Protein AF-0000000084534999 (afdb_homodimer)

Sequence (516 aa):
MSQSVDRALTLLAALGDGPLSLEQAATRLGVHKSTALRLLRDLEEHGFARREPDLRYRLGGRVLSLAHRALEEIDVRQVAAPYLAALNARCGFTVQLAVLHDGEVLYVDEVAGQHAARPPRIGRRAPVTGTAVGRVLLAGLPEDGERVDGLPPELAAVRRRGWAAESAEHREPVTCVAAPVAGSGGRTVAACALSAPASQVPPAELARMVPELLCTAEAISLAYGGSPTPRWCENRCGARPAGRASRTSGRASAARRRMSQSVDRALTLLAALGDGPLSLEQAATRLGVHKSTALRLLRDLEEHGFARREPDLRYRLGGRVLSLAHRALEEIDVRQVAAPYLAALNARCGFTVQLAVLHDGEVLYVDEVAGQHAARPPRIGRRAPVTGTAVGRVLLAGLPEDGERVDGLPPELAAVRRRGWAAESAEHREPVTCVAAPVAGSGGRTVAACALSAPASQVPPAELARMVPELLCTAEAISLAYGGSPTPRWCENRCGARPAGRASRTSGRASAARRR

pLDDT: mean 83.07, std 20.02, range [25.06, 98.25]

Solvent-accessible surface area (backbone atoms only — not comparable to full-atom values): 27327 Å² total; per-residue (Å²): 123,61,65,62,36,50,49,44,53,50,49,55,55,50,27,38,78,38,72,34,40,60,66,55,47,8,61,74,68,71,51,54,56,68,57,37,48,49,46,50,48,50,35,31,76,71,29,49,23,38,77,43,95,87,60,29,30,31,61,19,67,45,39,26,37,37,27,29,40,52,54,72,67,38,62,67,52,50,63,30,27,52,55,44,52,52,51,23,71,73,70,40,39,23,24,38,33,28,31,83,49,95,83,23,29,32,29,72,40,58,43,72,19,77,79,38,81,51,52,67,62,48,25,39,70,44,62,28,71,87,33,15,50,21,43,33,51,58,39,35,48,75,80,55,82,74,58,74,73,64,74,55,67,71,33,47,50,27,52,72,72,50,40,30,68,25,77,45,90,52,98,75,30,38,19,32,39,15,19,46,20,32,40,79,84,65,39,50,63,28,25,36,30,41,38,42,48,39,91,78,40,53,60,70,65,59,54,70,42,46,67,60,48,48,44,48,22,48,39,36,18,32,36,65,54,71,49,70,51,86,63,48,50,44,67,71,67,65,52,69,68,85,64,76,76,73,75,71,72,73,73,72,76,71,73,71,80,118,124,61,63,62,37,52,50,44,53,50,48,55,57,50,27,38,80,38,71,36,40,61,66,54,46,8,60,75,69,71,50,52,56,68,57,36,48,50,44,50,49,50,35,31,75,71,30,50,24,38,77,42,94,86,60,29,31,30,60,17,67,46,39,27,37,37,26,30,40,51,54,71,68,38,61,65,53,51,63,31,26,52,55,45,53,52,50,23,72,72,70,39,38,24,26,38,33,30,30,81,49,95,82,22,28,32,27,70,39,57,42,72,20,78,78,39,81,52,54,67,61,48,25,40,71,44,62,28,72,87,33,14,49,20,42,33,49,58,36,36,49,76,80,53,82,74,60,74,72,64,74,55,68,70,32,46,49,28,52,71,72,50,42,30,67,23,78,43,89,51,99,76,31,38,21,31,39,14,19,46,20,32,41,80,84,66,40,50,63,29,24,37,31,42,38,42,49,40,91,80,39,53,59,69,65,58,56,69,43,45,67,61,48,48,44,47,21,49,39,36,18,32,36,64,53,72,50,70,52,87,60,47,51,47,67,72,66,65,54,68,71,83,62,77,73,70,74,70,69,71,72,71,75,73,73,70,80,116

Organism: Streptomyces rubellomurinus (strain ATCC 31215) (NCBI:txid359131)

InterPro domains:
  IPR005471 Transcription regulator IclR, N-terminal [PF09339] (4-53)
  IPR005471 Transcription regulator IclR, N-terminal [PS51077] (2-61)
  IPR005471 Transcription regulator IclR, N-terminal [SM00346] (2-89)
  IPR014757 Transcription regulator IclR, C-terminal [PF01614] (68-144)
  IPR014757 Transcription regulator IclR, C-terminal [PF01614] (150-221)
  IPR014757 Transcription regulator IclR, C-terminal [PS51078] (62-226)
  IPR029016 GAF-like domain superfamily [G3DSA:3.30.450.40] (74-147)
  IPR029016 GAF-like domain superfamily [G3DSA:3.30.450.40] (148-227)
  IPR036388 Winged helix-like DNA-binding domain superfamily [G3DSA:1.10.10.10] (2-73)
  IPR036390 Winged helix DNA-binding domain superfamily [SSF46785] (3-73)
  IPR050707 HTH-type Transcriptional Regulators in Metabolic Pathways [PTHR30136] (2-225)

Secondary structure (DSSP, 8-state):
--HHHHHHHHHHHHHTTS-B-HHHHHHHHTS-HHHHHHHHHHHHHTTSEEE-TTS-EEE-HHHHHHHHHHHHT-HHHHHHHHHHHHHHHHH-SEEEEEEEETTEEEEEEEE--TT--S---TT-EEESTTSHHHHHHHHTS---TT--S-S-HHHHHHHHHT-EEEE--SSS-EEEEEEEEE-TTS-EEEEEEEEEETTTS-HHHHHTTHHHHHHHHHHHHHHHTT---TTHHHHHS---------------------/--HHHHHHHHHHHHHTTS-B-HHHHHHHHTS-HHHHHHHHHHHHHTTSEEE-TTS-EEE-HHHHHHHHHHHHT-HHHHHHHHHHHHHHHHH-SEEEEEEEETTEEEEEEEE--TT--S---TT-EEESTTSHHHHHHHHTS---TT--S-S-HHHHHHHHHT-EEEE--SSS-EEEEEEEEE-TTS-EEEEEEEEEETTTS-HHHHHTTHHHHHHHHHHHHHHHTT---TTHHHHHS---------------------

Structure (mmCIF, N/CA/C/O backbone):
data_AF-0000000084534999-model_v1
#
loop_
_entity.id
_entity.type
_entity.pdbx_description
1 polymer 'IclR family transcriptional regulator'
#
loop_
_atom_site.group_PDB
_atom_site.id
_atom_site.type_symbol
_atom_site.label_atom_id
_atom_site.label_alt_id
_atom_site.label_comp_id
_atom_site.label_asym_id
_atom_site.label_entity_id
_atom_site.label_seq_id
_atom_site.pdbx_PDB_ins_code
_atom_site.Cartn_x
_atom_site.Cartn_y
_atom_site.Cartn_z
_atom_site.occupancy
_atom_site.B_iso_or_equiv
_atom_site.auth_seq_id
_atom_site.auth_comp_id
_atom_site.auth_asym_id
_atom_site.auth_atom_id
_atom_site.pdbx_PDB_model_num
ATOM 1 N N . MET A 1 1 ? -11.797 26.953 11.039 1 67.31 1 MET A N 1
ATOM 2 C CA . MET A 1 1 ? -10.711 26.109 10.578 1 67.31 1 MET A CA 1
ATOM 3 C C . MET A 1 1 ? -9.359 26.781 10.781 1 67.31 1 MET A C 1
ATOM 5 O O . MET A 1 1 ? -9.227 27.984 10.562 1 67.31 1 MET A O 1
ATOM 9 N N . SER A 1 2 ? -8.539 26.125 11.523 1 84.88 2 SER A N 1
ATOM 10 C CA . SER A 1 2 ? -7.223 26.734 11.75 1 84.88 2 SER A CA 1
ATOM 11 C C . SER A 1 2 ? -6.438 26.844 10.453 1 84.88 2 SER A C 1
ATOM 13 O O . SER A 1 2 ? -6.293 25.875 9.711 1 84.88 2 SER A O 1
ATOM 15 N N . GLN A 1 3 ? -6.164 28.062 10.055 1 90.88 3 GLN A N 1
ATOM 16 C CA . GLN A 1 3 ? -5.477 28.391 8.805 1 90.88 3 GLN A CA 1
ATOM 17 C C . GLN A 1 3 ? -4.164 27.625 8.68 1 90.88 3 GLN A C 1
ATOM 19 O O . GLN A 1 3 ? -3.803 27.156 7.598 1 90.88 3 GLN A O 1
ATOM 24 N N . SER A 1 4 ? -3.518 27.562 9.805 1 92.94 4 SER A N 1
ATOM 25 C CA . SER A 1 4 ? -2.234 26.859 9.766 1 92.94 4 SER A CA 1
ATOM 26 C C . SER A 1 4 ? -2.422 25.375 9.5 1 92.94 4 SER A C 1
ATOM 28 O O . SER A 1 4 ? -1.638 24.766 8.766 1 92.94 4 SER A O 1
ATOM 30 N N . VAL A 1 5 ? -3.447 24.797 10.078 1 95.44 5 VAL A N 1
ATOM 31 C CA . VAL A 1 5 ? -3.73 23.375 9.859 1 95.44 5 VAL A CA 1
ATOM 32 C C . VAL A 1 5 ? -4.117 23.141 8.398 1 95.44 5 VAL A C 1
ATOM 34 O O . VAL A 1 5 ? -3.615 22.219 7.758 1 95.44 5 VAL A O 1
ATOM 37 N N . ASP A 1 6 ? -4.941 24.016 7.922 1 95.38 6 ASP A N 1
ATOM 38 C CA . ASP A 1 6 ? -5.352 23.953 6.523 1 95.38 6 ASP A CA 1
ATOM 39 C C . ASP A 1 6 ? -4.141 23.984 5.594 1 95.38 6 ASP A C 1
ATOM 41 O O . ASP A 1 6 ? -4.031 23.156 4.68 1 95.38 6 ASP A O 1
ATOM 45 N N . ARG A 1 7 ? -3.318 24.875 5.84 1 95.81 7 ARG A N 1
ATOM 46 C CA . ARG A 1 7 ? -2.131 25.031 5.004 1 95.81 7 ARG A CA 1
ATOM 47 C C . ARG A 1 7 ? -1.228 23.812 5.102 1 95.81 7 ARG A C 1
ATOM 49 O O . ARG A 1 7 ? -0.685 23.344 4.098 1 95.81 7 ARG A O 1
ATOM 56 N N . ALA A 1 8 ? -1.032 23.328 6.324 1 97 8 ALA A N 1
ATOM 57 C CA . ALA A 1 8 ? -0.18 22.156 6.523 1 97 8 ALA A CA 1
ATOM 58 C C . ALA A 1 8 ? -0.728 20.953 5.777 1 97 8 ALA A C 1
ATOM 60 O O . ALA A 1 8 ? 0.024 20.234 5.121 1 97 8 ALA A O 1
ATOM 61 N N . LEU A 1 9 ? -2.016 20.75 5.883 1 96.44 9 LEU A N 1
ATOM 62 C CA . LEU A 1 9 ? -2.637 19.609 5.23 1 96.44 9 LEU A CA 1
ATOM 63 C C . LEU A 1 9 ? -2.629 19.766 3.715 1 96.44 9 LEU A C 1
ATOM 65 O O . LEU A 1 9 ? -2.482 18.781 2.98 1 96.44 9 LEU A O 1
ATOM 69 N N . THR A 1 10 ? -2.797 20.953 3.262 1 96.19 10 THR A N 1
ATOM 70 C CA . THR A 1 10 ? -2.686 21.25 1.837 1 96.19 10 THR A CA 1
ATOM 71 C C . THR A 1 10 ? -1.281 20.938 1.327 1 96.19 10 THR A C 1
ATOM 73 O O . THR A 1 10 ? -1.12 20.344 0.263 1 96.19 10 THR A O 1
ATOM 76 N N . LEU A 1 11 ? -0.364 21.359 2.072 1 96.56 11 LEU A N 1
ATOM 77 C CA . LEU A 1 11 ? 1.026 21.109 1.708 1 96.56 11 LEU A CA 1
ATOM 78 C C . LEU A 1 11 ? 1.321 19.609 1.703 1 96.56 11 LEU A C 1
ATOM 80 O O . LEU A 1 11 ? 2.004 19.109 0.806 1 96.56 11 LEU A O 1
ATOM 84 N N . LEU A 1 12 ? 0.846 18.922 2.703 1 96.31 12 LEU A N 1
ATOM 85 C CA . LEU A 1 12 ? 1.002 17.469 2.768 1 96.31 12 LEU A CA 1
ATOM 86 C C . LEU A 1 12 ? 0.423 16.812 1.524 1 96.31 12 LEU A C 1
ATOM 88 O O . LEU A 1 12 ? 1.066 15.953 0.917 1 96.31 12 LEU A O 1
ATOM 92 N N . ALA A 1 13 ? -0.697 17.219 1.132 1 94.81 13 ALA A N 1
ATOM 93 C CA . ALA A 1 13 ? -1.328 16.688 -0.074 1 94.81 13 ALA A CA 1
ATOM 94 C C . ALA A 1 13 ? -0.495 17 -1.312 1 94.81 13 ALA A C 1
ATOM 96 O O . ALA A 1 13 ? -0.331 16.156 -2.191 1 94.81 13 ALA A O 1
ATOM 97 N N . ALA A 1 14 ? 0.05 18.156 -1.364 1 95.5 14 ALA A N 1
ATOM 98 C CA . ALA A 1 14 ? 0.849 18.578 -2.508 1 95.5 14 ALA A CA 1
ATOM 99 C C . ALA A 1 14 ? 2.123 17.75 -2.635 1 95.5 14 ALA A C 1
ATOM 101 O O . ALA A 1 14 ? 2.584 17.484 -3.744 1 95.5 14 ALA A O 1
ATOM 102 N N . LEU A 1 15 ? 2.684 17.406 -1.524 1 95.06 15 LEU A N 1
ATOM 103 C CA . LEU A 1 15 ? 3.883 16.578 -1.537 1 95.06 15 LEU A CA 1
ATOM 104 C C . LEU A 1 15 ? 3.607 15.227 -2.205 1 95.06 15 LEU A C 1
ATOM 106 O O . LEU A 1 15 ? 4.535 14.562 -2.678 1 95.06 15 LEU A O 1
ATOM 110 N N . GLY A 1 16 ? 2.377 14.844 -2.197 1 92.19 16 GLY A N 1
ATOM 111 C CA . GLY A 1 16 ? 1.997 13.617 -2.877 1 92.19 16 GLY A CA 1
ATOM 112 C C . GLY A 1 16 ? 2.129 13.703 -4.387 1 92.19 16 GLY A C 1
ATOM 113 O O . GLY A 1 16 ? 2.273 12.688 -5.062 1 92.19 16 GLY A O 1
ATOM 114 N N . ASP A 1 17 ? 2.08 14.828 -4.883 1 91.06 17 ASP A N 1
ATOM 115 C CA . ASP A 1 17 ? 2.166 15.031 -6.328 1 91.06 17 ASP A CA 1
ATOM 116 C C . ASP A 1 17 ? 3.619 15.031 -6.797 1 91.06 17 ASP A C 1
ATOM 118 O O . ASP A 1 17 ? 3.889 14.938 -7.996 1 91.06 17 ASP A O 1
ATOM 122 N N . GLY A 1 18 ? 4.457 15.164 -5.895 1 91.44 18 GLY A N 1
ATOM 123 C CA . GLY A 1 18 ? 5.875 15.188 -6.211 1 91.44 18 GLY A CA 1
ATOM 124 C C . GLY A 1 18 ? 6.688 16.047 -5.266 1 91.44 18 GLY A C 1
ATOM 125 O O . GLY A 1 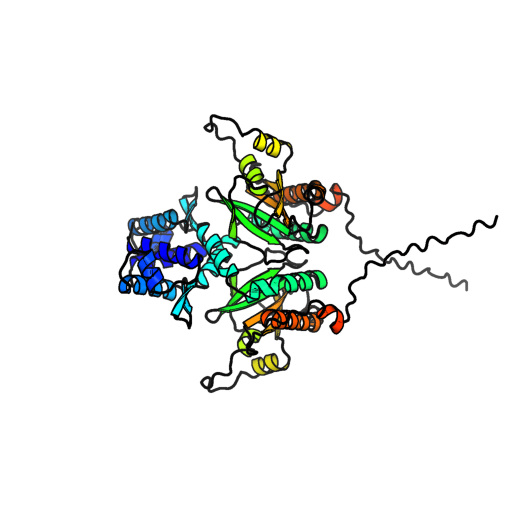18 ? 6.129 16.734 -4.406 1 91.44 18 GLY A O 1
ATOM 126 N N . PRO A 1 19 ? 7.992 15.992 -5.449 1 94.06 19 PRO A N 1
ATOM 127 C CA . PRO A 1 19 ? 8.875 16.797 -4.598 1 94.06 19 PRO A CA 1
ATOM 128 C C . PRO A 1 19 ? 8.656 18.297 -4.773 1 94.06 19 PRO A C 1
ATOM 130 O O . PRO A 1 19 ? 8.367 18.75 -5.883 1 94.06 19 PRO A O 1
ATOM 133 N N . LEU A 1 20 ? 8.797 19.031 -3.686 1 97.19 20 LEU A N 1
ATOM 134 C CA . LEU A 1 20 ? 8.617 20.469 -3.711 1 97.19 20 LEU A CA 1
ATOM 135 C C . LEU A 1 20 ? 9.852 21.188 -3.162 1 97.19 20 LEU A C 1
ATOM 137 O O . LEU A 1 20 ? 10.398 20.781 -2.135 1 97.19 20 LEU A O 1
ATOM 141 N N . SER A 1 21 ? 10.227 22.219 -3.844 1 97.75 21 SER A N 1
ATOM 142 C CA . SER A 1 21 ? 11.156 23.156 -3.234 1 97.75 21 SER A CA 1
ATOM 143 C C . SER A 1 21 ? 10.445 24.094 -2.264 1 97.75 21 SER A C 1
ATOM 145 O O . SER A 1 21 ? 9.219 24.156 -2.246 1 97.75 21 SER A O 1
ATOM 147 N N . LEU A 1 22 ? 11.273 24.75 -1.502 1 97.81 22 LEU A N 1
ATOM 148 C CA . LEU A 1 22 ? 10.711 25.734 -0.584 1 97.81 22 LEU A CA 1
ATOM 149 C C . LEU A 1 22 ? 9.93 26.812 -1.343 1 97.81 22 LEU A C 1
ATOM 151 O O . LEU A 1 22 ? 8.836 27.203 -0.919 1 97.81 22 LEU A O 1
ATOM 155 N N . GLU A 1 23 ? 10.438 27.203 -2.469 1 97.81 23 GLU A N 1
ATOM 156 C CA . GLU A 1 23 ? 9.781 28.219 -3.291 1 97.81 23 GLU A CA 1
ATOM 157 C C . GLU A 1 23 ? 8.445 27.703 -3.83 1 97.81 23 GLU A C 1
ATOM 159 O O . GLU A 1 23 ? 7.441 28.422 -3.797 1 97.81 23 GLU A O 1
ATOM 164 N N . GLN A 1 24 ? 8.43 26.547 -4.316 1 97.75 24 GLN A N 1
ATOM 165 C CA . GLN A 1 24 ? 7.215 25.938 -4.848 1 97.75 24 GLN A CA 1
ATOM 166 C C . GLN A 1 24 ? 6.164 25.781 -3.754 1 97.75 24 GLN A C 1
ATOM 168 O O . GLN A 1 24 ? 4.973 26 -3.994 1 97.75 24 GLN A O 1
ATOM 173 N N . ALA A 1 25 ? 6.582 25.391 -2.594 1 98 25 ALA A N 1
ATOM 174 C CA . ALA A 1 25 ? 5.672 25.266 -1.462 1 98 25 ALA A CA 1
ATOM 175 C C . ALA A 1 25 ? 5.043 26.609 -1.1 1 98 25 ALA A C 1
ATOM 177 O O . ALA A 1 25 ? 3.832 26.688 -0.882 1 98 25 ALA A O 1
ATOM 178 N N . ALA A 1 26 ? 5.867 27.625 -1.047 1 98.25 26 ALA A N 1
ATOM 179 C CA . ALA A 1 26 ? 5.383 28.953 -0.724 1 98.25 26 ALA A CA 1
ATOM 180 C C . ALA A 1 26 ? 4.371 29.438 -1.76 1 98.25 26 ALA A C 1
ATOM 182 O O . ALA A 1 26 ? 3.318 29.969 -1.406 1 98.25 26 ALA A O 1
ATOM 183 N N . THR A 1 27 ? 4.668 29.234 -3 1 97.69 27 THR A N 1
ATOM 184 C CA . THR A 1 27 ? 3.805 29.641 -4.102 1 97.69 27 THR A CA 1
ATOM 185 C C . THR A 1 27 ? 2.479 28.891 -4.062 1 97.69 27 THR A C 1
ATOM 187 O O . THR A 1 27 ? 1.413 29.5 -4.215 1 97.69 27 THR A O 1
ATOM 190 N N . ARG A 1 28 ? 2.539 27.625 -3.779 1 95.12 28 ARG A N 1
ATOM 191 C CA . ARG A 1 28 ? 1.341 26.797 -3.738 1 95.12 28 ARG A CA 1
ATOM 192 C C . ARG A 1 28 ? 0.393 27.25 -2.635 1 95.12 28 ARG A C 1
ATOM 194 O O . ARG A 1 28 ? -0.828 27.219 -2.805 1 95.12 28 ARG A O 1
ATOM 201 N N . LEU A 1 29 ? 0.938 27.688 -1.598 1 96.31 29 LEU A N 1
ATOM 202 C CA . LEU A 1 29 ? 0.129 28.062 -0.446 1 96.31 29 LEU A CA 1
ATOM 203 C C . LEU A 1 29 ? -0.217 29.547 -0.495 1 96.31 29 LEU A C 1
ATOM 205 O O . LEU A 1 29 ? -1.106 30.016 0.225 1 96.31 29 LEU A O 1
ATOM 209 N N . GLY A 1 30 ? 0.489 30.312 -1.331 1 96.94 30 GLY A N 1
ATOM 210 C CA . GLY A 1 30 ? 0.312 31.75 -1.345 1 96.94 30 GLY A CA 1
ATOM 211 C C . GLY A 1 30 ? 0.78 32.438 -0.067 1 96.94 30 GLY A C 1
ATOM 212 O O . GLY A 1 30 ? 0.09 33.281 0.474 1 96.94 30 GLY A O 1
ATOM 213 N N . VAL A 1 31 ? 1.921 32 0.453 1 97.19 31 VAL A N 1
ATOM 214 C CA . VAL A 1 31 ? 2.459 32.531 1.695 1 97.19 31 VAL A CA 1
ATOM 215 C C . VAL A 1 31 ? 3.934 32.906 1.51 1 97.19 31 VAL A C 1
ATOM 217 O O . VAL A 1 31 ? 4.535 32.562 0.487 1 97.19 31 VAL A O 1
ATOM 220 N N . HIS A 1 32 ? 4.465 33.531 2.471 1 96.94 32 HIS A N 1
ATOM 221 C CA . HIS A 1 32 ? 5.895 33.844 2.484 1 96.94 32 HIS A CA 1
ATOM 222 C C . HIS A 1 32 ? 6.711 32.562 2.707 1 96.94 32 HIS A C 1
ATOM 224 O O . HIS A 1 32 ? 6.246 31.625 3.369 1 96.94 32 HIS A O 1
ATOM 230 N N . LYS A 1 33 ? 7.961 32.562 2.258 1 96.94 33 LYS A N 1
ATOM 231 C CA . LYS A 1 33 ? 8.867 31.422 2.357 1 96.94 33 LYS A CA 1
ATOM 232 C C . LYS A 1 33 ? 9.078 31.016 3.812 1 96.94 33 LYS A C 1
ATOM 234 O O . LYS A 1 33 ? 9.219 29.844 4.117 1 96.94 33 LYS A O 1
ATOM 239 N N . SER A 1 34 ? 9.07 32 4.652 1 96.56 34 SER A N 1
ATOM 240 C CA . SER A 1 34 ? 9.297 31.719 6.062 1 96.56 34 SER A CA 1
ATOM 241 C C . SER A 1 34 ? 8.156 30.891 6.648 1 96.56 34 SER A C 1
ATOM 243 O O . SER A 1 34 ? 8.391 29.984 7.445 1 96.56 34 SER A O 1
ATOM 245 N N . THR A 1 35 ? 7 31.219 6.254 1 95.38 35 THR A N 1
ATOM 246 C CA . THR A 1 35 ? 5.836 30.453 6.703 1 95.38 35 THR A CA 1
ATOM 247 C C . THR A 1 35 ? 5.855 29.047 6.121 1 95.38 35 THR A C 1
ATOM 249 O O . THR A 1 35 ? 5.621 28.062 6.84 1 95.38 35 THR A O 1
ATOM 252 N N . ALA A 1 36 ? 6.109 28.938 4.859 1 97.44 36 ALA A N 1
ATOM 253 C CA . ALA A 1 36 ? 6.203 27.641 4.211 1 97.44 36 ALA A CA 1
ATOM 254 C C . ALA A 1 36 ? 7.27 26.766 4.879 1 97.44 36 ALA A C 1
ATOM 256 O O . ALA A 1 36 ? 7.059 25.578 5.098 1 97.44 36 ALA A O 1
ATOM 257 N N . LEU A 1 37 ? 8.32 27.406 5.199 1 97 37 LEU A N 1
ATOM 258 C CA . LEU A 1 37 ? 9.422 26.672 5.816 1 97 37 LEU A CA 1
ATOM 259 C C . LEU A 1 37 ? 9.023 26.141 7.184 1 97 37 LEU A C 1
ATOM 261 O O . LEU A 1 37 ? 9.352 25 7.527 1 97 37 LEU A O 1
ATOM 265 N N . ARG A 1 38 ? 8.367 26.922 7.914 1 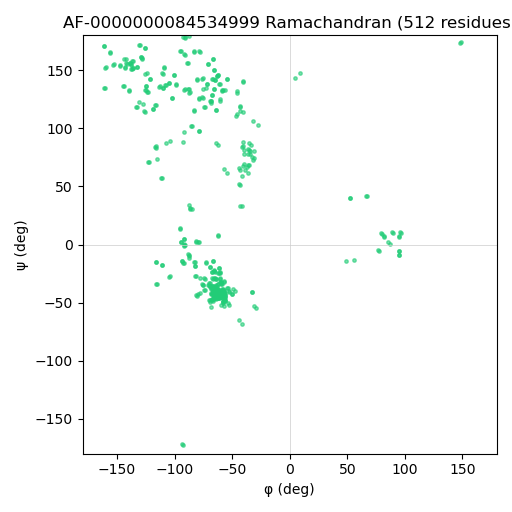96.56 38 ARG A N 1
ATOM 266 C CA . ARG A 1 38 ? 7.914 26.469 9.227 1 96.56 38 ARG A CA 1
ATOM 267 C C . ARG A 1 38 ? 6.977 25.281 9.109 1 96.56 38 ARG A C 1
ATOM 269 O O . ARG A 1 38 ? 7.078 24.328 9.883 1 96.56 38 ARG A O 1
ATOM 276 N N . LEU A 1 39 ? 6.109 25.359 8.164 1 97.06 39 LEU A N 1
ATOM 277 C CA . LEU A 1 39 ? 5.164 24.266 7.949 1 97.06 39 LEU A CA 1
ATOM 278 C C . LEU A 1 39 ? 5.891 23 7.5 1 97.06 39 LEU A C 1
ATOM 280 O O . LEU A 1 39 ? 5.59 21.906 7.98 1 97.06 39 LEU A O 1
ATOM 284 N N . LEU A 1 40 ? 6.812 23.156 6.613 1 97.25 40 LEU A N 1
ATOM 285 C CA . LEU A 1 40 ? 7.59 22.016 6.133 1 97.25 40 LEU A CA 1
ATOM 286 C C . LEU A 1 40 ? 8.383 21.391 7.27 1 97.25 40 LEU A C 1
ATOM 288 O O . LEU A 1 40 ? 8.484 20.172 7.355 1 97.25 40 LEU A O 1
ATOM 292 N N . ARG A 1 41 ? 8.906 22.203 8.102 1 96.06 41 ARG A N 1
ATOM 293 C CA . ARG A 1 41 ? 9.656 21.688 9.25 1 96.06 41 ARG A CA 1
ATOM 294 C C . ARG A 1 41 ? 8.742 20.938 10.203 1 96.06 41 ARG A C 1
ATOM 296 O O . ARG A 1 41 ? 9.133 19.906 10.758 1 96.06 41 ARG A O 1
ATOM 303 N N . ASP A 1 42 ? 7.543 21.469 10.406 1 96.25 42 ASP A N 1
ATOM 304 C CA . ASP A 1 42 ? 6.574 20.75 11.242 1 96.25 42 ASP A CA 1
ATOM 305 C C . ASP A 1 42 ? 6.246 19.391 10.656 1 96.25 42 ASP A C 1
ATOM 307 O O . ASP A 1 42 ? 6.23 18.391 11.383 1 96.25 42 ASP A O 1
ATOM 311 N N . LEU A 1 43 ? 6.008 19.344 9.375 1 96.88 43 LEU A N 1
ATOM 312 C CA . LEU A 1 43 ? 5.723 18.094 8.695 1 96.88 43 LEU A CA 1
ATOM 313 C C . LEU A 1 43 ? 6.906 17.125 8.812 1 96.88 43 LEU A C 1
ATOM 315 O O . LEU A 1 43 ? 6.719 15.93 9.016 1 96.88 43 LEU A O 1
ATOM 319 N N . GLU A 1 44 ? 8.086 17.672 8.656 1 95.06 44 GLU A N 1
ATOM 320 C CA . GLU A 1 44 ? 9.297 16.859 8.75 1 95.06 44 GLU A CA 1
ATOM 321 C C . GLU A 1 44 ? 9.484 16.297 10.148 1 95.06 44 GLU A C 1
ATOM 323 O O . GLU A 1 44 ? 9.797 15.109 10.312 1 95.06 44 GLU A O 1
ATOM 328 N N . GLU A 1 45 ? 9.297 17.094 11.125 1 94.31 45 GLU A N 1
ATOM 329 C CA . GLU A 1 45 ? 9.461 16.672 12.516 1 94.31 45 GLU A CA 1
ATOM 330 C C . GLU A 1 45 ? 8.508 15.539 12.867 1 94.31 45 GLU A C 1
ATOM 332 O O . GLU A 1 45 ? 8.844 14.672 13.68 1 94.31 45 GLU A O 1
ATOM 337 N N . HIS A 1 46 ? 7.359 15.555 12.258 1 94.44 46 HIS A N 1
ATOM 338 C CA . HIS A 1 46 ? 6.371 14.523 12.547 1 94.44 46 HIS A CA 1
ATOM 339 C C . HIS A 1 46 ? 6.508 13.344 11.594 1 94.44 46 HIS A C 1
ATOM 341 O O . HIS A 1 46 ? 5.707 12.406 11.641 1 94.44 46 HIS A O 1
ATOM 347 N N . GLY A 1 47 ? 7.457 13.43 10.656 1 93.06 47 GLY A N 1
ATOM 348 C CA . GLY A 1 47 ? 7.75 12.305 9.781 1 93.06 47 GLY A CA 1
ATOM 349 C C . GLY A 1 47 ? 6.914 12.305 8.516 1 93.06 47 GLY A C 1
ATOM 350 O O . GLY A 1 47 ? 6.934 11.336 7.754 1 93.06 47 GLY A O 1
ATOM 351 N N . PHE A 1 48 ? 6.156 13.367 8.172 1 95.19 48 PHE A N 1
ATOM 352 C CA . PHE A 1 48 ? 5.25 13.398 7.031 1 95.19 48 PHE A CA 1
ATOM 353 C C . PHE A 1 48 ? 5.949 13.984 5.809 1 95.19 48 PHE A C 1
ATOM 355 O O . PHE A 1 48 ? 5.449 13.859 4.688 1 95.19 48 PHE A O 1
ATOM 362 N N . ALA A 1 49 ? 7.102 14.609 6.074 1 95.12 49 ALA A N 1
ATOM 363 C CA . ALA A 1 49 ? 7.961 15.109 5.004 1 95.12 49 ALA A CA 1
ATOM 364 C C . ALA A 1 49 ? 9.422 14.797 5.281 1 95.12 49 ALA A C 1
ATOM 366 O O . ALA A 1 49 ? 9.797 14.508 6.422 1 95.12 49 ALA A O 1
ATOM 367 N N . ARG A 1 50 ? 10.125 14.797 4.277 1 93.12 50 ARG A N 1
ATOM 368 C CA . ARG A 1 50 ? 11.57 14.602 4.387 1 93.12 50 ARG A CA 1
ATOM 369 C C . ARG A 1 50 ? 12.32 15.523 3.426 1 93.12 50 ARG A C 1
ATOM 371 O O . ARG A 1 50 ? 11.984 15.602 2.242 1 93.12 50 ARG A O 1
ATOM 378 N N . ARG A 1 51 ? 13.273 16.125 3.953 1 93.88 51 ARG A N 1
ATOM 379 C CA . ARG A 1 51 ? 14.117 16.969 3.115 1 93.88 51 ARG A CA 1
ATOM 380 C C . ARG A 1 51 ? 15.242 16.172 2.475 1 93.88 51 ARG A C 1
ATOM 382 O O . ARG A 1 51 ? 15.945 15.414 3.158 1 93.88 51 ARG A O 1
ATOM 389 N N . GLU A 1 52 ? 15.414 16.297 1.227 1 90.88 52 GLU A N 1
ATOM 390 C CA . GLU A 1 52 ? 16.438 15.578 0.469 1 90.88 52 GLU A CA 1
ATOM 391 C C . GLU A 1 52 ? 17.703 16.406 0.323 1 90.88 52 GLU A C 1
ATOM 393 O O . GLU A 1 52 ? 17.703 17.609 0.573 1 90.88 52 GLU A O 1
ATOM 398 N N . PRO A 1 53 ? 18.766 15.703 -0.104 1 88.62 53 PRO A N 1
ATOM 399 C CA . PRO A 1 53 ? 20.016 16.422 -0.284 1 88.62 53 PRO A CA 1
ATOM 400 C C . PRO A 1 53 ? 19.906 17.547 -1.316 1 88.62 53 PRO A C 1
ATOM 402 O O . PRO A 1 53 ? 20.625 18.547 -1.224 1 88.62 53 PRO A O 1
ATOM 405 N N . ASP A 1 54 ? 19.078 17.422 -2.262 1 92.44 54 ASP A N 1
ATOM 406 C CA . ASP A 1 54 ? 18.891 18.453 -3.279 1 92.44 54 ASP A CA 1
ATOM 407 C C . ASP A 1 54 ? 18.016 19.594 -2.76 1 92.44 54 ASP A C 1
ATOM 409 O O . ASP A 1 54 ? 17.562 20.438 -3.533 1 92.44 54 ASP A O 1
ATOM 413 N N . LEU A 1 55 ? 17.594 19.516 -1.497 1 93.81 55 LEU A N 1
ATOM 414 C CA . LEU A 1 55 ? 16.906 20.547 -0.742 1 93.81 55 LEU A CA 1
ATOM 415 C C . LEU A 1 55 ? 15.406 20.562 -1.068 1 93.81 55 LEU A C 1
ATOM 417 O O . LEU A 1 55 ? 14.688 21.484 -0.697 1 93.81 55 LEU A O 1
ATOM 421 N N . ARG A 1 56 ? 15.078 19.609 -1.791 1 95.75 56 ARG A N 1
ATOM 422 C CA . ARG A 1 56 ? 13.641 19.453 -2.018 1 95.75 56 ARG A CA 1
ATOM 423 C C . ARG A 1 56 ? 13.008 18.562 -0.939 1 95.75 56 ARG A C 1
ATOM 425 O O . ARG A 1 56 ? 13.703 17.797 -0.277 1 95.75 56 ARG A O 1
ATOM 432 N N . TYR A 1 57 ? 11.695 18.797 -0.802 1 96.25 57 TYR A N 1
ATOM 433 C CA . TYR A 1 57 ? 10.945 18.016 0.178 1 96.25 57 TYR A CA 1
ATOM 434 C C . TYR A 1 57 ? 10.086 16.953 -0.505 1 96.25 57 TYR A C 1
ATOM 436 O O . TYR A 1 57 ? 9.492 17.219 -1.556 1 96.25 57 TYR A O 1
ATOM 444 N N . ARG A 1 58 ? 10.047 15.758 0.088 1 94.31 58 ARG A N 1
ATOM 445 C CA . ARG A 1 58 ? 9.211 14.648 -0.349 1 94.31 58 ARG A CA 1
ATOM 446 C C . ARG A 1 58 ? 8.352 14.125 0.795 1 94.31 58 ARG A C 1
ATOM 448 O O . ARG A 1 58 ? 8.539 14.516 1.949 1 94.31 58 ARG A O 1
ATOM 455 N N . LEU A 1 59 ? 7.445 13.297 0.39 1 93.81 59 LEU A N 1
ATOM 456 C CA . LEU A 1 59 ? 6.633 12.664 1.425 1 93.81 59 LEU A CA 1
ATOM 457 C C . LEU A 1 59 ? 7.5 11.852 2.377 1 93.81 59 LEU A C 1
ATOM 459 O O . LEU A 1 59 ? 8.422 11.148 1.941 1 93.81 59 LEU A O 1
ATOM 463 N N . GLY A 1 60 ? 7.172 11.969 3.662 1 91.31 60 GLY A N 1
ATOM 464 C CA . GLY A 1 60 ? 7.863 11.172 4.664 1 91.31 60 GLY A CA 1
ATOM 465 C C . GLY A 1 60 ? 7.305 9.773 4.805 1 91.31 60 GLY A C 1
ATOM 466 O O . GLY A 1 60 ? 6.203 9.492 4.332 1 91.31 60 GLY A O 1
ATOM 467 N N . GLY A 1 61 ? 8.023 8.883 5.477 1 91.12 61 GLY A N 1
ATOM 468 C CA . GLY A 1 61 ? 7.664 7.477 5.613 1 91.12 61 GLY A CA 1
ATOM 469 C C . GLY A 1 61 ? 6.441 7.254 6.484 1 91.12 61 GLY A C 1
ATOM 470 O O . GLY A 1 61 ? 5.793 6.211 6.398 1 91.12 61 GLY A O 1
ATOM 471 N N . ARG A 1 62 ? 6.125 8.211 7.262 1 92 62 ARG A N 1
ATOM 472 C CA . ARG A 1 62 ? 4.992 8.055 8.164 1 92 62 ARG A CA 1
ATOM 473 C C . ARG A 1 62 ? 3.695 7.855 7.391 1 92 62 ARG A C 1
ATOM 475 O O . ARG A 1 62 ? 2.803 7.133 7.84 1 92 62 ARG A O 1
ATOM 482 N N . VAL A 1 63 ? 3.605 8.492 6.238 1 94.06 63 VAL A N 1
ATOM 483 C CA . VAL A 1 63 ? 2.416 8.328 5.41 1 94.06 63 VAL A CA 1
ATOM 484 C C . VAL A 1 63 ? 2.256 6.859 5.02 1 94.06 63 VAL A C 1
ATOM 486 O O . VAL A 1 63 ? 1.148 6.316 5.055 1 94.06 63 VAL A O 1
ATOM 489 N N . LEU A 1 64 ? 3.334 6.215 4.691 1 93.31 64 LEU A N 1
ATOM 490 C CA . LEU A 1 64 ? 3.297 4.812 4.289 1 93.31 64 LEU A CA 1
ATOM 491 C C . LEU A 1 64 ? 2.916 3.92 5.465 1 93.31 64 LEU A C 1
ATOM 493 O O . LEU A 1 64 ? 2.109 3 5.312 1 93.31 64 LEU A O 1
ATOM 497 N N . SER A 1 65 ? 3.486 4.23 6.598 1 93.06 65 SER A N 1
ATOM 498 C CA . SER A 1 65 ? 3.158 3.451 7.785 1 93.06 65 SER A CA 1
ATOM 499 C C . SER A 1 65 ? 1.693 3.625 8.172 1 93.06 65 SER A C 1
ATOM 501 O O . SER A 1 65 ? 1.037 2.666 8.586 1 93.06 65 SER A O 1
ATOM 503 N N . LEU A 1 66 ? 1.161 4.824 8.086 1 93.56 66 LEU A N 1
ATOM 504 C CA . LEU A 1 66 ? -0.247 5.066 8.375 1 93.56 66 LEU A CA 1
ATOM 505 C C . LEU A 1 66 ? -1.142 4.332 7.387 1 93.56 66 LEU A C 1
ATOM 507 O O . LEU A 1 66 ? -2.166 3.762 7.773 1 93.56 66 LEU A O 1
ATOM 511 N N . ALA A 1 67 ? -0.755 4.422 6.164 1 93.5 67 ALA A N 1
ATOM 512 C CA . ALA A 1 67 ? -1.529 3.73 5.137 1 93.5 67 ALA A CA 1
ATOM 513 C C . ALA A 1 67 ? -1.58 2.23 5.406 1 93.5 67 ALA A C 1
ATOM 515 O O . ALA A 1 67 ? -2.629 1.6 5.25 1 93.5 67 ALA A O 1
ATOM 516 N N . HIS A 1 68 ? -0.471 1.654 5.789 1 92.31 68 HIS A N 1
ATOM 517 C CA . HIS A 1 68 ? -0.419 0.241 6.141 1 92.31 68 HIS A CA 1
ATOM 518 C C . HIS A 1 68 ? -1.416 -0.087 7.25 1 92.31 68 HIS A C 1
ATOM 520 O O . HIS A 1 68 ? -2.164 -1.062 7.148 1 92.31 68 HIS A O 1
ATOM 526 N N . ARG A 1 69 ? -1.417 0.669 8.227 1 90.81 69 ARG A N 1
ATOM 527 C CA . ARG A 1 69 ? -2.326 0.441 9.344 1 90.81 69 ARG A CA 1
ATOM 528 C C . ARG A 1 69 ? -3.779 0.591 8.914 1 90.81 69 ARG A C 1
ATOM 530 O O . ARG A 1 69 ? -4.645 -0.17 9.344 1 90.81 69 ARG A O 1
ATOM 537 N N . ALA A 1 70 ? -4.027 1.6 8.133 1 91.31 70 ALA A N 1
ATOM 538 C CA . ALA A 1 70 ? -5.375 1.791 7.602 1 91.31 70 ALA A CA 1
ATOM 539 C C . ALA A 1 70 ? -5.844 0.555 6.84 1 91.31 70 ALA A C 1
ATOM 541 O O . ALA A 1 70 ? -6.988 0.116 7 1 91.31 70 ALA A O 1
ATOM 542 N N . LEU A 1 71 ? -5.008 0.025 6.066 1 90.62 71 LEU A N 1
ATOM 543 C CA . LEU A 1 71 ? -5.34 -1.156 5.277 1 90.62 71 LEU A CA 1
ATOM 544 C C . LEU A 1 71 ? -5.629 -2.352 6.18 1 90.62 71 LEU A C 1
ATOM 546 O O . LEU A 1 71 ? -6.488 -3.178 5.863 1 90.62 71 LEU A O 1
ATOM 550 N N . GLU A 1 72 ? -4.879 -2.465 7.254 1 88.56 72 GLU A N 1
ATOM 551 C CA . GLU A 1 72 ? -5.078 -3.559 8.203 1 88.56 72 GLU A CA 1
ATOM 552 C C . GLU A 1 72 ? -6.473 -3.51 8.812 1 88.56 72 GLU A C 1
ATOM 554 O O . GLU A 1 72 ? -6.969 -4.52 9.32 1 88.56 72 GLU A O 1
ATOM 559 N N . GLU A 1 73 ? -7.09 -2.404 8.758 1 86.81 73 GLU A N 1
ATOM 560 C CA . GLU A 1 73 ? -8.406 -2.242 9.375 1 86.81 73 GLU A CA 1
ATOM 561 C C . GLU A 1 73 ? -9.516 -2.635 8.414 1 86.81 73 GLU A C 1
ATOM 563 O O . GLU A 1 73 ? -10.688 -2.703 8.797 1 86.81 73 GLU A O 1
ATOM 568 N N . ILE A 1 74 ? -9.211 -2.875 7.203 1 87.25 74 ILE A N 1
ATOM 569 C CA . ILE A 1 74 ? -10.219 -3.262 6.219 1 87.25 74 ILE A CA 1
ATOM 570 C C . ILE A 1 74 ? -10.453 -4.77 6.285 1 87.25 74 ILE A C 1
ATOM 572 O O . ILE A 1 74 ? -9.719 -5.547 5.676 1 87.25 74 ILE A O 1
ATOM 576 N N . ASP A 1 75 ? -11.508 -5.219 6.895 1 87.5 75 ASP A N 1
ATOM 577 C CA . ASP A 1 75 ? -11.773 -6.609 7.242 1 87.5 75 ASP A CA 1
ATOM 578 C C . ASP A 1 75 ? -11.867 -7.48 5.988 1 87.5 75 ASP A C 1
ATOM 580 O O . ASP A 1 75 ? -11.281 -8.562 5.934 1 87.5 75 ASP A O 1
ATOM 584 N N . VAL A 1 76 ? -12.547 -6.945 4.969 1 92.5 76 VAL A N 1
ATOM 585 C CA . VAL A 1 76 ? -12.758 -7.754 3.775 1 92.5 76 VAL A CA 1
ATOM 586 C C . VAL A 1 76 ? -11.422 -8.031 3.092 1 92.5 76 VAL A C 1
ATOM 588 O O . VAL A 1 76 ? -11.266 -9.055 2.422 1 92.5 76 VAL A O 1
ATOM 591 N N . ARG A 1 77 ? -10.484 -7.109 3.254 1 93.62 77 ARG A N 1
ATOM 592 C CA . ARG A 1 77 ? -9.148 -7.285 2.691 1 93.62 77 ARG A CA 1
ATOM 593 C C . ARG A 1 77 ? -8.453 -8.5 3.307 1 93.62 77 ARG A C 1
ATOM 595 O O . ARG A 1 77 ? -7.883 -9.32 2.59 1 93.62 77 ARG A O 1
ATOM 602 N N . GLN A 1 78 ? -8.539 -8.641 4.586 1 90.5 78 GLN A N 1
ATOM 603 C CA . GLN A 1 78 ? -7.902 -9.742 5.293 1 90.5 78 GLN A CA 1
ATOM 604 C C . GLN A 1 78 ? -8.539 -11.078 4.914 1 90.5 78 GLN A C 1
ATOM 606 O O . GLN A 1 78 ? -7.832 -12.062 4.668 1 90.5 78 GLN A O 1
ATOM 611 N N . VAL A 1 79 ? -9.781 -11.086 4.809 1 90.62 79 VAL A N 1
ATOM 612 C CA . VAL A 1 79 ? -10.531 -12.297 4.504 1 90.62 79 VAL A CA 1
ATOM 613 C C . VAL A 1 79 ? -10.273 -12.711 3.057 1 90.62 79 VAL A C 1
ATOM 615 O O . VAL A 1 79 ? -10.172 -13.906 2.756 1 90.62 79 VAL A O 1
ATOM 618 N N . ALA A 1 80 ? -10.117 -11.766 2.184 1 93.94 80 ALA A N 1
ATOM 619 C CA . ALA A 1 80 ? -10.062 -12.023 0.747 1 93.94 80 ALA A CA 1
ATOM 620 C C . ALA A 1 80 ? -8.672 -12.469 0.321 1 93.94 80 ALA A C 1
ATOM 622 O O . ALA A 1 80 ? -8.508 -13.102 -0.724 1 93.94 80 ALA A O 1
ATOM 623 N N . ALA A 1 81 ? -7.691 -12.242 1.066 1 91.81 81 ALA A N 1
ATOM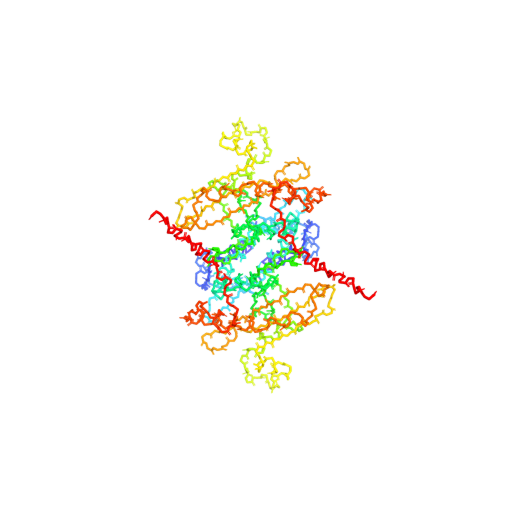 624 C CA . ALA A 1 81 ? -6.289 -12.328 0.664 1 91.81 81 ALA A CA 1
ATOM 625 C C . ALA A 1 81 ? -5.949 -13.719 0.139 1 91.81 81 ALA A C 1
ATOM 627 O O . ALA A 1 81 ? -5.438 -13.859 -0.976 1 91.81 81 ALA A O 1
ATOM 628 N N . PRO A 1 82 ? -6.277 -14.797 0.854 1 87.56 82 PRO A N 1
ATOM 629 C CA . PRO A 1 82 ? -5.91 -16.125 0.348 1 87.56 82 PRO A CA 1
ATOM 630 C C . PRO A 1 82 ? -6.66 -16.484 -0.928 1 87.56 82 PRO A C 1
ATOM 632 O O . PRO A 1 82 ? -6.129 -17.219 -1.771 1 87.56 82 PRO A O 1
ATOM 635 N N . TYR A 1 83 ? -7.824 -15.977 -1.082 1 90.88 83 TYR A N 1
ATOM 636 C CA . TYR A 1 83 ? -8.625 -16.266 -2.264 1 90.88 83 TYR A CA 1
ATOM 637 C C . TYR A 1 83 ? -8.086 -15.539 -3.486 1 90.88 83 TYR A C 1
ATOM 639 O O . TYR A 1 83 ? -8.094 -16.078 -4.594 1 90.88 83 TYR A O 1
ATOM 647 N N . LEU A 1 84 ? -7.656 -14.312 -3.25 1 92.56 84 LEU A N 1
ATOM 648 C CA . LEU A 1 84 ? -7.039 -13.57 -4.34 1 92.56 84 LEU A CA 1
ATOM 649 C C . LEU A 1 84 ? -5.766 -14.258 -4.824 1 92.56 84 LEU A C 1
ATOM 651 O O . LEU A 1 84 ? -5.547 -14.391 -6.031 1 92.56 84 LEU A O 1
ATOM 655 N N . ALA A 1 85 ? -4.98 -14.648 -3.875 1 87.5 85 ALA A N 1
ATOM 656 C CA . ALA A 1 85 ? -3.738 -15.344 -4.199 1 87.5 85 ALA A CA 1
ATOM 657 C C . ALA A 1 85 ? -4.016 -16.625 -4.977 1 87.5 85 ALA A C 1
ATOM 659 O O . ALA A 1 85 ? -3.332 -16.938 -5.957 1 87.5 85 ALA A O 1
ATOM 660 N N . ALA A 1 86 ? -4.984 -17.375 -4.539 1 87.06 86 ALA A N 1
ATOM 661 C CA . ALA A 1 86 ? -5.344 -18.641 -5.195 1 87.06 86 ALA A CA 1
ATOM 662 C C . ALA A 1 86 ? -5.84 -18.391 -6.617 1 87.06 86 ALA A C 1
ATOM 664 O O . ALA A 1 86 ? -5.484 -19.125 -7.543 1 87.06 86 ALA A O 1
ATOM 665 N N . LEU A 1 87 ? -6.676 -17.359 -6.773 1 90.81 87 LEU A N 1
ATOM 666 C CA . LEU A 1 87 ? -7.176 -17.016 -8.102 1 90.81 87 LEU A CA 1
ATOM 667 C C . LEU A 1 87 ? -6.031 -16.609 -9.023 1 90.81 87 LEU A C 1
ATOM 669 O O . LEU A 1 87 ? -5.992 -17.016 -10.188 1 90.81 87 LEU A O 1
ATOM 673 N N . ASN A 1 88 ? -5.133 -15.812 -8.523 1 90.88 88 ASN A N 1
ATOM 674 C CA . ASN A 1 88 ? -3.953 -15.398 -9.273 1 90.88 88 ASN A CA 1
ATOM 675 C C . ASN A 1 88 ? -3.131 -16.609 -9.719 1 90.88 88 ASN A C 1
ATOM 677 O O . ASN A 1 88 ? -2.732 -16.688 -10.883 1 90.88 88 ASN A O 1
ATOM 681 N N . ALA A 1 89 ? -2.869 -17.5 -8.805 1 84.62 89 ALA A N 1
ATOM 682 C CA . ALA A 1 89 ? -2.08 -18.688 -9.102 1 84.62 89 ALA A CA 1
ATOM 683 C C . ALA A 1 89 ? -2.74 -19.531 -10.195 1 84.62 89 ALA A C 1
ATOM 685 O O . ALA A 1 89 ? -2.055 -20.125 -11.023 1 84.62 89 ALA A O 1
ATOM 686 N N . ARG A 1 90 ? -4 -19.516 -10.234 1 86.31 90 ARG A N 1
ATOM 687 C CA . ARG A 1 90 ? -4.758 -20.344 -11.172 1 86.31 90 ARG A CA 1
ATOM 688 C C . ARG A 1 90 ? -4.797 -19.719 -12.555 1 86.31 90 ARG A C 1
ATOM 690 O O . ARG A 1 90 ? -4.664 -20.406 -13.562 1 86.31 90 ARG A O 1
ATOM 697 N N . CYS A 1 91 ? -5.035 -18.422 -12.594 1 89.69 91 CYS A N 1
ATOM 698 C CA . CYS A 1 91 ? -5.328 -17.844 -13.898 1 89.69 91 CYS A CA 1
ATOM 699 C C . CYS A 1 91 ? -4.133 -17.062 -14.422 1 89.69 91 CYS A C 1
ATOM 701 O O . CYS A 1 91 ? -4.035 -16.797 -15.625 1 89.69 91 CYS A O 1
ATOM 703 N N . GLY A 1 92 ? -3.301 -16.531 -13.539 1 87.44 92 GLY A N 1
ATOM 704 C CA . GLY A 1 92 ? -2.092 -15.836 -13.93 1 87.44 92 GLY A CA 1
ATOM 705 C C . GLY A 1 92 ? -2.328 -14.359 -14.219 1 87.44 92 GLY A C 1
ATOM 706 O O . GLY A 1 92 ? -1.409 -13.648 -14.633 1 87.44 92 GLY A O 1
ATOM 707 N N . PHE A 1 93 ? -3.525 -13.859 -14.086 1 91.88 93 PHE A N 1
ATOM 708 C CA . PHE A 1 93 ? -3.832 -12.445 -14.305 1 91.88 93 PHE A CA 1
ATOM 709 C C . PHE A 1 93 ? -3.699 -11.656 -13.008 1 91.88 93 PHE A C 1
ATOM 711 O O . PHE A 1 93 ? -3.613 -12.234 -11.93 1 91.88 93 PHE A O 1
ATOM 718 N N . THR A 1 94 ? -3.617 -10.367 -13.117 1 91.94 94 THR A N 1
ATOM 719 C CA . THR A 1 94 ? -3.635 -9.531 -11.922 1 91.94 94 THR A CA 1
ATOM 720 C C . THR A 1 94 ? -5 -9.594 -11.234 1 91.94 94 THR A C 1
ATOM 722 O O . THR A 1 94 ? -6.035 -9.508 -11.898 1 91.94 94 THR A O 1
ATOM 725 N N . VAL A 1 95 ? -4.977 -9.859 -10 1 94.38 95 VAL A N 1
ATOM 726 C CA . VAL A 1 95 ? -6.199 -9.906 -9.203 1 94.38 95 VAL A CA 1
ATOM 727 C C . VAL A 1 95 ? -6.23 -8.711 -8.242 1 94.38 95 VAL A C 1
ATOM 729 O O . VAL A 1 95 ? -5.227 -8.398 -7.598 1 94.38 95 VAL A O 1
ATOM 732 N N . GLN A 1 96 ? -7.395 -8.07 -8.188 1 96.06 96 GLN A N 1
ATOM 733 C CA . GLN A 1 96 ? -7.504 -6.859 -7.379 1 96.06 96 GLN A CA 1
ATOM 734 C C . GLN A 1 96 ? -8.75 -6.891 -6.5 1 96.06 96 GLN A C 1
ATOM 736 O O . GLN A 1 96 ? -9.727 -7.57 -6.828 1 96.06 96 GLN A O 1
ATOM 741 N N . LEU A 1 97 ? -8.688 -6.223 -5.438 1 97.38 97 LEU A N 1
ATOM 742 C CA . LEU A 1 97 ? -9.805 -5.945 -4.543 1 97.38 97 LEU A CA 1
ATOM 743 C C . LEU A 1 97 ? -9.977 -4.445 -4.336 1 97.38 97 LEU A C 1
ATOM 745 O O . LEU A 1 97 ? -9.008 -3.736 -4.074 1 97.38 97 LEU A O 1
ATOM 749 N N . ALA A 1 98 ? -11.195 -4 -4.484 1 97.44 98 ALA A N 1
ATOM 750 C CA . ALA A 1 98 ? -11.453 -2.57 -4.336 1 97.44 98 ALA A CA 1
ATOM 751 C C . ALA A 1 98 ? -12.75 -2.322 -3.566 1 97.44 98 ALA A C 1
ATOM 753 O O . ALA A 1 98 ? -13.617 -3.191 -3.512 1 97.44 98 ALA A O 1
ATOM 754 N N . VAL A 1 99 ? -12.828 -1.174 -2.971 1 95.62 99 VAL A N 1
ATOM 755 C CA . VAL A 1 99 ? -14.016 -0.76 -2.232 1 95.62 99 VAL A CA 1
ATOM 756 C C . VAL A 1 99 ? -14.453 0.625 -2.699 1 95.62 99 VAL A C 1
ATOM 758 O O . VAL A 1 99 ? -13.703 1.333 -3.367 1 95.62 99 VAL A O 1
ATOM 761 N N . LEU A 1 100 ? -15.727 0.923 -2.387 1 92.75 100 LEU A N 1
ATOM 762 C CA . LEU A 1 100 ? -16.219 2.281 -2.592 1 92.75 100 LEU A CA 1
ATOM 763 C C . LEU A 1 100 ? -15.859 3.176 -1.411 1 92.75 100 LEU A C 1
ATOM 765 O O . LEU A 1 100 ? -16.25 2.896 -0.274 1 92.75 100 LEU A O 1
ATOM 769 N N . HIS A 1 101 ? -15.055 4.113 -1.706 1 87.25 101 HIS A N 1
ATOM 770 C CA . HIS A 1 101 ? -14.609 5.027 -0.664 1 87.25 101 HIS A CA 1
ATOM 771 C C . HIS A 1 101 ? -14.711 6.48 -1.119 1 87.25 101 HIS A C 1
ATOM 773 O O . HIS A 1 101 ? -14.039 6.891 -2.064 1 87.25 101 HIS A O 1
ATOM 779 N N . ASP A 1 102 ? -15.547 7.254 -0.395 1 83 102 ASP A N 1
ATOM 780 C CA . ASP A 1 102 ? -15.766 8.672 -0.687 1 83 102 ASP A CA 1
ATOM 781 C C . ASP A 1 102 ? -16.141 8.875 -2.152 1 83 102 ASP A C 1
ATOM 783 O O . ASP A 1 102 ? -15.586 9.742 -2.826 1 83 102 ASP A O 1
ATOM 787 N N . GLY A 1 103 ? -16.922 8.023 -2.646 1 87.06 103 GLY A N 1
ATOM 788 C CA . GLY A 1 103 ? -17.469 8.172 -3.984 1 87.06 103 GLY A CA 1
ATOM 789 C C . GLY A 1 103 ? -16.5 7.754 -5.078 1 87.06 103 GLY A C 1
ATOM 790 O O . GLY A 1 103 ? -16.75 8.008 -6.258 1 87.06 103 GLY A O 1
ATOM 791 N N . GLU A 1 104 ? -15.391 7.141 -4.691 1 92.31 104 GLU A N 1
ATOM 792 C CA . GLU A 1 104 ? -14.398 6.668 -5.652 1 92.31 104 GLU A CA 1
ATOM 793 C C . GLU A 1 104 ? -14.047 5.199 -5.406 1 92.31 104 GLU A C 1
ATOM 795 O O . GLU A 1 104 ? -14.336 4.66 -4.336 1 92.31 104 GLU A O 1
ATOM 800 N N . VAL A 1 105 ? -13.5 4.633 -6.488 1 94.44 105 VAL A N 1
ATOM 801 C CA . VAL A 1 105 ? -12.922 3.301 -6.34 1 94.44 105 VAL A CA 1
ATOM 802 C C . VAL A 1 105 ? -11.578 3.396 -5.613 1 94.44 105 VAL A C 1
ATOM 804 O O . VAL A 1 105 ? -10.75 4.242 -5.945 1 94.44 105 VAL A O 1
ATOM 807 N N . LEU A 1 106 ? -11.422 2.67 -4.578 1 94.75 106 LEU A N 1
ATOM 808 C CA . LEU A 1 106 ? -10.156 2.559 -3.859 1 94.75 106 LEU A CA 1
ATOM 809 C C . LEU A 1 106 ? -9.648 1.121 -3.877 1 94.75 106 LEU A C 1
ATOM 811 O O . LEU A 1 106 ? -10.281 0.224 -3.32 1 94.75 106 LEU A O 1
ATOM 815 N N . TYR A 1 107 ? -8.492 0.955 -4.52 1 95.19 107 TYR A N 1
ATOM 816 C CA . TYR A 1 107 ? -7.895 -0.373 -4.562 1 95.19 107 TYR A CA 1
ATOM 817 C C . TYR A 1 107 ? -7.18 -0.692 -3.256 1 95.19 107 TYR A C 1
ATOM 819 O O . TYR A 1 107 ? -6.27 0.036 -2.844 1 95.19 107 TYR A O 1
ATOM 827 N N . VAL A 1 108 ? -7.562 -1.839 -2.656 1 95.38 108 VAL A N 1
ATOM 828 C CA . VAL A 1 108 ? -7.082 -2.072 -1.299 1 95.38 108 VAL A CA 1
ATOM 829 C C . VAL A 1 108 ? -6.184 -3.309 -1.273 1 95.38 108 VAL A C 1
ATOM 831 O O . VAL A 1 108 ? -5.473 -3.547 -0.296 1 95.38 108 VAL A O 1
ATOM 834 N N . ASP A 1 109 ? -6.207 -4.094 -2.256 1 94.38 109 ASP A N 1
ATOM 835 C CA . ASP A 1 109 ? -5.312 -5.238 -2.393 1 94.38 109 ASP A CA 1
ATOM 836 C C . ASP A 1 109 ? -5.09 -5.59 -3.861 1 94.38 109 ASP A C 1
ATOM 838 O O . ASP A 1 109 ? -5.926 -5.285 -4.711 1 94.38 109 ASP A O 1
ATOM 842 N N . GLU A 1 110 ? -3.969 -6.207 -4.094 1 93.19 110 GLU A N 1
ATOM 843 C CA . GLU A 1 110 ? -3.611 -6.574 -5.461 1 93.19 110 GLU A CA 1
ATOM 844 C C . GLU A 1 110 ? -2.547 -7.664 -5.477 1 93.19 110 GLU A C 1
ATOM 846 O O . GLU A 1 110 ? -1.594 -7.625 -4.695 1 93.19 110 GLU A O 1
ATOM 851 N N . VAL A 1 111 ? -2.754 -8.594 -6.262 1 89.06 111 VAL A N 1
ATOM 852 C CA . VAL A 1 111 ? -1.755 -9.609 -6.57 1 89.06 111 VAL A CA 1
ATOM 853 C C . VAL A 1 111 ? -1.377 -9.531 -8.047 1 89.06 111 VAL A C 1
ATOM 855 O O . VAL A 1 111 ? -2.219 -9.758 -8.922 1 89.06 111 VAL A O 1
ATOM 858 N N . ALA A 1 112 ? -0.135 -9.297 -8.258 1 87.25 112 ALA A N 1
ATOM 859 C CA . ALA A 1 112 ? 0.343 -9.062 -9.617 1 87.25 112 ALA A CA 1
ATOM 860 C C . ALA A 1 112 ? 0.343 -10.352 -10.43 1 87.25 112 ALA A C 1
ATOM 862 O O . ALA A 1 112 ? 0.711 -11.414 -9.922 1 87.25 112 ALA A O 1
ATOM 863 N N . GLY A 1 113 ? -0.101 -10.195 -11.695 1 86.56 113 GLY A N 1
ATOM 864 C CA . GLY A 1 113 ? -0.09 -11.305 -12.633 1 86.56 113 GLY A CA 1
ATOM 865 C C . GLY A 1 113 ? 1.185 -11.383 -13.445 1 86.56 113 GLY A C 1
ATOM 866 O O . GLY A 1 113 ? 2.09 -10.562 -13.281 1 86.56 113 GLY A O 1
ATOM 867 N N . GLN A 1 114 ? 1.277 -12.352 -14.258 1 78.5 114 GLN A N 1
ATOM 868 C CA . GLN A 1 114 ? 2.457 -12.641 -15.07 1 78.5 114 GLN A CA 1
ATOM 869 C C . GLN A 1 114 ? 2.73 -11.523 -16.062 1 78.5 114 GLN A C 1
ATOM 871 O O . GLN A 1 114 ? 3.875 -11.312 -16.469 1 78.5 114 GLN A O 1
ATOM 876 N N . HIS A 1 115 ? 1.698 -10.914 -16.438 1 75.12 115 HIS A N 1
ATOM 877 C CA . HIS A 1 115 ? 1.838 -9.875 -17.453 1 75.12 115 HIS A CA 1
ATOM 878 C C . HIS A 1 115 ? 2.051 -8.5 -16.812 1 75.12 115 HIS A C 1
ATOM 880 O O . HIS A 1 115 ? 2.08 -7.488 -17.5 1 75.12 115 HIS A O 1
ATOM 886 N N . ALA A 1 116 ? 2.172 -8.578 -15.469 1 75.62 116 ALA A N 1
ATOM 887 C CA . ALA A 1 116 ? 2.297 -7.293 -14.797 1 75.62 116 ALA A CA 1
ATOM 888 C C . ALA A 1 116 ? 3.688 -6.695 -15.008 1 75.62 116 ALA A C 1
ATOM 890 O O . ALA A 1 116 ? 4.695 -7.34 -14.711 1 75.62 116 ALA A O 1
ATOM 891 N N . ALA A 1 117 ? 3.701 -5.52 -15.648 1 73.88 117 ALA A N 1
ATOM 892 C CA . ALA A 1 117 ? 4.953 -4.809 -15.898 1 73.88 117 ALA A CA 1
ATOM 893 C C . ALA A 1 117 ? 5.27 -3.844 -14.758 1 73.88 117 ALA A C 1
ATOM 895 O O . ALA A 1 117 ? 6.301 -3.164 -14.781 1 73.88 117 ALA A O 1
ATOM 896 N N . ARG A 1 118 ? 4.32 -3.859 -13.789 1 79.56 118 ARG A N 1
ATOM 897 C CA . ARG A 1 118 ? 4.492 -2.879 -12.719 1 79.56 118 ARG A CA 1
ATOM 898 C C . ARG A 1 118 ? 4.09 -3.465 -11.367 1 79.56 118 ARG A C 1
ATOM 900 O O . ARG A 1 118 ? 3.359 -4.453 -11.312 1 79.56 118 ARG A O 1
ATOM 907 N N . PRO A 1 119 ? 4.586 -2.85 -10.273 1 84.56 119 PRO A N 1
ATOM 908 C CA . PRO A 1 119 ? 4.199 -3.303 -8.938 1 84.56 119 PRO A CA 1
ATOM 909 C C . PRO A 1 119 ? 2.721 -3.051 -8.633 1 84.56 119 PRO A C 1
ATOM 911 O O . PRO A 1 119 ? 2.08 -2.236 -9.305 1 84.56 119 PRO A O 1
ATOM 914 N N . PRO A 1 120 ? 2.248 -3.814 -7.645 1 83.62 120 PRO A N 1
ATOM 915 C CA . PRO A 1 120 ? 0.872 -3.574 -7.207 1 83.62 120 PRO A CA 1
ATOM 916 C C . PRO A 1 120 ? 0.625 -2.121 -6.809 1 83.62 120 PRO A C 1
ATOM 918 O O . PRO A 1 120 ? 1.498 -1.483 -6.215 1 83.62 120 PRO A O 1
ATOM 921 N N . ARG A 1 121 ? -0.534 -1.614 -7.121 1 86.25 121 ARG A N 1
ATOM 922 C CA . ARG A 1 121 ? -0.875 -0.215 -6.883 1 86.25 121 ARG A CA 1
ATOM 923 C C . ARG A 1 121 ? -1.938 -0.088 -5.793 1 86.25 121 ARG A C 1
ATOM 925 O O . ARG A 1 121 ? -2.982 0.531 -6.012 1 86.25 121 ARG A O 1
ATOM 932 N N . ILE A 1 122 ? -1.604 -0.624 -4.645 1 91.25 122 ILE A N 1
ATOM 933 C CA . ILE A 1 122 ? -2.492 -0.527 -3.492 1 91.25 122 ILE A CA 1
ATOM 934 C C . ILE A 1 122 ? -2.617 0.932 -3.059 1 91.25 122 ILE A C 1
ATOM 936 O O . ILE A 1 122 ? -1.623 1.661 -3.016 1 91.25 122 ILE A O 1
ATOM 940 N N . GLY A 1 123 ? -3.875 1.373 -2.807 1 92.44 123 GLY A N 1
ATOM 941 C CA . GLY A 1 123 ? -4.145 2.756 -2.447 1 92.44 123 GLY A CA 1
ATOM 942 C C . GLY A 1 123 ? -4.523 3.619 -3.637 1 92.44 123 GLY A C 1
ATOM 943 O O . GLY A 1 123 ? -4.918 4.773 -3.471 1 92.44 123 GLY A O 1
ATOM 944 N N . ARG A 1 124 ? -4.395 3.115 -4.809 1 92.5 124 ARG A N 1
ATOM 945 C CA . ARG A 1 124 ? -4.762 3.844 -6.02 1 92.5 124 ARG A CA 1
ATOM 946 C C . ARG A 1 124 ? -6.262 4.109 -6.066 1 92.5 124 ARG A C 1
ATOM 948 O O . ARG A 1 124 ? -7.062 3.242 -5.711 1 92.5 124 ARG A O 1
ATOM 955 N N . ARG A 1 125 ? -6.59 5.273 -6.551 1 92.12 125 ARG A N 1
ATOM 956 C CA . ARG A 1 125 ? -7.992 5.645 -6.719 1 92.12 125 ARG A CA 1
ATOM 957 C C . ARG A 1 125 ? -8.375 5.688 -8.195 1 92.12 125 ARG A C 1
ATOM 959 O O . ARG A 1 125 ? -7.508 5.84 -9.062 1 92.12 125 ARG A O 1
ATOM 966 N N . ALA A 1 126 ? -9.617 5.453 -8.445 1 91.69 126 ALA A N 1
ATOM 967 C CA . ALA A 1 126 ? -10.172 5.539 -9.797 1 91.69 126 ALA A CA 1
ATOM 968 C C . ALA A 1 126 ? -11.625 6.004 -9.766 1 91.69 126 ALA A C 1
ATOM 970 O O . ALA A 1 126 ? -12.297 5.879 -8.742 1 91.69 126 ALA A O 1
ATOM 971 N N . PRO A 1 127 ? -12.055 6.605 -10.828 1 91.44 127 PRO A N 1
ATOM 972 C CA . PRO A 1 127 ? -13.461 6.988 -10.883 1 91.44 127 PRO A CA 1
ATOM 973 C C . PRO A 1 127 ? -14.406 5.789 -10.812 1 91.44 127 PRO A C 1
ATOM 975 O O . PRO A 1 127 ? -14.086 4.719 -11.336 1 91.44 127 PRO A O 1
ATOM 978 N N . VAL A 1 128 ? -15.531 5.996 -10.195 1 91.62 128 VAL A N 1
ATOM 979 C CA . VAL A 1 128 ? -16.516 4.926 -10.086 1 91.62 128 VAL A CA 1
ATOM 980 C C . VAL A 1 128 ? -17.203 4.719 -11.43 1 91.62 128 VAL A C 1
ATOM 982 O O . VAL A 1 128 ? -17.609 3.602 -11.766 1 91.62 128 VAL A O 1
ATOM 985 N N . THR A 1 129 ? -17.266 5.789 -12.172 1 88.06 129 THR A N 1
ATOM 986 C CA . THR A 1 129 ? -17.891 5.703 -13.492 1 88.06 129 THR A CA 1
ATOM 987 C C . THR A 1 129 ? -16.859 5.305 -14.547 1 88.06 129 THR A C 1
ATOM 989 O O . THR A 1 129 ? -15.719 5.754 -14.508 1 88.06 129 THR A O 1
ATOM 992 N N . GLY A 1 130 ? -17.203 4.391 -15.375 1 87.62 130 GLY A N 1
ATOM 993 C CA . GLY A 1 130 ? -16.344 4.035 -16.5 1 87.62 130 GLY A CA 1
ATOM 994 C C . GLY A 1 130 ? -15.438 2.863 -16.203 1 87.62 130 GLY A C 1
ATOM 995 O O . GLY A 1 130 ? -14.664 2.436 -17.062 1 87.62 130 GLY A O 1
ATOM 996 N N . THR A 1 131 ? -15.414 2.363 -14.984 1 91.75 131 THR A N 1
ATOM 997 C CA . THR A 1 131 ? -14.602 1.2 -14.641 1 91.75 131 THR A CA 1
ATOM 998 C C . THR A 1 131 ? -15.484 -0.011 -14.352 1 91.75 131 THR A C 1
ATOM 1000 O O . THR A 1 131 ? -16.625 0.137 -13.914 1 91.75 131 THR A O 1
ATOM 1003 N N . ALA A 1 132 ? -14.953 -1.188 -14.703 1 94.62 132 ALA A N 1
ATOM 1004 C CA . ALA A 1 132 ? -15.688 -2.402 -14.359 1 94.62 132 ALA A CA 1
ATOM 1005 C C . ALA A 1 132 ? -15.922 -2.494 -12.852 1 94.62 132 ALA A C 1
ATOM 1007 O O . ALA A 1 132 ? -17.031 -2.795 -12.406 1 94.62 132 ALA A O 1
ATOM 1008 N N . VAL A 1 133 ? -14.969 -2.188 -12.109 1 96.06 133 VAL A N 1
ATOM 1009 C CA . VAL A 1 133 ? -15.023 -2.221 -10.648 1 96.06 133 VAL A CA 1
ATOM 1010 C C . VAL A 1 133 ? -16.047 -1.208 -10.148 1 96.06 133 VAL A C 1
ATOM 1012 O O . VAL A 1 133 ? -16.875 -1.524 -9.297 1 96.06 133 VAL A O 1
ATOM 1015 N N . GLY A 1 134 ? -15.977 -0.014 -10.695 1 95 134 GLY A N 1
ATOM 1016 C CA . GLY A 1 134 ? -16.938 1.017 -10.32 1 95 134 GLY A CA 1
ATOM 1017 C C . GLY A 1 134 ? -18.375 0.632 -10.617 1 95 134 GLY A C 1
ATOM 1018 O O . GLY A 1 134 ? -19.266 0.867 -9.797 1 95 134 GLY A O 1
ATOM 1019 N N . ARG A 1 135 ? -18.594 0.049 -11.75 1 94.25 135 ARG A N 1
ATOM 1020 C CA . ARG A 1 135 ? -19.922 -0.389 -12.125 1 94.25 135 ARG A CA 1
ATOM 1021 C C . ARG A 1 135 ? -20.469 -1.415 -11.133 1 94.25 135 ARG A C 1
ATOM 1023 O O . ARG A 1 135 ? -21.625 -1.34 -10.727 1 94.25 135 ARG A O 1
ATOM 1030 N N . VAL A 1 136 ? -19.656 -2.334 -10.742 1 96.19 136 VAL A N 1
ATOM 1031 C CA . VAL A 1 136 ? -20.047 -3.389 -9.812 1 96.19 136 VAL A CA 1
ATOM 1032 C C . VAL A 1 136 ? -20.375 -2.779 -8.453 1 96.19 136 VAL A C 1
ATOM 1034 O O . VAL A 1 136 ? -21.391 -3.125 -7.836 1 96.19 136 VAL A O 1
ATOM 1037 N N . LEU A 1 137 ? -19.609 -1.88 -8.008 1 95.88 137 LEU A N 1
ATOM 1038 C CA . LEU A 1 137 ? -19.797 -1.26 -6.699 1 95.88 137 LEU A CA 1
ATOM 1039 C C . LEU A 1 137 ? -21.062 -0.403 -6.688 1 95.88 137 LEU A C 1
ATOM 1041 O O . LEU A 1 137 ? -21.844 -0.447 -5.73 1 95.88 137 LEU A O 1
ATOM 1045 N N . LEU A 1 138 ? -21.25 0.316 -7.742 1 93.06 138 LEU A N 1
ATOM 1046 C CA . LEU A 1 138 ? -22.438 1.167 -7.844 1 93.06 138 LEU A CA 1
ATOM 1047 C C . LEU A 1 138 ? -23.703 0.325 -7.934 1 93.06 138 LEU A C 1
ATOM 1049 O O . LEU A 1 138 ? -24.734 0.673 -7.34 1 93.06 138 LEU A O 1
ATOM 1053 N N . ALA A 1 139 ? -23.609 -0.729 -8.711 1 92.88 139 ALA A N 1
ATOM 1054 C CA . ALA A 1 139 ? -24.766 -1.603 -8.891 1 92.88 139 ALA A CA 1
ATOM 1055 C C . ALA A 1 139 ? -25.188 -2.229 -7.566 1 92.88 139 ALA A C 1
ATOM 1057 O O . ALA A 1 139 ? -26.344 -2.623 -7.402 1 92.88 139 ALA A O 1
ATOM 1058 N N . GLY A 1 140 ? -24.297 -2.344 -6.633 1 89.81 140 GLY A N 1
ATOM 1059 C CA . GLY A 1 140 ? -24.547 -2.998 -5.363 1 89.81 140 GLY A CA 1
ATOM 1060 C C . GLY A 1 140 ? -25.125 -2.061 -4.316 1 89.81 140 GLY A C 1
ATOM 1061 O O . GLY A 1 140 ? -25.5 -2.494 -3.221 1 89.81 140 GLY A O 1
ATOM 1062 N N . LEU A 1 141 ? -25.141 -0.787 -4.527 1 85.06 141 LEU A N 1
ATOM 1063 C CA . LEU A 1 141 ? -25.688 0.175 -3.576 1 85.06 141 LEU A CA 1
ATOM 1064 C C . LEU A 1 141 ? -27.188 0.012 -3.443 1 85.06 141 LEU A C 1
ATOM 1066 O O . LEU A 1 141 ? -27.875 -0.361 -4.402 1 85.06 141 LEU A O 1
ATOM 1070 N N . PRO A 1 142 ? -27.578 0.224 -2.102 1 77.38 142 PRO A N 1
ATOM 1071 C CA . PRO A 1 142 ? -29.031 0.134 -1.929 1 77.38 142 PRO A CA 1
ATOM 1072 C C . PRO A 1 142 ? -29.797 1.148 -2.781 1 77.38 142 PRO A C 1
ATOM 1074 O O . PRO A 1 142 ? -29.266 2.227 -3.076 1 77.38 142 PRO A O 1
ATOM 1077 N N . GLU A 1 143 ? -30.766 0.711 -3.422 1 65.12 143 GLU A N 1
ATOM 1078 C CA . GLU A 1 143 ? -31.625 1.625 -4.16 1 65.12 143 GLU A CA 1
ATOM 1079 C C . GLU A 1 143 ? -32.219 2.695 -3.24 1 65.12 143 GLU A C 1
ATOM 1081 O O . GLU A 1 143 ? -32.875 2.377 -2.256 1 65.12 143 GLU A O 1
ATOM 1086 N N . ASP A 1 144 ? -31.359 3.504 -2.715 1 54.81 144 ASP A N 1
ATOM 1087 C CA . ASP A 1 144 ? -32.062 4.512 -1.911 1 54.81 144 ASP A CA 1
ATOM 1088 C C . ASP A 1 144 ? -33.25 5.086 -2.656 1 54.81 144 ASP A C 1
ATOM 1090 O O . ASP A 1 144 ? -33.25 5.148 -3.889 1 54.81 144 ASP A O 1
ATOM 1094 N N . GLY A 1 145 ? -34.406 5.125 -2 1 48.22 145 GLY A N 1
ATOM 1095 C CA . GLY A 1 145 ? -35.656 5.762 -2.41 1 48.22 145 GLY A CA 1
ATOM 1096 C C . GLY A 1 145 ? -35.438 7.016 -3.236 1 48.22 145 GLY A C 1
ATOM 1097 O O . GLY A 1 145 ? -36.344 7.5 -3.895 1 48.22 145 GLY A O 1
ATOM 1098 N N . GLU A 1 146 ? -34.406 7.82 -2.773 1 46.84 146 GLU A N 1
ATOM 1099 C CA . GLU A 1 146 ? -34.5 9.18 -3.293 1 46.84 146 GLU A CA 1
ATOM 1100 C C . GLU A 1 146 ? -34 9.25 -4.742 1 46.84 146 GLU A C 1
ATOM 1102 O O . GLU A 1 146 ? -34.062 10.312 -5.367 1 46.84 146 GLU A O 1
ATOM 1107 N N . ARG A 1 147 ? -33.094 8.383 -5.074 1 47.38 147 ARG A N 1
ATOM 1108 C CA . ARG A 1 147 ? -32.844 8.594 -6.5 1 47.38 147 ARG A CA 1
ATOM 1109 C C . ARG A 1 147 ? -34.062 8.297 -7.324 1 47.38 147 ARG A C 1
ATOM 1111 O O . ARG A 1 147 ? -34.531 7.145 -7.391 1 47.38 147 ARG A O 1
ATOM 1118 N N . VAL A 1 148 ? -34.75 9.25 -7.414 1 48.53 148 VAL A N 1
ATOM 1119 C CA . VAL A 1 148 ? -35.969 9.297 -8.219 1 48.53 148 VAL A CA 1
ATOM 1120 C C . VAL A 1 148 ? -35.844 8.375 -9.43 1 48.53 148 VAL A C 1
ATOM 1122 O O . VAL A 1 148 ? -36.812 7.719 -9.836 1 48.53 148 VAL A O 1
ATOM 1125 N N . ASP A 1 149 ? -34.688 8.641 -10.148 1 53.56 149 ASP A N 1
ATOM 1126 C CA . ASP A 1 149 ? -34.625 7.984 -11.445 1 53.56 149 ASP A CA 1
ATOM 1127 C C . ASP A 1 149 ? -33.906 6.645 -11.352 1 53.56 149 ASP A C 1
ATOM 1129 O O . ASP A 1 149 ? -32.812 6.562 -10.781 1 53.56 149 ASP A O 1
ATOM 1133 N N . GLY A 1 150 ? -34.406 5.531 -11.094 1 64.56 150 GLY A N 1
ATOM 1134 C CA . GLY A 1 150 ? -34.062 4.117 -11.156 1 64.56 150 GLY A CA 1
ATOM 1135 C C . GLY A 1 150 ? -32.594 3.861 -11.484 1 64.56 150 GLY A C 1
ATOM 1136 O O . GLY A 1 150 ? -31.875 4.781 -11.867 1 64.56 150 GLY A O 1
ATOM 1137 N N . LEU A 1 151 ? -32 2.785 -10.953 1 76.81 151 LEU A N 1
ATOM 1138 C CA . LEU A 1 151 ? -30.688 2.309 -11.352 1 76.81 151 LEU A CA 1
ATOM 1139 C C . LEU A 1 151 ? -30.531 2.352 -12.867 1 76.81 151 LEU A C 1
ATOM 1141 O O . LEU A 1 151 ? -31.375 1.819 -13.602 1 76.81 151 LEU A O 1
ATOM 1145 N N . PRO A 1 152 ? -29.625 3.195 -13.391 1 86.5 152 PRO A N 1
ATOM 1146 C CA . PRO A 1 152 ? -29.406 3.158 -14.844 1 86.5 152 PRO A CA 1
ATOM 1147 C C . PRO A 1 152 ? -29.391 1.736 -15.398 1 86.5 152 PRO A C 1
ATOM 1149 O O . PRO A 1 152 ? -28.938 0.809 -14.727 1 86.5 152 PRO A O 1
ATOM 1152 N N . PRO A 1 153 ? -30 1.576 -16.562 1 88.12 153 PRO A N 1
ATOM 1153 C CA . PRO A 1 153 ? -30.125 0.244 -17.156 1 88.12 153 PRO A CA 1
ATOM 1154 C C . PRO A 1 153 ? -28.812 -0.532 -17.156 1 88.12 153 PRO A C 1
ATOM 1156 O O . PRO A 1 153 ? -28.812 -1.747 -16.953 1 88.12 153 PRO A O 1
ATOM 1159 N N . GLU A 1 154 ? -27.766 0.14 -17.422 1 88.75 154 GLU A N 1
ATOM 1160 C CA . GLU A 1 154 ? -26.469 -0.528 -17.469 1 88.75 154 GLU A CA 1
ATOM 1161 C C . GLU A 1 154 ? -26.094 -1.134 -16.109 1 88.75 154 GLU A C 1
ATOM 1163 O O . GLU A 1 154 ? -25.562 -2.244 -16.047 1 88.75 154 GLU A O 1
ATOM 1168 N N . LEU A 1 155 ? -26.406 -0.465 -15.078 1 92.38 155 LEU A N 1
ATOM 1169 C CA . LEU A 1 155 ? -26.109 -0.953 -13.742 1 92.38 155 LEU A CA 1
ATOM 1170 C C . LEU A 1 155 ? -27.078 -2.059 -13.336 1 92.38 155 LEU A C 1
ATOM 1172 O O . LEU A 1 155 ? -26.688 -2.994 -12.625 1 92.38 155 LEU A O 1
ATOM 1176 N N . ALA A 1 156 ? -28.281 -1.887 -13.789 1 91.19 156 ALA A N 1
ATOM 1177 C CA . ALA A 1 156 ? -29.25 -2.949 -13.539 1 91.19 156 ALA A CA 1
ATOM 1178 C C . ALA A 1 156 ? -28.797 -4.258 -14.18 1 91.19 156 ALA A C 1
ATOM 1180 O O . ALA A 1 156 ? -28.969 -5.332 -13.602 1 91.19 156 ALA A O 1
ATOM 1181 N N . ALA A 1 157 ? -28.281 -4.164 -15.391 1 92.94 157 ALA A N 1
ATOM 1182 C CA . ALA A 1 157 ? -27.781 -5.348 -16.078 1 92.94 157 ALA A CA 1
ATOM 1183 C C . ALA A 1 157 ? -26.625 -5.977 -15.312 1 92.94 157 ALA A C 1
ATOM 1185 O O . ALA A 1 157 ? -26.531 -7.203 -15.195 1 92.94 157 ALA A O 1
ATOM 1186 N N . VAL A 1 158 ? -25.75 -5.164 -14.797 1 93.75 158 VAL A N 1
ATOM 1187 C CA . VAL A 1 158 ? -24.625 -5.633 -14.008 1 93.75 158 VAL A CA 1
ATOM 1188 C C . VAL A 1 158 ? -25.125 -6.355 -12.758 1 93.75 158 VAL A C 1
ATOM 1190 O O . VAL A 1 158 ? -24.609 -7.418 -12.398 1 93.75 158 VAL A O 1
ATOM 1193 N N . ARG A 1 159 ? -26.078 -5.793 -12.133 1 91.88 159 ARG A N 1
ATOM 1194 C CA . ARG A 1 159 ? -26.656 -6.398 -10.938 1 91.88 159 ARG A CA 1
ATOM 1195 C C . ARG A 1 159 ? -27.25 -7.766 -11.25 1 91.88 159 ARG A C 1
ATOM 1197 O O . ARG A 1 159 ? -27.078 -8.719 -10.484 1 91.88 159 ARG A O 1
ATOM 1204 N N . ARG A 1 160 ? -27.906 -7.902 -12.352 1 91.25 160 ARG A N 1
ATOM 1205 C CA . ARG A 1 160 ? -28.562 -9.141 -12.742 1 91.25 160 ARG A CA 1
ATOM 1206 C C . ARG A 1 160 ? -27.547 -10.227 -13.078 1 91.25 160 ARG A C 1
ATOM 1208 O O . ARG A 1 160 ? -27.672 -11.359 -12.617 1 91.25 160 ARG A O 1
ATOM 1215 N N . ARG A 1 161 ? -26.594 -9.883 -13.852 1 92.31 161 ARG A N 1
ATOM 1216 C CA . ARG A 1 161 ? -25.656 -10.891 -14.32 1 92.31 161 ARG A CA 1
ATOM 1217 C C . ARG A 1 161 ? -24.578 -11.164 -13.266 1 92.31 161 ARG A C 1
ATOM 1219 O O . ARG A 1 161 ? -23.891 -12.188 -13.328 1 92.31 161 ARG A O 1
ATOM 1226 N N . GLY A 1 162 ? -24.25 -10.18 -12.391 1 94.31 162 GLY A N 1
ATOM 1227 C CA . GLY A 1 162 ? -23.359 -10.375 -11.258 1 94.31 162 GLY A CA 1
ATOM 1228 C C . GLY A 1 162 ? -21.922 -9.992 -11.555 1 94.31 162 GLY A C 1
ATOM 1229 O O . GLY A 1 162 ? -21.016 -10.32 -10.797 1 94.31 162 GLY A O 1
ATOM 1230 N N . TRP A 1 163 ? -21.719 -9.414 -12.734 1 95.81 163 TRP A N 1
ATOM 1231 C CA . TRP A 1 163 ? -20.359 -9 -13.062 1 95.81 163 TRP A CA 1
ATOM 1232 C C . TRP A 1 163 ? -20.375 -7.879 -14.102 1 95.81 163 TRP A C 1
ATOM 1234 O O . TRP A 1 163 ? -21.422 -7.562 -14.672 1 95.81 163 TRP A O 1
ATOM 1244 N N . ALA A 1 164 ? -19.219 -7.207 -14.258 1 96 164 ALA A N 1
ATOM 1245 C CA . ALA A 1 164 ? -19.047 -6.141 -15.242 1 96 164 ALA A CA 1
ATOM 1246 C C . ALA A 1 164 ? -17.688 -6.262 -15.945 1 96 164 ALA A C 1
ATOM 1248 O O . ALA A 1 164 ? -16.75 -6.855 -15.406 1 96 164 ALA A O 1
ATOM 1249 N N . ALA A 1 165 ? -17.641 -5.73 -17.141 1 92.75 165 ALA A N 1
ATOM 1250 C CA . ALA A 1 165 ? -16.406 -5.664 -17.922 1 92.75 165 ALA A CA 1
ATOM 1251 C C . ALA A 1 165 ? -16.094 -4.227 -18.328 1 92.75 165 ALA A C 1
ATOM 1253 O O . ALA A 1 165 ? -16.984 -3.367 -18.328 1 92.75 165 ALA A O 1
ATOM 1254 N N . GLU A 1 166 ? -14.867 -4.004 -18.391 1 84 166 GLU A N 1
ATOM 1255 C CA . GLU A 1 166 ? -14.359 -2.73 -18.891 1 84 166 GLU A CA 1
ATOM 1256 C C . GLU A 1 166 ? -13.273 -2.941 -19.938 1 84 166 GLU A C 1
ATOM 1258 O O . GLU A 1 166 ? -12.438 -3.834 -19.812 1 84 166 GLU A O 1
ATOM 1263 N N . SER A 1 167 ? -13.508 -2.389 -21.094 1 67.06 167 SER A N 1
ATOM 1264 C CA . SER A 1 167 ? -12.414 -2.303 -22.047 1 67.06 167 SER A CA 1
ATOM 1265 C C . SER A 1 167 ? -12.047 -0.853 -22.344 1 67.06 167 SER A C 1
ATOM 1267 O O . SER A 1 167 ? -12.898 -0.058 -22.734 1 67.06 167 SER A O 1
ATOM 1269 N N . ALA A 1 168 ? -11.148 -0.321 -21.406 1 61.75 168 ALA A N 1
ATOM 1270 C CA . ALA A 1 168 ? -10.922 1.12 -21.484 1 61.75 168 ALA A CA 1
ATOM 1271 C C . ALA A 1 168 ? -10.031 1.47 -22.672 1 61.75 168 ALA A C 1
ATOM 1273 O O . ALA A 1 168 ? -9.148 0.693 -23.047 1 61.75 168 ALA A O 1
ATOM 1274 N N . GLU A 1 169 ? -10.5 2.459 -23.344 1 56.5 169 GLU A N 1
ATOM 1275 C CA . GLU A 1 169 ? -9.758 3.08 -24.438 1 56.5 169 GLU A CA 1
ATOM 1276 C C . GLU A 1 169 ? -8.812 4.164 -23.906 1 56.5 169 GLU A C 1
ATOM 1278 O O . GLU A 1 169 ? -8.859 5.305 -24.375 1 56.5 169 GLU A O 1
ATOM 1283 N N . HIS A 1 170 ? -8.328 3.969 -22.703 1 56.34 170 HIS A N 1
ATOM 1284 C CA . HIS A 1 170 ? -7.434 5.047 -22.281 1 56.34 170 HIS A CA 1
ATOM 1285 C C . HIS A 1 170 ? -5.988 4.742 -22.656 1 56.34 170 HIS A C 1
ATOM 1287 O O . HIS A 1 170 ? -5.707 3.723 -23.297 1 56.34 170 HIS A O 1
ATOM 1293 N N . ARG A 1 171 ? -5.055 5.672 -22.359 1 52.56 171 ARG A N 1
ATOM 1294 C CA . ARG A 1 171 ? -3.65 5.684 -22.75 1 52.56 171 ARG A CA 1
ATOM 1295 C C . ARG A 1 171 ? -2.98 4.352 -22.438 1 52.56 171 ARG A C 1
ATOM 1297 O O . ARG A 1 171 ? -2.123 3.889 -23.203 1 52.56 171 ARG A O 1
ATOM 1304 N N . GLU A 1 172 ? -3.248 3.816 -21.328 1 62.03 172 GLU A N 1
ATOM 1305 C CA . GLU A 1 172 ? -2.795 2.453 -21.062 1 62.03 172 GLU A CA 1
ATOM 1306 C C . GLU A 1 172 ? -3.977 1.508 -20.875 1 62.03 172 GLU A C 1
ATOM 1308 O O . GLU A 1 172 ? -4.355 1.202 -19.734 1 62.03 172 GLU A O 1
ATOM 1313 N N . PRO A 1 173 ? -4.406 1.13 -22.031 1 79.62 173 PRO A N 1
ATOM 1314 C CA . PRO A 1 173 ? -5.664 0.381 -21.984 1 79.62 173 PRO A CA 1
ATOM 1315 C C . PRO A 1 173 ? -5.555 -0.911 -21.172 1 79.62 173 PRO A C 1
ATOM 1317 O O . PRO A 1 173 ? -4.555 -1.621 -21.281 1 79.62 173 PRO A O 1
ATOM 1320 N N . VAL A 1 174 ? -6.383 -0.97 -20.297 1 84.38 174 VAL A N 1
ATOM 1321 C CA . VAL A 1 174 ? -6.473 -2.178 -19.469 1 84.38 174 VAL A CA 1
ATOM 1322 C C . VAL A 1 174 ? -7.797 -2.885 -19.734 1 84.38 174 VAL A C 1
ATOM 1324 O O . VAL A 1 174 ? -8.812 -2.234 -20 1 84.38 174 VAL A O 1
ATOM 1327 N N . THR A 1 175 ? -7.77 -4.18 -19.891 1 90.69 175 THR A N 1
ATOM 1328 C CA . THR A 1 175 ? -8.977 -4.992 -19.844 1 90.69 175 THR A CA 1
ATOM 1329 C C . THR A 1 175 ? -9.258 -5.492 -18.438 1 90.69 175 THR A C 1
ATOM 1331 O O . THR A 1 175 ? -8.336 -5.895 -17.719 1 90.69 175 THR A O 1
ATOM 1334 N N . CYS A 1 176 ? -10.539 -5.34 -18.047 1 94.31 176 CYS A N 1
ATOM 1335 C CA . CYS A 1 176 ? -10.867 -5.672 -16.672 1 94.31 176 CYS A CA 1
ATOM 1336 C C . CYS A 1 176 ? -12.258 -6.285 -16.578 1 94.31 176 CYS A C 1
ATOM 1338 O O . CYS A 1 176 ? -13.18 -5.852 -17.266 1 94.31 176 CYS A O 1
ATOM 1340 N N . VAL A 1 177 ? -12.391 -7.363 -15.773 1 96.5 177 VAL A N 1
ATOM 1341 C CA . VAL A 1 177 ? -13.688 -7.891 -15.352 1 96.5 177 VAL A CA 1
ATOM 1342 C C . VAL A 1 177 ? -13.781 -7.875 -13.828 1 96.5 177 VAL A C 1
ATOM 1344 O O . VAL A 1 177 ? -12.789 -8.125 -13.141 1 96.5 177 VAL A O 1
ATOM 1347 N N . ALA A 1 178 ? -14.977 -7.555 -13.328 1 97.75 178 ALA A N 1
ATOM 1348 C CA . ALA A 1 178 ? -15.148 -7.414 -11.883 1 97.75 178 ALA A CA 1
ATOM 1349 C C . ALA A 1 178 ? -16.438 -8.062 -11.414 1 97.75 178 ALA A C 1
ATOM 1351 O O . ALA A 1 178 ? -17.406 -8.148 -12.172 1 97.75 178 ALA A O 1
ATOM 1352 N N . ALA A 1 179 ? -16.453 -8.523 -10.188 1 97.94 179 ALA A N 1
ATOM 1353 C CA . ALA A 1 179 ? -17.609 -9.117 -9.531 1 97.94 179 ALA A CA 1
ATOM 1354 C C . ALA A 1 179 ? -17.766 -8.602 -8.102 1 97.94 179 ALA A C 1
ATOM 1356 O O . ALA A 1 179 ? -16.766 -8.273 -7.449 1 97.94 179 ALA A O 1
ATOM 1357 N N . PRO A 1 180 ? -18.969 -8.57 -7.605 1 97.12 180 PRO A N 1
ATOM 1358 C CA . PRO A 1 180 ? -19.203 -8.031 -6.262 1 97.12 180 PRO A CA 1
ATOM 1359 C C . PRO A 1 180 ? -18.875 -9.039 -5.164 1 97.12 180 PRO A C 1
ATOM 1361 O O . PRO A 1 180 ? -19.094 -10.242 -5.344 1 97.12 180 PRO A O 1
ATOM 1364 N N . VAL A 1 181 ? -18.344 -8.562 -4.125 1 96.81 181 VAL A N 1
ATOM 1365 C CA . VAL A 1 181 ? -18.234 -9.281 -2.859 1 96.81 181 VAL A CA 1
ATOM 1366 C C . VAL A 1 181 ? -19.312 -8.781 -1.891 1 96.81 181 VAL A C 1
ATOM 1368 O O . VAL A 1 181 ? -19.375 -7.586 -1.598 1 96.81 181 VAL A O 1
ATOM 1371 N N . ALA A 1 182 ? -20.078 -9.664 -1.373 1 93.19 182 ALA A N 1
ATOM 1372 C CA . ALA A 1 182 ? -21.203 -9.281 -0.526 1 93.19 182 ALA A CA 1
ATOM 1373 C C . ALA A 1 182 ? -20.859 -9.453 0.951 1 93.19 182 ALA A C 1
ATOM 1375 O O . ALA A 1 182 ? -20.125 -10.367 1.321 1 93.19 182 ALA A O 1
ATOM 1376 N N . GLY A 1 183 ? -21.438 -8.531 1.714 1 89.69 183 GLY A N 1
ATOM 1377 C CA . GLY A 1 183 ? -21.375 -8.672 3.16 1 89.69 183 GLY A CA 1
ATOM 1378 C C . GLY A 1 183 ? -22.578 -9.391 3.74 1 89.69 183 GLY A C 1
ATOM 1379 O O . GLY A 1 183 ? -23.328 -10.039 3.01 1 89.69 183 GLY A O 1
ATOM 1380 N N . SER A 1 184 ? -22.672 -9.398 5.117 1 79.88 184 SER A N 1
ATOM 1381 C CA . SER A 1 184 ? -23.719 -10.117 5.844 1 79.88 184 SER A CA 1
ATOM 1382 C C . SER A 1 184 ? -25.109 -9.672 5.406 1 79.88 184 SER A C 1
ATOM 1384 O O . SER A 1 184 ? -26.031 -10.484 5.332 1 79.88 184 SER A O 1
ATOM 1386 N N . GLY A 1 185 ? -25.406 -8.586 5.043 1 77.94 185 GLY A N 1
ATOM 1387 C CA . GLY A 1 185 ? -26.719 -8.109 4.641 1 77.94 185 GLY A CA 1
ATOM 1388 C C . GLY A 1 185 ? -26.938 -8.156 3.143 1 77.94 185 GLY A C 1
ATOM 1389 O O . GLY A 1 185 ? -27.953 -7.652 2.643 1 77.94 185 GLY A O 1
ATOM 1390 N N . GLY A 1 186 ? -26.047 -8.898 2.43 1 80.88 186 GLY A N 1
ATOM 1391 C CA . GLY A 1 186 ? -26.188 -9 0.986 1 80.88 186 GLY A CA 1
ATOM 1392 C C . GLY A 1 186 ? -25.719 -7.758 0.252 1 80.88 186 GLY A C 1
ATOM 1393 O O . GLY A 1 186 ? -25.719 -7.723 -0.98 1 80.88 186 GLY A O 1
ATOM 1394 N N . ARG A 1 187 ? -25.391 -6.84 0.955 1 87.69 187 ARG A N 1
ATOM 1395 C CA . ARG A 1 187 ? -24.906 -5.609 0.337 1 87.69 187 ARG A CA 1
ATOM 1396 C C . ARG A 1 187 ? -23.469 -5.773 -0.161 1 87.69 187 ARG A C 1
ATOM 1398 O O . ARG A 1 187 ? -22.656 -6.43 0.489 1 87.69 187 ARG A O 1
ATOM 1405 N N . THR A 1 188 ? -23.219 -5.141 -1.315 1 93.88 188 THR A N 1
ATOM 1406 C CA . THR A 1 188 ? -21.859 -5.18 -1.868 1 93.88 188 THR A CA 1
ATOM 1407 C C . THR A 1 188 ? -20.891 -4.383 -0.997 1 93.88 188 THR A C 1
ATOM 1409 O O . THR A 1 188 ? -21.109 -3.193 -0.754 1 93.88 188 THR A O 1
ATOM 1412 N N . VAL A 1 189 ? -19.844 -5.031 -0.536 1 94.5 189 VAL A N 1
ATOM 1413 C CA . VAL A 1 189 ? -18.891 -4.371 0.352 1 94.5 189 VAL A CA 1
ATOM 1414 C C . VAL A 1 189 ? -17.562 -4.168 -0.372 1 94.5 189 VAL A C 1
ATOM 1416 O O . VAL A 1 189 ? -16.719 -3.391 0.078 1 94.5 189 VAL A O 1
ATOM 1419 N N . ALA A 1 190 ? -17.359 -4.875 -1.439 1 97.62 190 ALA A N 1
ATOM 1420 C CA . ALA A 1 190 ? -16.141 -4.77 -2.248 1 97.62 190 ALA A CA 1
ATOM 1421 C C . ALA A 1 190 ? -16.359 -5.344 -3.645 1 97.62 190 ALA A C 1
ATOM 1423 O O . ALA A 1 190 ? -17.438 -5.883 -3.939 1 97.62 190 ALA A O 1
ATOM 1424 N N . ALA A 1 191 ? -15.422 -5.133 -4.492 1 98.12 191 ALA A N 1
ATOM 1425 C CA . ALA A 1 191 ? -15.367 -5.758 -5.812 1 98.12 191 ALA A CA 1
ATOM 1426 C C . ALA A 1 191 ? -14.047 -6.488 -6.023 1 98.12 191 ALA A C 1
ATOM 1428 O O . ALA A 1 191 ? -12.984 -5.984 -5.645 1 98.12 191 ALA A O 1
ATOM 1429 N N . CYS A 1 192 ? -14.133 -7.664 -6.492 1 97.88 192 CYS A N 1
ATOM 1430 C CA . CYS A 1 192 ? -12.984 -8.438 -6.949 1 97.88 192 CYS A CA 1
ATOM 1431 C C . CYS A 1 192 ? -12.844 -8.367 -8.461 1 97.88 192 CYS A C 1
ATOM 1433 O O . CYS A 1 192 ? -13.836 -8.5 -9.188 1 97.88 192 CYS A O 1
ATOM 1435 N N . ALA A 1 193 ? -11.602 -8.203 -8.938 1 97.5 193 ALA A N 1
ATOM 1436 C CA . ALA A 1 193 ? -11.461 -7.977 -10.375 1 97.5 193 ALA A CA 1
ATOM 1437 C C . ALA A 1 193 ? -10.219 -8.672 -10.922 1 97.5 193 ALA A C 1
ATOM 1439 O O . ALA A 1 193 ? -9.258 -8.914 -10.188 1 97.5 193 ALA A O 1
ATOM 1440 N N . LEU A 1 194 ? -10.242 -9.031 -12.133 1 96.06 194 LEU A N 1
ATOM 1441 C CA . LEU A 1 194 ? -9.117 -9.453 -12.953 1 96.06 194 LEU A CA 1
ATOM 1442 C C . LEU A 1 194 ? -8.758 -8.375 -13.977 1 96.06 194 LEU A C 1
ATOM 1444 O O . LEU A 1 194 ? -9.641 -7.758 -14.57 1 96.06 194 LEU A O 1
ATOM 1448 N N . SER A 1 195 ? -7.461 -8.188 -14.086 1 93.44 195 SER A N 1
ATOM 1449 C CA . SER A 1 195 ? -7.039 -7.18 -15.047 1 93.44 195 SER A CA 1
ATOM 1450 C C . SER A 1 195 ? -5.77 -7.609 -15.781 1 93.44 195 SER A C 1
ATOM 1452 O O . SER A 1 195 ? -5.02 -8.453 -15.289 1 93.44 195 SER A O 1
ATOM 1454 N N . ALA A 1 196 ? -5.559 -7.051 -16.969 1 91.12 196 ALA A N 1
ATOM 1455 C CA . ALA A 1 196 ? -4.379 -7.258 -17.812 1 91.12 196 ALA A CA 1
ATOM 1456 C C . ALA A 1 196 ? -4.23 -6.141 -18.844 1 91.12 196 ALA A C 1
ATOM 1458 O O . ALA A 1 196 ? -5.207 -5.465 -19.172 1 91.12 196 ALA A O 1
ATOM 1459 N N . PRO A 1 197 ? -2.994 -5.922 -19.203 1 88.44 197 PRO A N 1
ATOM 1460 C CA . PRO A 1 197 ? -2.846 -4.961 -20.297 1 88.44 197 PRO A CA 1
ATOM 1461 C C . PRO A 1 197 ? -3.629 -5.363 -21.547 1 88.44 197 PRO A C 1
ATOM 1463 O O . PRO A 1 197 ? -3.498 -6.496 -22.031 1 88.44 197 PRO A O 1
ATOM 1466 N N . ALA A 1 198 ? -4.328 -4.402 -22.078 1 88.12 198 ALA A N 1
ATOM 1467 C CA . ALA A 1 198 ? -5.168 -4.688 -23.234 1 88.12 198 ALA A CA 1
ATOM 1468 C C . ALA A 1 198 ? -4.32 -5.066 -24.453 1 88.12 198 ALA A C 1
ATOM 1470 O O . ALA A 1 198 ? -4.797 -5.75 -25.359 1 88.12 198 ALA A O 1
ATOM 1471 N N . SER A 1 199 ? -3.082 -4.648 -24.422 1 87.19 199 SER A N 1
ATOM 1472 C CA . SER A 1 199 ? -2.166 -4.957 -25.516 1 87.19 199 SER A CA 1
ATOM 1473 C C . SER A 1 199 ? -1.752 -6.426 -25.5 1 87.19 199 SER A C 1
ATOM 1475 O O . SER A 1 199 ? -1.314 -6.965 -26.516 1 87.19 199 SER A O 1
ATOM 1477 N N . GLN A 1 200 ? -1.978 -7.105 -24.438 1 88 200 GLN A N 1
ATOM 1478 C CA . GLN A 1 200 ? -1.479 -8.469 -24.297 1 88 200 GLN A CA 1
ATOM 1479 C C . GLN A 1 200 ? -2.627 -9.469 -24.188 1 88 200 GLN A C 1
ATOM 1481 O O . GLN A 1 200 ? -2.486 -10.625 -24.578 1 88 200 GLN A O 1
ATOM 1486 N N . VAL A 1 201 ? -3.682 -9.031 -23.578 1 89.62 201 VAL A N 1
ATOM 1487 C CA . VAL A 1 201 ? -4.809 -9.922 -23.344 1 89.62 201 VAL A CA 1
ATOM 1488 C C . VAL A 1 201 ? -6.09 -9.297 -23.891 1 89.62 201 VAL A C 1
ATOM 1490 O O . VAL A 1 201 ? -6.57 -8.289 -23.375 1 89.62 201 VAL A O 1
ATOM 1493 N N . PRO A 1 202 ? -6.68 -9.883 -24.875 1 89 202 PRO A N 1
ATOM 1494 C CA . PRO A 1 202 ? -7.957 -9.375 -25.375 1 89 202 PRO A CA 1
ATOM 1495 C C . PRO A 1 202 ? -9.086 -9.523 -24.344 1 89 202 PRO A C 1
ATOM 1497 O O . PRO A 1 202 ? -9.102 -10.484 -23.578 1 89 202 PRO A O 1
ATOM 1500 N N . PRO A 1 203 ? -10.016 -8.664 -24.391 1 89.19 203 PRO A N 1
ATOM 1501 C CA . PRO A 1 203 ? -11.125 -8.688 -23.438 1 89.19 203 PRO A CA 1
ATOM 1502 C C . PRO A 1 203 ? -11.852 -10.039 -23.406 1 89.19 203 PRO A C 1
ATOM 1504 O O . PRO A 1 203 ? -12.25 -10.508 -22.344 1 89.19 203 PRO A O 1
ATOM 1507 N N . ALA A 1 204 ? -11.992 -10.641 -24.516 1 90.81 204 ALA A N 1
ATOM 1508 C CA . ALA A 1 204 ? -12.703 -11.914 -24.594 1 90.81 204 ALA A CA 1
ATOM 1509 C C . ALA A 1 204 ? -11.969 -13 -23.812 1 90.81 204 ALA A C 1
ATOM 1511 O O . ALA A 1 204 ? -12.594 -13.875 -23.203 1 90.81 204 ALA A O 1
ATOM 1512 N N . GLU A 1 205 ? -10.688 -12.961 -23.844 1 91.19 205 GLU A N 1
ATOM 1513 C CA . GLU A 1 205 ? -9.883 -13.93 -23.125 1 91.19 205 GLU A CA 1
ATOM 1514 C C . GLU A 1 205 ? -10.039 -13.766 -21.609 1 91.19 205 GLU A C 1
ATOM 1516 O O . GLU A 1 205 ? -10.164 -14.758 -20.891 1 91.19 205 GLU A O 1
ATOM 1521 N N . LEU A 1 206 ? -10.078 -12.578 -21.188 1 92.56 206 LEU A N 1
ATOM 1522 C CA . LEU A 1 206 ? -10.258 -12.336 -19.766 1 92.56 206 LEU A CA 1
ATOM 1523 C C . LEU A 1 206 ? -11.664 -12.711 -19.312 1 92.56 206 LEU A C 1
ATOM 1525 O O . LEU A 1 206 ? -11.859 -13.234 -18.219 1 92.56 206 LEU A O 1
ATOM 1529 N N . ALA A 1 207 ? -12.609 -12.508 -20.219 1 92.25 207 ALA A N 1
ATOM 1530 C CA . ALA A 1 207 ? -14.008 -12.797 -19.922 1 92.25 207 ALA A CA 1
ATOM 1531 C C . ALA A 1 207 ? -14.227 -14.289 -19.688 1 92.25 207 ALA A C 1
ATOM 1533 O O . ALA A 1 207 ? -15.18 -14.68 -19.016 1 92.25 207 ALA A O 1
ATOM 1534 N N . ARG A 1 208 ? -13.375 -15.094 -20.203 1 94.38 208 ARG A N 1
ATOM 1535 C CA . ARG A 1 208 ? -13.469 -16.531 -20.016 1 94.38 208 ARG A CA 1
ATOM 1536 C C . ARG A 1 208 ? -13.234 -16.922 -18.562 1 94.38 208 ARG A C 1
ATOM 1538 O O . ARG A 1 208 ? -13.547 -18.031 -18.141 1 94.38 208 ARG A O 1
ATOM 1545 N N . MET A 1 209 ? -12.719 -15.984 -17.828 1 95.12 209 MET A N 1
ATOM 1546 C CA . MET A 1 209 ? -12.383 -16.266 -16.438 1 95.12 209 MET A CA 1
ATOM 1547 C C . MET A 1 209 ? -13.523 -15.852 -15.516 1 95.12 209 MET A C 1
ATOM 1549 O O . MET A 1 209 ? -13.43 -16.016 -14.297 1 95.12 209 MET A O 1
ATOM 1553 N N . VAL A 1 210 ? -14.602 -15.375 -16.047 1 95.69 210 VAL A N 1
ATOM 1554 C CA . VAL A 1 210 ? -15.711 -14.844 -15.258 1 95.69 210 VAL A CA 1
ATOM 1555 C C . VAL A 1 210 ? -16.234 -15.922 -14.312 1 95.69 210 VAL A C 1
ATOM 1557 O O . VAL A 1 210 ? -16.484 -15.656 -13.133 1 95.69 210 VAL A O 1
ATOM 1560 N N . PRO A 1 211 ? -16.375 -17.219 -14.781 1 94.94 211 PRO A N 1
ATOM 1561 C CA . PRO A 1 211 ? -16.844 -18.234 -13.836 1 94.94 211 PRO A CA 1
ATOM 1562 C C . PRO A 1 211 ? -15.938 -18.375 -12.617 1 94.94 211 PRO A C 1
ATOM 1564 O O . PRO A 1 211 ? -16.422 -18.453 -11.484 1 94.94 211 PRO A O 1
ATOM 1567 N N . GLU A 1 212 ? -14.633 -18.359 -12.859 1 94.69 212 GLU A N 1
ATOM 1568 C CA . GLU A 1 212 ? -13.68 -18.453 -11.758 1 94.69 212 GLU A CA 1
ATOM 1569 C C . GLU A 1 212 ? -13.75 -17.219 -10.867 1 94.69 212 GLU A C 1
ATOM 1571 O O . GLU A 1 212 ? -13.633 -17.312 -9.641 1 94.69 212 GLU A O 1
ATOM 1576 N N . LEU A 1 213 ? -13.938 -16.047 -11.461 1 96.62 213 LEU A N 1
ATOM 1577 C CA . LEU A 1 213 ? -14.047 -14.789 -10.727 1 96.62 213 LEU A CA 1
ATOM 1578 C C . LEU A 1 213 ? -15.273 -14.789 -9.828 1 96.62 213 LEU A C 1
ATOM 1580 O O . LEU A 1 213 ? -15.195 -14.422 -8.656 1 96.62 213 LEU A O 1
ATOM 1584 N N . LEU A 1 214 ? -16.375 -15.242 -10.375 1 95.62 214 LEU A N 1
ATOM 1585 C CA . LEU A 1 214 ? -17.625 -15.289 -9.625 1 95.62 214 LEU A CA 1
ATOM 1586 C C . LEU A 1 214 ? -17.516 -16.266 -8.453 1 95.62 214 LEU A C 1
ATOM 1588 O O . LEU A 1 214 ? -17.984 -15.961 -7.352 1 95.62 214 LEU A O 1
ATOM 1592 N N . CYS A 1 215 ? -16.922 -17.375 -8.789 1 93.88 215 CYS A N 1
ATOM 1593 C CA . CYS A 1 215 ? -16.734 -18.375 -7.738 1 93.88 215 CYS A CA 1
ATOM 1594 C C . CYS A 1 215 ? -15.875 -17.812 -6.605 1 93.88 215 CYS A C 1
ATOM 1596 O O . CYS A 1 215 ? -16.203 -17.984 -5.43 1 93.88 215 CYS A O 1
ATOM 1598 N N . THR A 1 216 ? -14.883 -17.125 -6.949 1 94.88 216 THR A N 1
ATOM 1599 C CA . THR A 1 216 ? -13.977 -16.547 -5.961 1 94.88 216 THR A CA 1
ATOM 1600 C C . THR A 1 216 ? -14.688 -15.453 -5.156 1 94.88 216 THR A C 1
ATOM 1602 O O . THR A 1 216 ? -14.594 -15.422 -3.926 1 94.88 216 THR A O 1
ATOM 1605 N N . ALA A 1 217 ? -15.398 -14.5 -5.793 1 96 217 ALA A N 1
ATOM 1606 C CA . ALA A 1 217 ? -16.125 -13.43 -5.117 1 96 217 ALA A CA 1
ATOM 1607 C C . ALA A 1 217 ? -17.156 -14 -4.137 1 96 217 ALA A C 1
ATOM 1609 O O . ALA A 1 217 ? -17.328 -13.477 -3.037 1 96 217 ALA A O 1
ATOM 1610 N N . GLU A 1 218 ? -17.766 -15.078 -4.555 1 93 218 GLU A N 1
ATOM 1611 C CA . GLU A 1 218 ? -18.734 -15.742 -3.68 1 93 218 GLU A CA 1
ATOM 1612 C C . GLU A 1 218 ? -18.047 -16.359 -2.467 1 93 218 GLU A C 1
ATOM 1614 O O . GLU A 1 218 ? -18.531 -16.25 -1.343 1 93 218 GLU A O 1
ATOM 1619 N N . ALA A 1 219 ? -16.969 -17.047 -2.734 1 92.69 219 ALA A N 1
ATOM 1620 C CA . ALA A 1 219 ? -16.203 -17.641 -1.639 1 92.69 219 ALA A CA 1
ATOM 1621 C C . ALA A 1 219 ? -15.773 -16.578 -0.628 1 92.69 219 ALA A C 1
ATOM 1623 O O . ALA A 1 219 ? -15.852 -16.797 0.583 1 92.69 219 ALA A O 1
ATOM 1624 N N . ILE A 1 220 ? -15.336 -15.422 -1.104 1 93.94 220 ILE A N 1
ATOM 1625 C CA . ILE A 1 220 ? -14.953 -14.328 -0.225 1 93.94 220 ILE A CA 1
ATOM 1626 C C . ILE A 1 220 ? -16.172 -13.844 0.562 1 93.94 220 ILE A C 1
ATOM 1628 O O . ILE A 1 220 ? -16.078 -13.602 1.768 1 93.94 220 ILE A O 1
ATOM 1632 N N . SER A 1 221 ? -17.25 -13.688 -0.101 1 93.31 221 SER A N 1
ATOM 1633 C CA . SER A 1 221 ? -18.484 -13.227 0.533 1 93.31 221 SER A CA 1
ATOM 1634 C C . SER A 1 221 ? -18.891 -14.156 1.676 1 93.31 221 SER A C 1
ATOM 1636 O O . SER A 1 221 ? -19.234 -13.688 2.766 1 93.31 221 SER A O 1
ATOM 1638 N N . LEU A 1 222 ? -18.828 -15.453 1.381 1 89.69 222 LEU A N 1
ATOM 1639 C CA . LEU A 1 222 ? -19.203 -16.453 2.385 1 89.69 222 LEU A CA 1
ATOM 1640 C C . LEU A 1 222 ? -18.25 -16.406 3.57 1 89.69 222 LEU A C 1
ATOM 1642 O O . LEU A 1 222 ? -18.672 -16.438 4.727 1 89.69 222 LEU A O 1
ATOM 1646 N N . ALA A 1 223 ? -17.016 -16.344 3.254 1 88.25 223 ALA A N 1
ATOM 1647 C CA . ALA A 1 223 ? -16.016 -16.266 4.312 1 88.25 223 ALA A CA 1
ATOM 1648 C C . ALA A 1 223 ? -16.203 -15 5.148 1 88.25 223 ALA A C 1
ATOM 1650 O O . ALA A 1 223 ? -16.078 -15.031 6.375 1 88.25 223 ALA A O 1
ATOM 1651 N N . TYR A 1 224 ? -16.5 -13.922 4.52 1 89.19 224 TYR A N 1
ATOM 1652 C CA . TYR A 1 224 ? -16.703 -12.641 5.188 1 89.19 224 TYR A CA 1
ATOM 1653 C C . TYR A 1 224 ? -17.938 -12.672 6.074 1 89.19 224 TYR A C 1
ATOM 1655 O O . TYR A 1 224 ? -17.984 -12.023 7.125 1 89.19 224 TYR A O 1
ATOM 1663 N N . GLY A 1 225 ? -18.891 -13.344 5.652 1 83.19 225 GLY A N 1
ATOM 1664 C CA . GLY A 1 225 ? -20.109 -13.5 6.445 1 83.19 225 GLY A CA 1
ATOM 1665 C C . GLY A 1 225 ? -19.984 -14.578 7.508 1 83.19 225 GLY A C 1
ATOM 1666 O O . GLY A 1 225 ? -20.938 -14.844 8.242 1 83.19 225 GLY A O 1
ATOM 1667 N N . GLY A 1 226 ? -18.812 -15.195 7.621 1 72.75 226 GLY A N 1
ATOM 1668 C CA . GLY A 1 226 ? -18.578 -16.156 8.688 1 72.75 226 GLY A CA 1
ATOM 1669 C C . GLY A 1 226 ? -18.797 -17.594 8.242 1 72.75 226 GLY A C 1
ATOM 1670 O O . GLY A 1 226 ? -18.922 -18.5 9.078 1 72.75 226 GLY A O 1
ATOM 1671 N N . SER A 1 227 ? -18.969 -17.875 6.934 1 69.5 227 SER A N 1
ATOM 1672 C CA . SER A 1 227 ? -19.141 -19.219 6.391 1 69.5 227 SER A CA 1
ATOM 1673 C C . SER A 1 227 ? -18.062 -19.547 5.348 1 69.5 227 SER A C 1
ATOM 1675 O O . SER A 1 227 ? -18.375 -19.656 4.16 1 69.5 227 SER A O 1
ATOM 1677 N N . PRO A 1 228 ? -16.781 -19.734 5.914 1 59.78 228 PRO A N 1
ATOM 1678 C CA . PRO A 1 228 ? -15.727 -19.969 4.938 1 59.78 228 PRO A CA 1
ATOM 1679 C C . PRO A 1 228 ? -15.867 -21.312 4.227 1 59.78 228 PRO A C 1
ATOM 1681 O O . PRO A 1 228 ? -16.312 -22.297 4.832 1 59.78 228 PRO A O 1
ATOM 1684 N N . THR A 1 229 ? -15.961 -21.516 2.871 1 52.59 229 THR A N 1
ATOM 1685 C CA . THR A 1 229 ? -15.938 -22.75 2.102 1 52.59 229 THR A CA 1
ATOM 1686 C C . THR A 1 229 ? -14.617 -22.891 1.343 1 52.59 229 THR A C 1
ATOM 1688 O O . THR A 1 229 ? -14.336 -22.109 0.436 1 52.59 229 THR A O 1
ATOM 1691 N N . PRO A 1 230 ? -13.578 -23.453 1.917 1 48.88 230 PRO A N 1
ATOM 1692 C CA . PRO A 1 230 ? -12.336 -23.609 1.153 1 48.88 230 PRO A CA 1
ATOM 1693 C C . PRO A 1 230 ? -12.578 -24.109 -0.269 1 48.88 230 PRO A C 1
ATOM 1695 O O . PRO A 1 230 ? -11.852 -23.734 -1.191 1 48.88 230 PRO A O 1
ATOM 1698 N N . ARG A 1 231 ? -13.133 -25.438 -0.353 1 44.22 231 ARG A N 1
ATOM 1699 C CA . ARG A 1 231 ? -13.227 -26.297 -1.531 1 44.22 231 ARG A CA 1
ATOM 1700 C C . ARG A 1 231 ? -14.102 -25.656 -2.604 1 44.22 231 ARG A C 1
ATOM 1702 O O . ARG A 1 231 ? -14.578 -26.344 -3.514 1 44.22 231 ARG A O 1
ATOM 1709 N N . TRP A 1 232 ? -14.422 -24.547 -2.334 1 44.56 232 TRP A N 1
ATOM 1710 C CA . TRP A 1 232 ? -15.57 -24.125 -3.133 1 44.56 232 TRP A CA 1
ATOM 1711 C C . TRP A 1 232 ? -15.242 -24.172 -4.621 1 44.56 232 TRP A C 1
ATOM 1713 O O . TRP A 1 232 ? -16.031 -24.656 -5.426 1 44.56 232 TRP A O 1
ATOM 1723 N N . CYS A 1 233 ? -14.109 -23.5 -4.953 1 49.28 233 CYS A N 1
ATOM 1724 C CA . CYS A 1 233 ? -13.93 -23.469 -6.398 1 49.28 233 CYS A CA 1
ATOM 1725 C C . CYS A 1 233 ? -13.633 -24.859 -6.938 1 49.28 233 CYS A C 1
ATOM 1727 O O . CYS A 1 233 ? -13.758 -25.109 -8.133 1 49.28 233 CYS A O 1
ATOM 1729 N N . GLU A 1 234 ? -12.898 -25.594 -6.152 1 44.28 234 GLU A N 1
ATOM 1730 C CA . GLU A 1 234 ? -12.516 -26.891 -6.684 1 44.28 234 GLU A CA 1
ATOM 1731 C C . GLU A 1 234 ? -13.734 -27.672 -7.176 1 44.28 234 GLU A C 1
ATOM 1733 O O . GLU A 1 234 ? -13.68 -28.344 -8.211 1 44.28 234 GLU A O 1
ATOM 1738 N N . ASN A 1 235 ? -14.68 -27.75 -6.258 1 41.75 235 ASN A N 1
ATOM 1739 C CA . ASN A 1 235 ? -15.797 -28.625 -6.617 1 41.75 235 ASN A CA 1
ATOM 1740 C C . ASN A 1 235 ? -16.625 -28.016 -7.754 1 41.75 235 ASN A C 1
ATOM 1742 O O . ASN A 1 235 ? -17.125 -28.75 -8.609 1 41.75 235 ASN A O 1
ATOM 1746 N N . ARG A 1 236 ? -16.953 -26.812 -7.566 1 42.66 236 ARG A N 1
ATOM 1747 C CA . ARG A 1 236 ? -17.953 -26.328 -8.516 1 42.66 236 ARG A CA 1
ATOM 1748 C C . ARG A 1 236 ? -17.312 -25.953 -9.844 1 42.66 236 ARG A C 1
ATOM 1750 O O . ARG A 1 236 ? -17.953 -26.062 -10.898 1 42.66 236 ARG A O 1
ATOM 1757 N N . CYS A 1 237 ? -16.156 -25.281 -9.727 1 47.19 237 CYS A N 1
ATOM 1758 C CA . CYS A 1 237 ? -15.688 -24.781 -11.016 1 47.19 237 CYS A CA 1
ATOM 1759 C C . CYS A 1 237 ? -14.852 -25.828 -11.734 1 47.19 237 CYS A C 1
ATOM 1761 O O . CYS A 1 237 ? -14.352 -25.594 -12.836 1 47.19 237 CYS A O 1
ATOM 1763 N N . GLY A 1 238 ? -15.062 -27.172 -11.57 1 42.12 238 GLY A N 1
ATOM 1764 C CA . GLY A 1 238 ? -14.508 -28.312 -12.266 1 42.12 238 GLY A CA 1
ATOM 1765 C C . GLY A 1 238 ? -12.992 -28.344 -12.258 1 42.12 238 GLY A C 1
ATOM 1766 O O . GLY A 1 238 ? -12.367 -29.125 -12.984 1 42.12 238 GLY A O 1
ATOM 1767 N N . ALA A 1 239 ? -12.227 -27.312 -11.906 1 40.81 239 ALA A N 1
ATOM 1768 C CA . ALA A 1 239 ? -10.789 -27.469 -12.102 1 40.81 239 ALA A CA 1
ATOM 1769 C C . ALA A 1 239 ? -10.172 -28.312 -10.992 1 40.81 239 ALA A C 1
ATOM 1771 O O . ALA A 1 239 ? -10.336 -28.016 -9.805 1 40.81 239 ALA A O 1
ATOM 1772 N N . ARG A 1 240 ? -9.945 -29.609 -11.164 1 35.91 240 ARG A N 1
ATOM 1773 C CA . ARG A 1 240 ? -9.273 -30.609 -10.328 1 35.91 240 ARG A CA 1
ATOM 1774 C C . ARG A 1 240 ? -7.945 -30.062 -9.805 1 35.91 240 ARG A C 1
ATOM 1776 O O . ARG A 1 240 ? -7.164 -29.484 -10.562 1 35.91 240 ARG A O 1
ATOM 1783 N N . PRO A 1 241 ? -7.812 -29.797 -8.531 1 36.25 241 PRO A N 1
ATOM 1784 C CA . PRO A 1 241 ? -6.434 -29.547 -8.109 1 36.25 241 PRO A CA 1
ATOM 1785 C C . PRO A 1 241 ? -5.441 -30.547 -8.719 1 36.25 241 PRO A C 1
ATOM 1787 O O . PRO A 1 241 ? -5.805 -31.688 -9.016 1 36.25 241 PRO A O 1
ATOM 1790 N N . ALA A 1 242 ? -4.465 -30.172 -9.5 1 33.38 242 ALA A N 1
ATOM 1791 C CA . ALA A 1 242 ? -3.48 -31.156 -9.914 1 33.38 242 ALA A CA 1
ATOM 1792 C C . ALA A 1 242 ? -3.135 -32.094 -8.758 1 33.38 242 ALA A C 1
ATOM 1794 O O . ALA A 1 242 ? -2.588 -31.672 -7.742 1 33.38 242 ALA A O 1
ATOM 1795 N N . GLY A 1 243 ? -4.047 -32.938 -8.344 1 30.72 243 GLY A N 1
ATOM 1796 C CA . GLY A 1 243 ? -3.816 -34 -7.406 1 30.72 243 GLY A CA 1
ATOM 1797 C C . GLY A 1 243 ? -2.412 -34.594 -7.484 1 30.72 243 GLY A C 1
ATOM 1798 O O . GLY A 1 243 ? -1.84 -34.688 -8.57 1 30.72 243 GLY A O 1
ATOM 1799 N N . ARG A 1 244 ? -1.559 -34.25 -6.461 1 30.83 244 ARG A N 1
ATOM 1800 C CA . ARG A 1 244 ? -0.339 -35.031 -6.344 1 30.83 244 ARG A CA 1
ATOM 1801 C C . ARG A 1 244 ? -0.596 -36.5 -6.711 1 30.83 244 ARG A C 1
ATOM 1803 O O . ARG A 1 244 ? -1.385 -37.156 -6.055 1 30.83 244 ARG A O 1
ATOM 1810 N N . ALA A 1 245 ? -0.495 -36.844 -7.996 1 29.81 245 ALA A N 1
ATOM 1811 C CA . ALA A 1 245 ? -0.431 -38.281 -8.352 1 29.81 245 ALA A CA 1
ATOM 1812 C C . ALA A 1 245 ? 0.278 -39.094 -7.266 1 29.81 245 ALA A C 1
ATOM 1814 O O . ALA A 1 245 ? 1.453 -38.844 -6.977 1 29.81 245 ALA A O 1
ATOM 1815 N N . SER A 1 246 ? -0.414 -39.281 -6.148 1 29.53 246 SER A N 1
ATOM 1816 C CA . SER A 1 246 ? 0.095 -40.312 -5.254 1 29.53 246 SER A CA 1
ATOM 1817 C C . SER A 1 246 ? 0.681 -41.5 -6.039 1 29.53 246 SER A C 1
ATOM 1819 O O . SER A 1 246 ? -0.026 -42.156 -6.809 1 29.53 246 SER A O 1
ATOM 1821 N N . ARG A 1 247 ? 1.98 -41.375 -6.512 1 29.84 247 ARG A N 1
ATOM 1822 C CA . ARG A 1 247 ? 2.717 -42.531 -7.035 1 29.84 247 ARG A CA 1
ATOM 1823 C C . ARG A 1 247 ? 2.535 -43.75 -6.141 1 29.84 247 ARG A C 1
ATOM 1825 O O . ARG A 1 247 ? 3.15 -43.844 -5.078 1 29.84 247 ARG A O 1
ATOM 1832 N N . THR A 1 248 ? 1.251 -44.094 -5.836 1 28.94 248 THR A N 1
ATOM 1833 C CA . THR A 1 248 ? 1.12 -45.438 -5.285 1 28.94 248 THR A CA 1
ATOM 1834 C C . THR A 1 248 ? 1.96 -46.406 -6.078 1 28.94 248 THR A C 1
ATOM 1836 O O . THR A 1 248 ? 1.662 -46.719 -7.238 1 28.94 248 THR A O 1
ATOM 1839 N N . SER A 1 249 ? 3.363 -46.219 -6.008 1 27.97 249 SER A N 1
ATOM 1840 C CA . SER A 1 249 ? 4.258 -47.281 -6.418 1 27.97 249 SER A CA 1
ATOM 1841 C C . SER A 1 249 ? 3.77 -48.625 -5.898 1 27.97 249 SER A C 1
ATOM 1843 O O . SER A 1 249 ? 3.676 -48.844 -4.688 1 27.97 249 SER A O 1
ATOM 1845 N N . GLY A 1 250 ? 2.57 -49.062 -6.387 1 27.58 250 GLY A N 1
ATOM 1846 C CA . GLY A 1 250 ? 2.195 -50.469 -6.211 1 27.58 250 GLY A CA 1
ATOM 1847 C C . GLY A 1 250 ? 3.369 -51.406 -6.336 1 27.58 250 GLY A C 1
ATOM 1848 O O . GLY A 1 250 ? 3.928 -51.562 -7.422 1 27.58 250 GLY A O 1
ATOM 1849 N N . ARG A 1 251 ? 4.348 -51.312 -5.336 1 29.64 251 ARG A N 1
ATOM 1850 C CA . ARG A 1 251 ? 5.316 -52.406 -5.199 1 29.64 251 ARG A CA 1
ATOM 1851 C C . ARG A 1 251 ? 4.648 -53.75 -5.355 1 29.64 251 ARG A C 1
ATOM 1853 O O . ARG A 1 251 ? 3.773 -54.125 -4.566 1 29.64 251 ARG A O 1
ATOM 1860 N N . ALA A 1 252 ? 4.469 -54.219 -6.641 1 30.05 252 ALA A N 1
ATOM 1861 C CA . ALA A 1 252 ? 4.191 -55.594 -7.02 1 30.05 252 ALA A CA 1
ATOM 1862 C C . ALA A 1 252 ? 4.938 -56.562 -6.117 1 30.05 252 ALA A C 1
ATOM 1864 O O . ALA A 1 252 ? 6.168 -56.531 -6.027 1 30.05 252 ALA A O 1
ATOM 1865 N N . SER A 1 253 ? 4.375 -56.75 -4.879 1 29.75 253 SER A N 1
ATOM 1866 C CA . SER A 1 253 ? 4.797 -57.938 -4.105 1 29.75 253 SER A CA 1
ATOM 1867 C C . SER A 1 253 ? 5.047 -59.125 -5.008 1 29.75 253 SER A C 1
ATOM 1869 O O . SER A 1 253 ? 4.117 -59.625 -5.645 1 29.75 253 SER A O 1
ATOM 1871 N N . ALA A 1 254 ? 6.09 -59.094 -5.84 1 29.16 254 ALA A N 1
ATOM 1872 C CA . ALA A 1 254 ? 6.551 -60.344 -6.477 1 29.16 254 ALA A CA 1
ATOM 1873 C C . ALA A 1 254 ? 6.508 -61.5 -5.504 1 29.16 254 ALA A C 1
ATOM 1875 O O . ALA A 1 254 ? 7.117 -61.469 -4.434 1 29.16 254 ALA A O 1
ATOM 1876 N N . ALA A 1 255 ? 5.371 -62.219 -5.391 1 29.69 255 ALA A N 1
ATOM 1877 C CA . ALA A 1 255 ? 5.191 -63.562 -4.895 1 29.69 255 ALA A CA 1
ATOM 1878 C C . ALA A 1 255 ? 6.402 -64.438 -5.219 1 29.69 255 ALA A C 1
ATOM 1880 O O . ALA A 1 255 ? 6.738 -64.625 -6.387 1 29.69 255 ALA A O 1
ATOM 1881 N N . ARG A 1 256 ? 7.531 -64.25 -4.465 1 25.88 256 ARG A N 1
ATOM 1882 C CA . ARG A 1 256 ? 8.547 -65.25 -4.438 1 25.88 256 ARG A CA 1
ATOM 1883 C C . ARG A 1 256 ? 7.902 -66.625 -4.406 1 25.88 256 ARG A C 1
ATOM 1885 O O . ARG A 1 256 ? 7.207 -67 -3.449 1 25.88 256 ARG A O 1
ATOM 1892 N N . ARG A 1 257 ? 7.418 -67.125 -5.523 1 25.38 257 ARG A N 1
ATOM 1893 C CA . ARG A 1 257 ? 7.219 -68.5 -5.809 1 25.38 257 ARG A CA 1
ATOM 1894 C C . ARG A 1 257 ? 8.398 -69.375 -5.312 1 25.38 257 ARG A C 1
ATOM 1896 O O . ARG A 1 257 ? 8.5 -70.562 -5.617 1 25.38 257 ARG A O 1
ATOM 1903 N N . ARG A 1 258 ? 9.141 -69.062 -4.137 1 25.06 258 ARG A N 1
ATOM 1904 C CA . ARG A 1 258 ? 9.508 -70.375 -3.629 1 25.06 258 ARG A CA 1
ATOM 1905 C C . ARG A 1 258 ? 8.32 -71.062 -2.961 1 25.06 258 ARG A C 1
ATOM 1907 O O . ARG A 1 258 ? 7.508 -70.438 -2.312 1 25.06 258 ARG A O 1
ATOM 1914 N N . MET B 1 1 ? 6.957 26.375 15.992 1 67.44 1 MET B N 1
ATOM 1915 C CA . MET B 1 1 ? 6.062 25.328 15.5 1 67.44 1 MET B CA 1
ATOM 1916 C C . MET B 1 1 ? 4.609 25.672 15.805 1 67.44 1 MET B C 1
ATOM 1918 O O . MET B 1 1 ? 4.305 26.188 16.891 1 67.44 1 MET B O 1
ATOM 1922 N N . SER B 1 2 ? 3.816 25.75 14.781 1 85.06 2 SER B N 1
ATOM 1923 C CA . SER B 1 2 ? 2.41 26.062 15.016 1 85.06 2 SER B CA 1
ATOM 1924 C C . SER B 1 2 ? 1.726 24.969 15.828 1 85.06 2 SER B C 1
ATOM 1926 O O . SER B 1 2 ? 1.804 23.797 15.484 1 85.06 2 SER B O 1
ATOM 1928 N N . GLN B 1 3 ? 1.29 25.312 17 1 90.94 3 GLN B N 1
ATOM 1929 C CA . GLN B 1 3 ? 0.665 24.406 17.953 1 90.94 3 GLN B CA 1
ATOM 1930 C C . GLN B 1 3 ? -0.495 23.656 17.312 1 90.94 3 GLN B C 1
ATOM 1932 O O . GLN B 1 3 ? -0.688 22.469 17.562 1 90.94 3 GLN B O 1
ATOM 1937 N N . SER B 1 4 ? -1.21 24.406 16.531 1 93 4 SER B N 1
ATOM 1938 C CA . SER B 1 4 ? -2.359 23.766 15.906 1 93 4 SER B CA 1
ATOM 1939 C C . SER B 1 4 ? -1.918 22.719 14.891 1 93 4 SER B C 1
ATOM 1941 O O . SER B 1 4 ? -2.533 21.656 14.781 1 93 4 SER B O 1
ATOM 1943 N N . VAL B 1 5 ? -0.864 23.016 14.156 1 95.5 5 VAL B N 1
ATOM 1944 C CA . VAL B 1 5 ? -0.342 22.062 13.18 1 95.5 5 VAL B CA 1
ATOM 1945 C C . VAL B 1 5 ? 0.192 20.828 13.898 1 95.5 5 VAL B C 1
ATOM 1947 O O . VAL B 1 5 ? -0.103 19.688 13.508 1 95.5 5 VAL B O 1
ATOM 1950 N N . ASP B 1 6 ? 0.9 21.078 14.953 1 95.38 6 ASP B N 1
ATOM 1951 C CA . ASP B 1 6 ? 1.428 19.984 15.758 1 95.38 6 ASP B CA 1
ATOM 1952 C C . ASP B 1 6 ? 0.306 19.062 16.25 1 95.38 6 ASP B C 1
ATOM 1954 O O . ASP B 1 6 ? 0.4 17.844 16.125 1 95.38 6 ASP B O 1
ATOM 1958 N N . ARG B 1 7 ? -0.661 19.656 16.75 1 95.81 7 ARG B N 1
ATOM 1959 C CA . ARG B 1 7 ? -1.786 18.891 17.281 1 95.81 7 ARG B CA 1
ATOM 1960 C C . ARG B 1 7 ? -2.488 18.125 16.172 1 95.81 7 ARG B C 1
ATOM 1962 O O . ARG B 1 7 ? -2.869 16.969 16.375 1 95.81 7 ARG B O 1
ATOM 1969 N N . ALA B 1 8 ? -2.707 18.781 15.055 1 97 8 ALA B N 1
ATOM 1970 C CA . ALA B 1 8 ? -3.375 18.125 13.93 1 97 8 ALA B CA 1
ATOM 1971 C C . ALA B 1 8 ? -2.582 16.906 13.453 1 97 8 ALA B C 1
ATOM 1973 O O . ALA B 1 8 ? -3.154 15.844 13.211 1 97 8 ALA B O 1
ATOM 1974 N N . LEU B 1 9 ? -1.297 17.078 13.328 1 96.44 9 LEU B N 1
ATOM 1975 C CA . LEU B 1 9 ? -0.448 15.992 12.859 1 96.44 9 LEU B CA 1
ATOM 1976 C C . LEU B 1 9 ? -0.362 14.875 13.891 1 96.44 9 LEU B C 1
ATOM 1978 O O . LEU B 1 9 ? -0.29 13.695 13.539 1 96.44 9 LEU B O 1
ATOM 1982 N N . THR B 1 10 ? -0.348 15.234 15.125 1 96.25 10 THR B N 1
ATOM 1983 C CA . THR B 1 10 ? -0.388 14.25 16.203 1 96.25 10 THR B CA 1
ATOM 1984 C C . THR B 1 10 ? -1.68 13.445 16.156 1 96.25 10 THR B C 1
ATOM 1986 O O . THR B 1 10 ? -1.657 12.219 16.297 1 96.25 10 THR B O 1
ATOM 1989 N N . LEU B 1 11 ? -2.713 14.125 15.969 1 96.56 11 LEU B N 1
ATOM 1990 C CA . LEU B 1 11 ? -4.012 13.469 15.875 1 96.56 11 LEU B CA 1
ATOM 1991 C C . LEU B 1 11 ? -4.062 12.547 14.656 1 96.56 11 LEU B C 1
ATOM 1993 O O . LEU B 1 11 ? -4.582 11.43 14.742 1 96.56 11 LEU B O 1
ATOM 1997 N N . LEU B 1 12 ? -3.564 13.016 13.547 1 96.31 12 LEU B N 1
ATOM 1998 C CA . LEU B 1 12 ? -3.494 12.203 12.344 1 96.31 12 LEU B CA 1
ATOM 1999 C C . LEU B 1 12 ? -2.717 10.914 12.602 1 96.31 12 LEU B C 1
ATOM 2001 O O . LEU B 1 12 ? -3.164 9.828 12.227 1 96.31 12 LEU B O 1
ATOM 2005 N N . ALA B 1 13 ? -1.643 11.023 13.242 1 94.94 13 ALA B N 1
ATOM 2006 C CA . ALA B 1 13 ? -0.841 9.852 13.594 1 94.94 13 ALA B CA 1
ATOM 2007 C C . ALA B 1 13 ? -1.611 8.914 14.523 1 94.94 13 ALA B C 1
ATOM 2009 O O . ALA B 1 13 ? -1.566 7.695 14.359 1 94.94 13 ALA B O 1
ATOM 2010 N N . ALA B 1 14 ? -2.328 9.453 15.43 1 95.5 14 ALA B N 1
ATOM 2011 C CA . ALA B 1 14 ? -3.09 8.672 16.391 1 95.5 14 ALA B CA 1
ATOM 2012 C C . ALA B 1 14 ? -4.203 7.883 15.711 1 95.5 14 ALA B C 1
ATOM 2014 O O . ALA B 1 14 ? -4.523 6.766 16.125 1 95.5 14 ALA B O 1
ATOM 2015 N N . LEU B 1 15 ? -4.789 8.469 14.719 1 95 15 LEU B N 1
ATOM 2016 C CA . LEU B 1 15 ? -5.836 7.781 13.969 1 95 15 LEU B CA 1
ATOM 2017 C C . LEU B 1 15 ? -5.297 6.512 13.328 1 95 15 LEU B C 1
ATOM 2019 O O . LEU B 1 15 ? -6.062 5.602 13 1 95 15 LEU B O 1
ATOM 2023 N N . GLY B 1 16 ? -4.027 6.5 13.109 1 92.19 16 GLY B N 1
ATOM 2024 C CA . GLY B 1 16 ? -3.4 5.301 12.562 1 92.19 16 GLY B CA 1
ATOM 2025 C C . GLY B 1 16 ? -3.42 4.129 13.523 1 92.19 16 GLY B C 1
ATOM 2026 O O . GLY B 1 16 ? -3.336 2.975 13.109 1 92.19 16 GLY B O 1
ATOM 2027 N N . ASP B 1 17 ? -3.516 4.395 14.734 1 91.12 17 ASP B N 1
ATOM 2028 C CA . ASP B 1 17 ? -3.516 3.348 15.75 1 91.12 17 ASP B CA 1
ATOM 2029 C C . ASP B 1 17 ? -4.906 2.742 15.914 1 91.12 17 ASP B C 1
ATOM 2031 O O . ASP B 1 17 ? -5.059 1.688 16.531 1 91.12 17 ASP B O 1
ATOM 2035 N N . GLY B 1 18 ? -5.832 3.4 15.406 1 91.44 18 GLY B N 1
ATOM 2036 C CA . GLY B 1 18 ? -7.207 2.934 15.5 1 91.44 18 GLY B CA 1
ATOM 2037 C C . GLY B 1 18 ? -8.219 4.062 15.562 1 91.44 18 GLY B C 1
ATOM 2038 O O . GLY B 1 18 ? -7.844 5.234 15.625 1 91.44 18 GLY B O 1
ATOM 2039 N N . PRO B 1 19 ? -9.477 3.678 15.516 1 94.06 19 PRO B N 1
ATOM 2040 C CA . PRO B 1 19 ? -10.539 4.684 15.578 1 94.06 19 PRO B CA 1
ATOM 2041 C C . PRO B 1 19 ? -10.547 5.453 16.891 1 94.06 19 PRO B C 1
ATOM 2043 O O . PRO B 1 19 ? -10.258 4.879 17.953 1 94.06 19 PRO B O 1
ATOM 2046 N N . LEU B 1 20 ? -10.883 6.723 16.828 1 97.19 20 LEU B N 1
ATOM 2047 C CA . LEU B 1 20 ? -10.93 7.574 18.016 1 97.19 20 LEU B CA 1
ATOM 2048 C C . LEU B 1 20 ? -12.305 8.227 18.156 1 97.19 20 LEU B C 1
ATOM 2050 O O . LEU B 1 20 ? -12.859 8.727 17.172 1 97.19 20 LEU B O 1
ATOM 2054 N N . SER B 1 21 ? -12.781 8.211 19.344 1 97.75 21 SER B N 1
ATOM 2055 C CA . SER B 1 21 ? -13.898 9.102 19.672 1 97.75 21 SER B CA 1
ATOM 2056 C C . SER B 1 21 ? -13.422 10.531 19.891 1 97.75 21 SER B C 1
ATOM 2058 O O . SER B 1 21 ? -12.227 10.781 20.031 1 97.75 21 SER B O 1
ATOM 2060 N N . LEU B 1 22 ? -14.414 11.383 19.891 1 97.75 22 LEU B N 1
ATOM 2061 C CA . LEU B 1 22 ? -14.086 12.781 20.172 1 97.75 22 LEU B CA 1
ATOM 2062 C C . LEU B 1 22 ? -13.422 12.914 21.547 1 97.75 22 LEU B C 1
ATOM 2064 O O . LEU B 1 22 ? -12.445 13.664 21.688 1 97.75 22 LEU B O 1
ATOM 2068 N N . GLU B 1 23 ? -13.898 12.172 22.5 1 97.81 23 GLU B N 1
ATOM 2069 C CA . GLU B 1 23 ? -13.344 12.203 23.844 1 97.81 23 GLU B CA 1
ATOM 2070 C C . GLU B 1 23 ? -11.906 11.695 23.859 1 97.81 23 GLU B C 1
ATOM 2072 O O . GLU B 1 23 ? -11.031 12.297 24.484 1 97.81 23 GLU B O 1
ATOM 2077 N N . GLN B 1 24 ? -11.664 10.641 23.234 1 97.81 24 GLN B N 1
ATOM 2078 C CA . GLN B 1 24 ? -10.328 10.062 23.156 1 97.81 24 GLN B CA 1
ATOM 2079 C C . GLN B 1 24 ? -9.359 11.008 22.469 1 97.81 24 GLN B C 1
ATOM 2081 O O . GLN B 1 24 ? -8.203 11.141 22.875 1 97.81 24 GLN B O 1
ATOM 2086 N N . ALA B 1 25 ? -9.812 11.633 21.422 1 98 25 ALA B N 1
ATOM 2087 C CA . ALA B 1 25 ? -8.984 12.609 20.703 1 98 25 ALA B CA 1
ATOM 2088 C C . ALA B 1 25 ? -8.609 13.773 21.609 1 98 25 ALA B C 1
ATOM 2090 O O . ALA B 1 25 ? -7.445 14.195 21.641 1 98 25 ALA B O 1
ATOM 2091 N N . ALA B 1 26 ? -9.586 14.281 22.328 1 98.25 26 ALA B N 1
ATOM 2092 C CA . ALA B 1 26 ? -9.344 15.391 23.234 1 98.25 26 ALA B CA 1
ATOM 2093 C C . ALA B 1 26 ? -8.344 15.008 24.328 1 98.25 26 ALA B C 1
ATOM 2095 O O . ALA B 1 26 ? -7.418 15.773 24.625 1 98.25 26 ALA B O 1
ATOM 2096 N N . THR B 1 27 ? -8.484 13.859 24.875 1 97.69 27 THR B N 1
ATOM 2097 C CA . THR B 1 27 ? -7.617 13.359 25.938 1 97.69 27 THR B CA 1
ATOM 2098 C C . THR B 1 27 ? -6.195 13.164 25.422 1 97.69 27 THR B C 1
ATOM 2100 O O . THR B 1 27 ? -5.23 13.57 26.078 1 97.69 27 THR B O 1
ATOM 2103 N N . ARG B 1 28 ? -6.074 12.633 24.234 1 95.12 28 ARG B N 1
ATOM 2104 C CA . ARG B 1 28 ? -4.766 12.375 23.641 1 95.12 28 ARG B CA 1
ATOM 2105 C C . ARG B 1 28 ? -3.998 13.672 23.422 1 95.12 28 ARG B C 1
ATOM 2107 O O . ARG B 1 28 ? -2.777 13.719 23.578 1 95.12 28 ARG B O 1
ATOM 2114 N N . LEU B 1 29 ? -4.691 14.664 23.094 1 96.38 29 LEU B N 1
ATOM 2115 C CA . LEU B 1 29 ? -4.055 15.938 22.766 1 96.38 29 LEU B CA 1
ATOM 2116 C C . LEU B 1 29 ? -3.945 16.812 24.016 1 96.38 29 LEU B C 1
ATOM 2118 O O . LEU B 1 29 ? -3.203 17.797 24.016 1 96.38 29 LEU B O 1
ATOM 2122 N N . GLY B 1 30 ? -4.691 16.469 25.078 1 96.88 30 GLY B N 1
ATOM 2123 C CA . GLY B 1 30 ? -4.746 17.328 26.25 1 96.88 30 GLY B CA 1
ATOM 2124 C C . GLY B 1 30 ? -5.414 18.656 25.984 1 96.88 30 GLY B C 1
ATOM 2125 O O . GLY B 1 30 ? -4.918 19.703 26.406 1 96.88 30 GLY B O 1
ATOM 2126 N N . VAL B 1 31 ? -6.508 18.656 25.234 1 97.19 31 VAL B N 1
ATOM 2127 C CA . VAL B 1 31 ? -7.227 19.875 24.891 1 97.19 31 VAL B CA 1
ATOM 2128 C C . VAL B 1 31 ? -8.719 19.703 25.172 1 97.19 31 VAL B C 1
ATOM 2130 O O . VAL B 1 31 ? -9.172 18.594 25.469 1 97.19 31 VAL B O 1
ATOM 2133 N N . HIS B 1 32 ? -9.43 20.766 25.062 1 96.94 32 HIS B N 1
ATOM 2134 C CA . HIS B 1 32 ? -10.883 20.703 25.172 1 96.94 32 HIS B CA 1
ATOM 2135 C C . HIS B 1 32 ? -11.5 20.016 23.953 1 96.94 32 HIS B C 1
ATOM 2137 O O . HIS B 1 32 ? -10.953 20.078 22.859 1 96.94 32 HIS B O 1
ATOM 2143 N N . LYS B 1 33 ? -12.688 19.453 24.141 1 97 33 LYS B N 1
ATOM 2144 C CA . LYS B 1 33 ? -13.398 18.734 23.094 1 97 33 LYS B CA 1
ATOM 2145 C C . LYS B 1 33 ? -13.672 19.625 21.891 1 97 33 LYS B C 1
ATOM 2147 O O . LYS B 1 33 ? -13.648 19.156 20.75 1 97 33 LYS B O 1
ATOM 2152 N N . SER B 1 34 ? -13.891 20.859 22.172 1 96.62 34 SER B N 1
ATOM 2153 C CA . SER B 1 34 ? -14.188 21.781 21.078 1 96.62 34 SER B CA 1
ATOM 2154 C C . SER B 1 34 ? -12.977 21.953 20.156 1 96.62 34 SER B C 1
ATOM 2156 O O . SER B 1 34 ? -13.125 22.016 18.938 1 96.62 34 SER B O 1
ATOM 2158 N N . THR B 1 35 ? -11.859 22.016 20.734 1 95.44 35 THR B N 1
ATOM 2159 C CA . THR B 1 35 ? -10.625 22.109 19.953 1 95.44 35 THR B CA 1
ATOM 2160 C C . THR B 1 35 ? -10.375 20.828 19.172 1 95.44 35 THR B C 1
ATOM 2162 O O . THR B 1 35 ? -10.047 20.875 17.984 1 95.44 35 THR B O 1
ATOM 2165 N N . ALA B 1 36 ? -10.508 19.719 19.828 1 97.5 36 ALA B N 1
ATOM 2166 C CA . ALA B 1 36 ? -10.344 18.422 19.172 1 97.5 36 ALA B CA 1
ATOM 2167 C C . ALA B 1 36 ? -11.305 18.281 18 1 97.5 36 ALA B C 1
ATOM 2169 O O . ALA B 1 36 ? -10.93 17.797 16.922 1 97.5 36 ALA B O 1
ATOM 2170 N N . LEU B 1 37 ? -12.477 18.75 18.234 1 97 37 LEU B N 1
ATOM 2171 C CA . LEU B 1 37 ? -13.492 18.641 17.188 1 97 37 LEU B CA 1
ATOM 2172 C C . LEU B 1 37 ? -13.117 19.484 15.977 1 97 37 LEU B C 1
ATOM 2174 O O . LEU B 1 37 ? -13.289 19.047 14.836 1 97 37 LEU B O 1
ATOM 2178 N N . ARG B 1 38 ? -12.656 20.625 16.219 1 96.62 38 ARG B N 1
ATOM 2179 C CA . ARG B 1 38 ? -12.242 21.5 15.117 1 96.62 38 ARG B CA 1
ATOM 2180 C C . ARG B 1 38 ? -11.117 20.859 14.305 1 96.62 38 ARG B C 1
ATOM 2182 O O . ARG B 1 38 ? -11.125 20.906 13.078 1 96.62 38 ARG B O 1
ATOM 2189 N N . LEU B 1 39 ? -10.203 20.281 15.016 1 97.06 39 LEU B N 1
ATOM 2190 C CA . LEU B 1 39 ? -9.086 19.641 14.344 1 97.06 39 LEU B CA 1
ATOM 2191 C C . LEU B 1 39 ? -9.562 18.422 13.547 1 97.06 39 LEU B C 1
ATOM 2193 O O . LEU B 1 39 ? -9.125 18.219 12.406 1 97.06 39 LEU B O 1
ATOM 2197 N N . LEU B 1 40 ? -10.422 17.656 14.117 1 97.31 40 LEU B N 1
ATOM 2198 C CA . LEU B 1 40 ? -10.961 16.484 13.438 1 97.31 40 LEU B CA 1
ATOM 2199 C C . LEU B 1 40 ? -11.742 16.906 12.188 1 97.31 40 LEU B C 1
ATOM 2201 O O . LEU B 1 40 ? -11.648 16.25 11.148 1 97.31 40 LEU B O 1
ATOM 2205 N N . ARG B 1 41 ? -12.453 17.953 12.289 1 96.06 41 ARG B N 1
ATOM 2206 C CA . ARG B 1 41 ? -13.203 18.453 11.141 1 96.06 41 ARG B CA 1
ATOM 2207 C C . ARG B 1 41 ? -12.258 18.922 10.031 1 96.06 41 ARG B C 1
ATOM 2209 O O . ARG B 1 41 ? -12.523 18.703 8.852 1 96.06 41 ARG B O 1
ATOM 2216 N N . ASP B 1 42 ? -11.188 19.578 10.438 1 96.25 42 ASP B N 1
ATOM 2217 C CA . ASP B 1 42 ? -10.188 19.984 9.453 1 96.25 42 ASP B CA 1
ATOM 2218 C C . ASP B 1 42 ? -9.594 18.781 8.734 1 96.25 42 ASP B C 1
ATOM 2220 O O . ASP B 1 42 ? -9.477 18.781 7.508 1 96.25 42 ASP B O 1
ATOM 2224 N N . LEU B 1 43 ? -9.25 17.766 9.484 1 96.88 43 LEU B N 1
ATOM 2225 C CA . LEU B 1 43 ? -8.711 16.547 8.914 1 96.88 43 LEU B CA 1
ATOM 2226 C C . LEU B 1 43 ? -9.734 15.883 7.988 1 96.88 43 LEU B C 1
ATOM 2228 O O . LEU B 1 43 ? -9.375 15.383 6.922 1 96.88 43 LEU B O 1
ATOM 2232 N N . GLU B 1 44 ? -10.969 15.891 8.398 1 95 44 GLU B N 1
ATOM 2233 C CA . GLU B 1 44 ? -12.039 15.297 7.609 1 95 44 GLU B CA 1
ATOM 2234 C C . GLU B 1 44 ? -12.242 16.062 6.301 1 95 44 GLU B C 1
ATOM 2236 O O . GLU B 1 44 ? -12.375 15.445 5.238 1 95 44 GLU B O 1
ATOM 2241 N N . GLU B 1 45 ? -12.266 17.328 6.383 1 94.31 45 GLU B N 1
ATOM 2242 C CA . GLU B 1 45 ? -12.469 18.172 5.211 1 94.31 45 GLU B CA 1
ATOM 2243 C C . GLU B 1 45 ? -11.383 17.938 4.168 1 94.31 45 GLU B C 1
ATOM 2245 O O . GLU B 1 45 ? -11.633 18.031 2.967 1 94.31 45 GLU B O 1
ATOM 2250 N N . HIS B 1 46 ? -10.203 17.641 4.637 1 94.44 46 HIS B N 1
ATOM 2251 C CA . HIS B 1 46 ? -9.094 17.438 3.723 1 94.44 46 HIS B CA 1
ATOM 2252 C C . HIS B 1 46 ? -8.961 15.961 3.34 1 94.44 46 HIS B C 1
ATOM 2254 O O . HIS B 1 46 ? -8.023 15.578 2.635 1 94.44 46 HIS B O 1
ATOM 2260 N N . GLY B 1 47 ? -9.836 15.125 3.893 1 93 47 GLY B N 1
ATOM 2261 C CA . GLY B 1 47 ? -9.883 13.727 3.498 1 93 47 GLY B CA 1
ATOM 2262 C C . GLY B 1 47 ? -8.953 12.844 4.316 1 93 47 GLY B C 1
ATOM 2263 O O . GLY B 1 47 ? -8.766 11.664 3.998 1 93 47 GLY B O 1
ATOM 2264 N N . PHE B 1 48 ? -8.344 13.305 5.422 1 95.19 48 PHE B N 1
ATOM 2265 C CA . PHE B 1 48 ? -7.371 12.555 6.203 1 95.19 48 PHE B CA 1
ATOM 2266 C C . PHE B 1 48 ? -8.047 11.805 7.344 1 95.19 48 PHE B C 1
ATOM 2268 O O . PHE B 1 48 ? -7.453 10.914 7.957 1 95.19 48 PHE B O 1
ATOM 2275 N N . ALA B 1 49 ? -9.305 12.203 7.594 1 95.06 49 ALA B N 1
ATOM 2276 C CA . ALA B 1 49 ? -10.141 11.508 8.57 1 95.06 49 ALA B CA 1
ATOM 2277 C C . ALA B 1 49 ? -11.555 11.305 8.031 1 95.06 49 ALA B C 1
ATOM 2279 O O . ALA B 1 49 ? -11.977 11.984 7.094 1 95.06 49 ALA B O 1
ATOM 2280 N N . ARG B 1 50 ? -12.164 10.398 8.578 1 93.06 50 ARG B N 1
ATOM 2281 C CA . ARG B 1 50 ? -13.562 10.133 8.242 1 93.06 50 ARG B CA 1
ATOM 2282 C C . ARG B 1 50 ? -14.367 9.789 9.492 1 93.06 50 ARG B C 1
ATOM 2284 O O . ARG B 1 50 ? -13.953 8.945 10.289 1 93.06 50 ARG B O 1
ATOM 2291 N N . ARG B 1 51 ? -15.445 10.406 9.586 1 93.81 51 ARG B N 1
ATOM 2292 C CA . ARG B 1 51 ? -16.344 10.102 10.695 1 93.81 51 ARG B CA 1
ATOM 2293 C C . ARG B 1 51 ? -17.266 8.938 10.344 1 93.81 51 ARG B C 1
ATOM 2295 O O . ARG B 1 51 ? -17.891 8.93 9.281 1 93.81 51 ARG B O 1
ATOM 2302 N N . GLU B 1 52 ? -17.359 7.996 11.195 1 90.81 52 GLU B N 1
ATOM 2303 C CA . GLU B 1 52 ? -18.188 6.809 10.992 1 90.81 52 GLU B CA 1
ATOM 2304 C C . GLU B 1 52 ? -19.547 6.973 11.641 1 90.81 52 GLU B C 1
ATOM 2306 O O . GLU B 1 52 ? -19.766 7.879 12.445 1 90.81 52 GLU B O 1
ATOM 2311 N N . PRO B 1 53 ? -20.453 6.051 11.25 1 88.81 53 PRO B N 1
ATOM 2312 C CA . PRO B 1 53 ? -21.781 6.133 11.836 1 88.81 53 PRO B CA 1
ATOM 2313 C C . PRO B 1 53 ? -21.781 5.984 13.359 1 88.81 53 PRO B C 1
ATOM 2315 O O . PRO B 1 53 ? -22.641 6.527 14.047 1 88.81 53 PRO B O 1
ATOM 2318 N N . ASP B 1 54 ? -20.859 5.285 13.891 1 92.44 54 ASP B N 1
ATOM 2319 C CA . ASP B 1 54 ? -20.766 5.109 15.336 1 92.44 54 ASP B CA 1
ATOM 2320 C C . ASP B 1 54 ? -20.125 6.324 15.992 1 92.44 54 ASP B C 1
ATOM 2322 O O . ASP B 1 54 ? -19.75 6.277 17.172 1 92.44 54 ASP B O 1
ATOM 2326 N N . LEU B 1 55 ? -19.797 7.355 15.227 1 93.75 55 LEU B N 1
ATOM 2327 C CA . LEU B 1 55 ? -19.344 8.672 15.648 1 93.75 55 LEU B CA 1
ATOM 2328 C C . LEU B 1 55 ? -17.844 8.648 15.961 1 93.75 55 LEU B C 1
ATOM 2330 O O . LEU B 1 55 ? -17.312 9.602 16.531 1 93.75 55 LEU B O 1
ATOM 2334 N N . ARG B 1 56 ? -17.312 7.566 15.672 1 95.75 56 ARG B N 1
ATOM 2335 C CA . ARG B 1 56 ? -15.859 7.52 15.797 1 95.75 56 ARG B CA 1
ATOM 2336 C C . ARG B 1 56 ? -15.188 7.973 14.5 1 95.75 56 ARG B C 1
ATOM 2338 O O . ARG B 1 56 ? -15.805 7.938 13.43 1 95.75 56 ARG B O 1
ATOM 2345 N N . TYR B 1 57 ? -13.93 8.43 14.695 1 96.25 57 TYR B N 1
ATOM 2346 C CA . TYR B 1 57 ? -13.148 8.883 13.555 1 96.25 57 TYR B CA 1
ATOM 2347 C C . TYR B 1 57 ? -12.086 7.855 13.18 1 96.25 57 TYR B C 1
ATOM 2349 O O . TYR B 1 57 ? -11.453 7.258 14.055 1 96.25 57 TYR B O 1
ATOM 2357 N N . ARG B 1 58 ? -11.906 7.633 11.875 1 94.25 58 ARG B N 1
ATOM 2358 C CA . ARG B 1 58 ? -10.875 6.766 11.312 1 94.25 58 ARG B CA 1
ATOM 2359 C C . ARG B 1 58 ? -10.039 7.512 10.273 1 94.25 58 ARG B C 1
ATOM 2361 O O . ARG B 1 58 ? -10.375 8.633 9.891 1 94.25 58 ARG B O 1
ATOM 2368 N N . LEU B 1 59 ? -8.984 6.844 9.922 1 93.75 59 LEU B N 1
ATOM 2369 C CA . LEU B 1 59 ? -8.164 7.43 8.867 1 93.75 59 LEU B CA 1
ATOM 2370 C C . LEU B 1 59 ? -8.969 7.57 7.574 1 93.75 59 LEU B C 1
ATOM 2372 O O . LEU B 1 59 ? -9.727 6.668 7.207 1 93.75 59 LEU B O 1
ATOM 2376 N N . GLY B 1 60 ? -8.766 8.719 6.93 1 91.19 60 GLY B N 1
ATOM 2377 C CA . GLY B 1 60 ? -9.398 8.945 5.645 1 91.19 60 GLY B CA 1
ATOM 2378 C C . GLY B 1 60 ? -8.633 8.336 4.484 1 91.19 60 GLY B C 1
ATOM 2379 O O . GLY B 1 60 ? -7.465 7.973 4.629 1 91.19 60 GLY B O 1
ATOM 2380 N N . GLY B 1 61 ? -9.25 8.234 3.309 1 91.06 61 GLY B N 1
ATOM 2381 C CA . GLY B 1 61 ? -8.688 7.582 2.135 1 91.06 61 GLY B CA 1
ATOM 2382 C C . GLY B 1 61 ? -7.52 8.344 1.535 1 91.06 61 GLY B C 1
ATOM 2383 O O . GLY B 1 61 ? -6.711 7.77 0.802 1 91.06 61 GLY B O 1
ATOM 2384 N N . ARG B 1 62 ? -7.422 9.57 1.858 1 92 62 ARG B N 1
ATOM 2385 C CA . ARG B 1 62 ? -6.355 10.383 1.283 1 92 62 ARG B CA 1
ATOM 2386 C C . ARG B 1 62 ? -4.984 9.852 1.688 1 92 62 ARG B C 1
ATOM 2388 O O . ARG B 1 62 ? -4.027 9.938 0.916 1 92 62 ARG B O 1
ATOM 2395 N N . VAL B 1 63 ? -4.902 9.32 2.889 1 94.06 63 VAL B N 1
ATOM 2396 C CA . VAL B 1 63 ? -3.641 8.75 3.352 1 94.06 63 VAL B CA 1
ATOM 2397 C C . VAL B 1 63 ? -3.217 7.613 2.426 1 94.06 63 VAL B C 1
ATOM 2399 O O . VAL B 1 63 ? -2.043 7.504 2.062 1 94.06 63 VAL B O 1
ATOM 2402 N N . LEU B 1 64 ? -4.148 6.801 2.018 1 93.25 64 LEU B N 1
ATOM 2403 C CA . LEU B 1 64 ? -3.857 5.672 1.143 1 93.25 64 LEU B CA 1
ATOM 2404 C C . LEU B 1 64 ? -3.434 6.152 -0.241 1 93.25 64 LEU B C 1
ATOM 2406 O O . LEU B 1 64 ? -2.479 5.629 -0.819 1 93.25 64 LEU B O 1
ATOM 2410 N N . SER B 1 65 ? -4.137 7.148 -0.722 1 93 65 SER B N 1
ATOM 2411 C CA . SER B 1 65 ? -3.789 7.699 -2.027 1 93 65 SER B CA 1
ATOM 2412 C C . SER B 1 65 ? -2.404 8.336 -2.006 1 93 65 SER B C 1
ATOM 2414 O O . SER B 1 65 ? -1.641 8.211 -2.963 1 93 65 SER B O 1
ATOM 2416 N N . LEU B 1 66 ? -2.059 9.055 -0.945 1 93.62 66 LEU B N 1
ATOM 2417 C CA . LEU B 1 66 ? -0.734 9.648 -0.813 1 93.62 66 LEU B CA 1
ATOM 2418 C C . LEU B 1 66 ? 0.343 8.57 -0.737 1 93.62 66 LEU B C 1
ATOM 2420 O O . LEU B 1 66 ? 1.41 8.711 -1.34 1 93.62 66 LEU B O 1
ATOM 2424 N N . ALA B 1 67 ? 0.041 7.59 0.035 1 93.62 67 ALA B N 1
ATOM 2425 C CA . ALA B 1 67 ? 0.995 6.492 0.161 1 93.62 67 ALA B CA 1
ATOM 2426 C C . ALA B 1 67 ? 1.261 5.84 -1.193 1 93.62 67 ALA B C 1
ATOM 2428 O O . ALA B 1 67 ? 2.404 5.516 -1.519 1 93.62 67 ALA B O 1
ATOM 2429 N N . HIS B 1 68 ? 0.232 5.633 -1.968 1 92.38 68 HIS B N 1
ATOM 2430 C CA . HIS B 1 68 ? 0.376 5.082 -3.311 1 92.38 68 HIS B CA 1
ATOM 2431 C C . HIS B 1 68 ? 1.318 5.934 -4.156 1 92.38 68 HIS B C 1
ATOM 2433 O O . HIS B 1 68 ? 2.217 5.406 -4.816 1 92.38 68 HIS B O 1
ATOM 2439 N N . ARG B 1 69 ? 1.121 7.156 -4.141 1 90.94 69 ARG B N 1
ATOM 2440 C CA . ARG B 1 69 ? 1.96 8.062 -4.922 1 90.94 69 ARG B CA 1
ATOM 2441 C C . ARG B 1 69 ? 3.402 8.031 -4.426 1 90.94 69 ARG B C 1
ATOM 2443 O O . ARG B 1 69 ? 4.34 8.078 -5.227 1 90.94 69 ARG B O 1
ATOM 2450 N N . ALA B 1 70 ? 3.553 8.039 -3.135 1 91.44 70 ALA B N 1
ATOM 2451 C CA . ALA B 1 70 ? 4.891 7.945 -2.557 1 91.44 70 ALA B CA 1
ATOM 2452 C C . ALA B 1 70 ? 5.613 6.695 -3.049 1 91.44 70 ALA B C 1
ATOM 2454 O O . ALA B 1 70 ? 6.793 6.75 -3.404 1 91.44 70 ALA B O 1
ATOM 2455 N N . LEU B 1 71 ? 4.938 5.637 -3.076 1 90.75 71 LEU B N 1
ATOM 2456 C CA . LEU B 1 71 ? 5.516 4.371 -3.516 1 90.75 71 LEU B CA 1
ATOM 2457 C C . LEU B 1 71 ? 5.918 4.441 -4.984 1 90.75 71 LEU B C 1
ATOM 2459 O O . LEU B 1 71 ? 6.922 3.848 -5.387 1 90.75 71 LEU B O 1
ATOM 2463 N N . GLU B 1 72 ? 5.113 5.113 -5.781 1 88.69 72 GLU B N 1
ATOM 2464 C CA . GLU B 1 72 ? 5.406 5.258 -7.203 1 88.69 72 GLU B CA 1
ATOM 2465 C C . GLU B 1 72 ? 6.723 6 -7.426 1 88.69 72 GLU B C 1
ATOM 2467 O O . GLU B 1 72 ? 7.328 5.895 -8.492 1 88.69 72 GLU B O 1
ATOM 2472 N N . GLU B 1 73 ? 7.156 6.699 -6.461 1 87 73 GLU B N 1
ATOM 2473 C CA . GLU B 1 73 ? 8.367 7.5 -6.598 1 87 73 GLU B CA 1
ATOM 2474 C C . GLU B 1 73 ? 9.609 6.684 -6.242 1 87 73 GLU B C 1
ATOM 2476 O O . GLU B 1 73 ? 10.734 7.145 -6.434 1 87 73 GLU B O 1
ATOM 2481 N N . ILE B 1 74 ? 9.438 5.523 -5.738 1 87.44 74 ILE B N 1
ATOM 2482 C CA . ILE B 1 74 ? 10.57 4.68 -5.375 1 87.44 74 ILE B CA 1
ATOM 2483 C C . ILE B 1 74 ? 11.039 3.893 -6.598 1 87.44 74 ILE B C 1
ATOM 2485 O O . ILE B 1 74 ? 10.492 2.834 -6.91 1 87.44 74 ILE B O 1
ATOM 2489 N N . ASP B 1 75 ? 12.102 4.293 -7.227 1 87.62 75 ASP B N 1
ATOM 2490 C CA . ASP B 1 75 ? 12.555 3.797 -8.523 1 87.62 75 ASP B CA 1
ATOM 2491 C C . ASP B 1 75 ? 12.891 2.309 -8.453 1 87.62 75 ASP B C 1
ATOM 2493 O O . ASP B 1 75 ? 12.5 1.536 -9.328 1 87.62 75 ASP B O 1
ATOM 2497 N N . VAL B 1 76 ? 13.57 1.912 -7.367 1 92.69 76 VAL B N 1
ATOM 2498 C CA . VAL B 1 76 ? 14.008 0.523 -7.277 1 92.69 76 VAL B CA 1
ATOM 2499 C C . VAL B 1 76 ? 12.797 -0.399 -7.195 1 92.69 76 VAL B C 1
ATOM 2501 O O . VAL B 1 76 ? 12.859 -1.556 -7.617 1 92.69 76 VAL B O 1
ATOM 2504 N N . ARG B 1 77 ? 11.711 0.115 -6.633 1 93.69 77 ARG B N 1
ATOM 2505 C CA . ARG B 1 77 ? 10.469 -0.654 -6.543 1 93.69 77 ARG B CA 1
ATOM 2506 C C . ARG B 1 77 ? 9.93 -0.977 -7.93 1 93.69 77 ARG B C 1
ATOM 2508 O O . ARG B 1 77 ? 9.555 -2.119 -8.203 1 93.69 77 ARG B O 1
ATOM 2515 N N . GLN B 1 78 ? 9.93 -0.021 -8.805 1 90.44 78 GLN B N 1
ATOM 2516 C CA . GLN B 1 78 ? 9.422 -0.198 -10.164 1 90.44 78 GLN B CA 1
ATOM 2517 C C . GLN B 1 78 ? 10.289 -1.174 -10.953 1 90.44 78 GLN B C 1
ATOM 2519 O O . GLN B 1 78 ? 9.773 -2.053 -11.641 1 90.44 78 GLN B O 1
ATOM 2524 N N . VAL B 1 79 ? 11.531 -1.063 -10.789 1 90.75 79 VAL B N 1
ATOM 2525 C CA . VAL B 1 79 ? 12.484 -1.895 -11.516 1 90.75 79 VAL B CA 1
ATOM 2526 C C . VAL B 1 79 ? 12.414 -3.33 -11 1 90.75 79 VAL B C 1
ATOM 2528 O O . VAL B 1 79 ? 12.523 -4.281 -11.773 1 90.75 79 VAL B O 1
ATOM 2531 N N . ALA B 1 80 ? 12.18 -3.508 -9.727 1 93.88 80 ALA B N 1
ATOM 2532 C CA . ALA B 1 80 ? 12.289 -4.812 -9.078 1 93.88 80 ALA B CA 1
ATOM 2533 C C . ALA B 1 80 ? 11.023 -5.637 -9.297 1 93.88 80 ALA B C 1
ATOM 2535 O O . ALA B 1 80 ? 11.047 -6.867 -9.195 1 93.88 80 ALA B O 1
ATOM 2536 N N . ALA B 1 81 ? 9.961 -5.066 -9.648 1 91.69 81 ALA B N 1
ATOM 2537 C CA . ALA B 1 81 ? 8.633 -5.66 -9.586 1 91.69 81 ALA B CA 1
ATOM 2538 C C . ALA B 1 81 ? 8.562 -6.945 -10.406 1 91.69 81 ALA B C 1
ATOM 2540 O O . ALA B 1 81 ? 8.172 -7.996 -9.891 1 91.69 81 ALA B O 1
ATOM 2541 N N . PRO B 1 82 ? 9.008 -6.945 -11.664 1 87.56 82 PRO B N 1
ATOM 2542 C CA . PRO B 1 82 ? 8.898 -8.18 -12.453 1 87.56 82 PRO B CA 1
ATOM 2543 C C . PRO B 1 82 ? 9.805 -9.289 -11.922 1 87.56 82 PRO B C 1
ATOM 2545 O O . PRO B 1 82 ? 9.461 -10.477 -12.031 1 87.56 82 PRO B O 1
ATOM 2548 N N . TYR B 1 83 ? 10.875 -8.93 -11.32 1 90.88 83 TYR B N 1
ATOM 2549 C CA . TYR B 1 83 ? 11.812 -9.906 -10.781 1 90.88 83 TYR B CA 1
ATOM 2550 C C . TYR B 1 83 ? 11.258 -10.547 -9.508 1 90.88 83 TYR B C 1
ATOM 2552 O O . TYR B 1 83 ? 11.438 -11.742 -9.273 1 90.88 83 TYR B O 1
ATOM 2560 N N . LEU B 1 84 ? 10.617 -9.719 -8.719 1 92.56 84 LEU B N 1
ATOM 2561 C CA . LEU B 1 84 ? 9.977 -10.25 -7.516 1 92.56 84 LEU B CA 1
ATOM 2562 C C . LEU B 1 84 ? 8.875 -11.242 -7.879 1 92.56 84 LEU B C 1
ATOM 2564 O O . LEU B 1 84 ? 8.781 -12.312 -7.277 1 92.56 84 LEU B O 1
ATOM 2568 N N . ALA B 1 85 ? 8.086 -10.844 -8.82 1 87.44 85 ALA B N 1
ATOM 2569 C CA . ALA B 1 85 ? 7.004 -11.711 -9.281 1 87.44 85 ALA B CA 1
ATOM 2570 C C . ALA B 1 85 ? 7.547 -13.031 -9.812 1 87.44 85 ALA B C 1
ATOM 2572 O O . ALA B 1 85 ? 7 -14.102 -9.516 1 87.44 85 ALA B O 1
ATOM 2573 N N . ALA B 1 86 ? 8.586 -12.961 -10.602 1 87.06 86 ALA B N 1
ATOM 2574 C CA . ALA B 1 86 ? 9.195 -14.156 -11.18 1 87.06 86 ALA B CA 1
ATOM 2575 C C . ALA B 1 86 ? 9.758 -15.062 -10.086 1 87.06 86 ALA B C 1
ATOM 2577 O O . ALA B 1 86 ? 9.602 -16.281 -10.141 1 87.06 86 ALA B O 1
ATOM 2578 N N . LEU B 1 87 ? 10.43 -14.453 -9.094 1 90.69 87 LEU B N 1
ATOM 2579 C CA . LEU B 1 87 ? 10.977 -15.234 -7.988 1 90.69 87 LEU B CA 1
ATOM 2580 C C . LEU B 1 87 ? 9.859 -15.914 -7.203 1 90.69 87 LEU B C 1
ATOM 2582 O O . LEU B 1 87 ? 9.984 -17.078 -6.836 1 90.69 87 LEU B O 1
ATOM 2586 N N . ASN B 1 88 ? 8.805 -15.188 -6.945 1 90.81 88 ASN B N 1
ATOM 2587 C CA . ASN B 1 88 ? 7.637 -15.742 -6.262 1 90.81 88 ASN B CA 1
ATOM 2588 C C . ASN B 1 88 ? 7.055 -16.938 -7.016 1 90.81 88 ASN B C 1
ATOM 2590 O O . ASN B 1 88 ? 6.777 -17.969 -6.418 1 90.81 88 ASN B O 1
ATOM 2594 N N . ALA B 1 89 ? 6.871 -16.766 -8.289 1 84.56 89 ALA B N 1
ATOM 2595 C CA . ALA B 1 89 ? 6.309 -17.828 -9.125 1 84.56 89 ALA B CA 1
ATOM 2596 C C . ALA B 1 89 ? 7.18 -19.078 -9.078 1 84.56 89 ALA B C 1
ATOM 2598 O O . ALA B 1 89 ? 6.668 -20.203 -9.117 1 84.56 89 ALA B O 1
ATOM 2599 N N . ARG B 1 90 ? 8.422 -18.906 -8.938 1 86.19 90 ARG B N 1
ATOM 2600 C CA . ARG B 1 90 ? 9.375 -20.016 -8.984 1 86.19 90 ARG B CA 1
ATOM 2601 C C . ARG B 1 90 ? 9.43 -20.734 -7.645 1 86.19 90 ARG B C 1
ATOM 2603 O O . ARG B 1 90 ? 9.492 -21.969 -7.605 1 86.19 90 ARG B O 1
ATOM 2610 N N . CYS B 1 91 ? 9.461 -19.984 -6.586 1 89.62 91 CYS B N 1
ATOM 2611 C CA . CYS B 1 91 ? 9.758 -20.625 -5.309 1 89.62 91 CYS B CA 1
ATOM 2612 C C . CYS B 1 91 ? 8.5 -20.781 -4.469 1 89.62 91 CYS B C 1
ATOM 2614 O O . CYS B 1 91 ? 8.461 -21.609 -3.549 1 89.62 91 CYS B O 1
ATOM 2616 N N . GLY B 1 92 ? 7.527 -19.922 -4.66 1 87.38 92 GLY B N 1
ATOM 2617 C CA . GLY B 1 92 ? 6.258 -20.016 -3.959 1 87.38 92 GLY B CA 1
ATOM 2618 C C . GLY B 1 92 ? 6.277 -19.359 -2.596 1 87.38 92 GLY B C 1
ATOM 2619 O O . GLY B 1 92 ? 5.293 -19.422 -1.854 1 87.38 92 GLY B O 1
ATOM 2620 N N . PHE B 1 93 ? 7.363 -18.75 -2.174 1 91.81 93 PHE B N 1
ATOM 2621 C CA . PHE B 1 93 ? 7.453 -18.062 -0.896 1 91.81 93 PHE B CA 1
ATOM 2622 C C . PHE B 1 93 ? 7.09 -16.594 -1.053 1 91.81 93 PHE B C 1
ATOM 2624 O O . PHE B 1 93 ? 7.012 -16.078 -2.172 1 91.81 93 PHE B O 1
ATOM 2631 N N . THR B 1 94 ? 6.812 -15.93 0.027 1 91.88 94 THR B N 1
ATOM 2632 C CA . THR B 1 94 ? 6.598 -14.484 -0.019 1 91.88 94 THR B CA 1
ATOM 2633 C C . THR B 1 94 ? 7.895 -13.758 -0.37 1 91.88 94 THR B C 1
ATOM 2635 O O . THR B 1 94 ? 8.953 -14.062 0.18 1 91.88 94 THR B O 1
ATOM 2638 N N . VAL B 1 95 ? 7.812 -12.93 -1.329 1 94.31 95 VAL B N 1
ATOM 2639 C CA . VAL B 1 95 ? 8.953 -12.125 -1.745 1 94.31 95 VAL B CA 1
ATOM 2640 C C . VAL B 1 95 ? 8.719 -10.664 -1.368 1 94.31 95 VAL B C 1
ATOM 2642 O O . VAL B 1 95 ? 7.629 -10.133 -1.582 1 94.31 95 VAL B O 1
ATOM 2645 N N . GLN B 1 96 ? 9.75 -10.047 -0.798 1 96.06 96 GLN B N 1
ATOM 2646 C CA . GLN B 1 96 ? 9.602 -8.68 -0.306 1 96.06 96 GLN B CA 1
ATOM 2647 C C . GLN B 1 96 ? 10.766 -7.805 -0.758 1 96.06 96 GLN B C 1
ATOM 2649 O O . GLN B 1 96 ? 11.859 -8.305 -1.021 1 96.06 96 GLN B O 1
ATOM 2654 N N . LEU B 1 97 ? 10.508 -6.578 -0.875 1 97.38 97 LEU B N 1
ATOM 2655 C CA . LEU B 1 97 ? 11.492 -5.523 -1.094 1 97.38 97 LEU B CA 1
ATOM 2656 C C . LEU B 1 97 ? 11.398 -4.457 -0.007 1 97.38 97 LEU B C 1
ATOM 2658 O O . LEU B 1 97 ? 10.305 -3.992 0.32 1 97.38 97 LEU B O 1
ATOM 2662 N N . ALA B 1 98 ? 12.531 -4.121 0.544 1 97.44 98 ALA B N 1
ATOM 2663 C CA . ALA B 1 98 ? 12.539 -3.131 1.617 1 97.44 98 ALA B CA 1
ATOM 2664 C C . ALA B 1 98 ? 13.711 -2.166 1.461 1 97.44 98 ALA B C 1
ATOM 2666 O O . ALA B 1 98 ? 14.703 -2.488 0.807 1 97.44 98 ALA B O 1
ATOM 2667 N N . VAL B 1 99 ? 13.562 -1.014 2.023 1 95.62 99 VAL B N 1
ATOM 2668 C CA . VAL B 1 99 ? 14.602 0.009 2.006 1 95.62 99 VAL B CA 1
ATOM 2669 C C . VAL B 1 99 ? 14.852 0.517 3.424 1 95.62 99 VAL B C 1
ATOM 2671 O O . VAL B 1 99 ? 14.047 0.278 4.328 1 95.62 99 VAL B O 1
ATOM 2674 N N . LEU B 1 100 ? 16.031 1.144 3.58 1 92.75 100 LEU B N 1
ATOM 2675 C CA . LEU B 1 100 ? 16.312 1.852 4.824 1 92.75 100 LEU B CA 1
ATOM 2676 C C . LEU B 1 100 ? 15.711 3.256 4.797 1 92.75 100 LEU B C 1
ATOM 2678 O O . LEU B 1 100 ? 16.047 4.059 3.924 1 92.75 100 LEU B O 1
ATOM 2682 N N . HIS B 1 101 ? 14.805 3.443 5.652 1 87.38 101 HIS B N 1
ATOM 2683 C CA . HIS B 1 101 ? 14.125 4.73 5.719 1 87.38 101 HIS B CA 1
ATOM 2684 C C . HIS B 1 101 ? 14.031 5.23 7.156 1 87.38 101 HIS B C 1
ATOM 2686 O O . HIS B 1 101 ? 13.375 4.605 7.992 1 87.38 101 HIS B O 1
ATOM 2692 N N . ASP B 1 102 ? 14.664 6.395 7.414 1 83.12 102 ASP B N 1
ATOM 2693 C CA . ASP B 1 102 ? 14.672 7.016 8.734 1 83.12 102 ASP B CA 1
ATOM 2694 C C . ASP B 1 102 ? 15.133 6.027 9.805 1 83.12 102 ASP B C 1
ATOM 2696 O O . ASP B 1 102 ? 14.492 5.898 10.852 1 83.12 102 ASP B O 1
ATOM 2700 N N . GLY B 1 103 ? 16.078 5.273 9.484 1 87.19 103 GLY B N 1
ATOM 2701 C CA . GLY B 1 103 ? 16.703 4.383 10.438 1 87.19 103 GLY B CA 1
ATOM 2702 C C . GLY B 1 103 ? 15.914 3.111 10.688 1 87.19 103 GLY B C 1
ATOM 2703 O O . GLY B 1 103 ? 16.203 2.359 11.617 1 87.19 103 GLY B O 1
ATOM 2704 N N . GLU B 1 104 ? 14.891 2.873 9.875 1 92.38 104 GLU B N 1
ATOM 2705 C CA . GLU B 1 104 ? 14.07 1.671 9.992 1 92.38 104 GLU B CA 1
ATOM 2706 C C . GLU B 1 104 ? 13.945 0.958 8.656 1 92.38 104 GLU B C 1
ATOM 2708 O O . GLU B 1 104 ? 14.219 1.543 7.605 1 92.38 104 GLU B O 1
ATOM 2713 N N . VAL B 1 105 ? 13.57 -0.329 8.812 1 94.44 105 VAL B N 1
ATOM 2714 C CA . VAL B 1 105 ? 13.211 -1.078 7.613 1 94.44 105 VAL B CA 1
ATOM 2715 C C . VAL B 1 105 ? 11.812 -0.662 7.145 1 94.44 105 VAL B C 1
ATOM 2717 O O . VAL B 1 105 ? 10.883 -0.57 7.949 1 94.44 105 VAL B O 1
ATOM 2720 N N . LEU B 1 106 ? 11.688 -0.286 5.934 1 94.81 106 LEU B N 1
ATOM 2721 C CA . LEU B 1 106 ? 10.406 0.021 5.312 1 94.81 106 LEU B CA 1
ATOM 2722 C C . LEU B 1 106 ? 10.133 -0.912 4.137 1 94.81 106 LEU B C 1
ATOM 2724 O O . LEU B 1 106 ? 10.859 -0.89 3.141 1 94.81 106 LEU B O 1
ATOM 2728 N N . TYR B 1 107 ? 9.078 -1.702 4.289 1 95.25 107 TYR B N 1
ATOM 2729 C CA . TYR B 1 107 ? 8.703 -2.607 3.211 1 95.25 107 TYR B CA 1
ATOM 2730 C C . TYR B 1 107 ? 7.949 -1.868 2.115 1 95.25 107 TYR B C 1
ATOM 2732 O O . TYR B 1 107 ? 6.906 -1.261 2.375 1 95.25 107 TYR B O 1
ATOM 2740 N N . VAL B 1 108 ? 8.461 -1.994 0.868 1 95.38 108 VAL B N 1
ATOM 2741 C CA . VAL B 1 108 ? 7.914 -1.126 -0.169 1 95.38 108 VAL B CA 1
ATOM 2742 C C . VAL B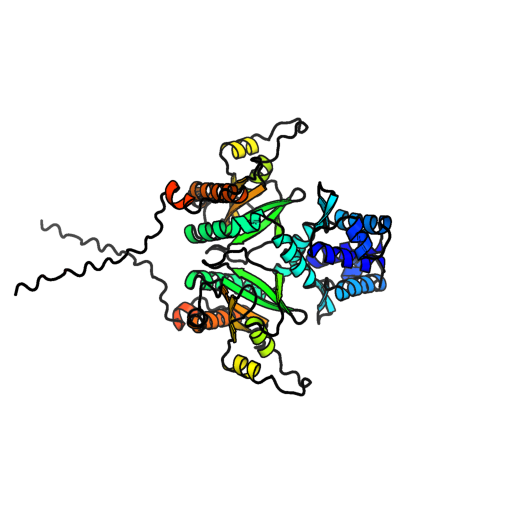 1 108 ? 7.23 -1.971 -1.243 1 95.38 108 VAL B C 1
ATOM 2744 O O . VAL B 1 108 ? 6.484 -1.446 -2.072 1 95.38 108 VAL B O 1
ATOM 2747 N N . ASP B 1 109 ? 7.465 -3.209 -1.282 1 94.38 109 ASP B N 1
ATOM 2748 C CA . ASP B 1 109 ? 6.781 -4.129 -2.184 1 94.38 109 ASP B CA 1
ATOM 2749 C C . ASP B 1 109 ? 6.734 -5.539 -1.597 1 94.38 109 ASP B C 1
ATOM 2751 O O . ASP B 1 109 ? 7.574 -5.902 -0.771 1 94.38 109 ASP B O 1
ATOM 2755 N N . GLU B 1 110 ? 5.742 -6.266 -2.051 1 93.12 110 GLU B N 1
ATOM 2756 C CA . GLU B 1 110 ? 5.562 -7.625 -1.551 1 93.12 110 GLU B CA 1
ATOM 2757 C C . GLU B 1 110 ? 4.691 -8.445 -2.494 1 93.12 110 GLU B C 1
ATOM 2759 O O . GLU B 1 110 ? 3.686 -7.953 -3.008 1 93.12 110 GLU B O 1
ATOM 2764 N N . VAL B 1 111 ? 5.117 -9.578 -2.742 1 89 111 VAL B N 1
ATOM 2765 C CA . VAL B 1 111 ? 4.324 -10.578 -3.449 1 89 111 VAL B CA 1
ATOM 2766 C C . VAL B 1 111 ? 4.062 -11.773 -2.535 1 89 111 VAL B C 1
ATOM 2768 O O . VAL B 1 111 ? 5 -12.461 -2.123 1 89 111 VAL B O 1
ATOM 2771 N N . ALA B 1 112 ? 2.818 -12 -2.316 1 87.19 112 ALA B N 1
ATOM 2772 C CA . ALA B 1 112 ? 2.422 -13.023 -1.351 1 87.19 112 ALA B CA 1
ATOM 2773 C C . ALA B 1 112 ? 2.695 -14.422 -1.892 1 87.19 112 ALA B C 1
ATOM 2775 O O . ALA B 1 112 ? 2.461 -14.695 -3.07 1 87.19 112 ALA B O 1
ATOM 2776 N N . GLY B 1 113 ? 3.211 -15.266 -0.973 1 86.44 113 GLY B N 1
ATOM 2777 C CA . GLY B 1 113 ? 3.455 -16.656 -1.302 1 86.44 113 GLY B CA 1
ATOM 2778 C C . GLY B 1 113 ? 2.287 -17.578 -0.963 1 86.44 113 GLY B C 1
ATOM 2779 O O . GLY B 1 113 ? 1.254 -17.109 -0.479 1 86.44 113 GLY B O 1
ATOM 2780 N N . GLN B 1 114 ? 2.426 -18.797 -1.252 1 78.44 114 GLN B N 1
ATOM 2781 C CA . GLN B 1 114 ? 1.381 -19.812 -1.086 1 78.44 114 GLN B CA 1
ATOM 2782 C C . GLN B 1 114 ? 1.019 -19.984 0.385 1 78.44 114 GLN B C 1
ATOM 2784 O O . GLN B 1 114 ? -0.105 -20.375 0.71 1 78.44 114 GLN B O 1
ATOM 2789 N N . HIS B 1 115 ? 1.965 -19.75 1.181 1 75.12 115 HIS B N 1
ATOM 2790 C CA . HIS B 1 115 ? 1.746 -19.969 2.605 1 75.12 115 HIS B CA 1
ATOM 2791 C C . HIS B 1 115 ? 1.265 -18.703 3.293 1 75.12 115 HIS B C 1
ATOM 2793 O O . HIS B 1 115 ? 1.133 -18.656 4.52 1 75.12 115 HIS B O 1
ATOM 2799 N N . ALA B 1 116 ? 1.051 -17.703 2.41 1 75.56 116 ALA B N 1
ATOM 2800 C CA . ALA B 1 116 ? 0.662 -16.422 3.016 1 75.56 116 ALA B CA 1
ATOM 2801 C C . ALA B 1 116 ? -0.78 -16.469 3.514 1 75.56 116 ALA B C 1
ATOM 2803 O O . ALA B 1 116 ? -1.694 -16.812 2.754 1 75.56 116 ALA B O 1
ATOM 2804 N N . ALA B 1 117 ? -0.921 -16.281 4.832 1 73.5 117 ALA B N 1
ATOM 2805 C CA . ALA B 1 117 ? -2.242 -16.281 5.453 1 73.5 117 ALA B CA 1
ATOM 2806 C C . ALA B 1 117 ? -2.812 -14.867 5.516 1 73.5 117 ALA B C 1
ATOM 2808 O O . ALA B 1 117 ? -3.92 -14.656 6.016 1 73.5 117 ALA B O 1
ATOM 2809 N N . ARG B 1 118 ? -1.974 -13.945 4.977 1 79.38 118 ARG B N 1
ATOM 2810 C CA . ARG B 1 118 ? -2.396 -12.555 5.105 1 79.38 118 ARG B CA 1
ATOM 2811 C C . ARG B 1 118 ? -2.018 -11.75 3.867 1 79.38 118 ARG B C 1
ATOM 2813 O O . ARG B 1 118 ? -1.136 -12.148 3.105 1 79.38 118 ARG B O 1
ATOM 2820 N N . PRO B 1 119 ? -2.703 -10.602 3.66 1 84.38 119 PRO B N 1
ATOM 2821 C CA . PRO B 1 119 ? -2.355 -9.734 2.533 1 84.38 119 PRO B CA 1
ATOM 2822 C C . PRO B 1 119 ? -0.968 -9.109 2.674 1 84.38 119 PRO B C 1
ATOM 2824 O O . PRO B 1 119 ? -0.414 -9.07 3.775 1 84.38 119 PRO B O 1
ATOM 2827 N N . PRO B 1 120 ? -0.458 -8.688 1.514 1 83.31 120 PRO B N 1
ATOM 2828 C CA . PRO B 1 120 ? 0.823 -7.977 1.556 1 83.31 120 PRO B CA 1
ATOM 2829 C C . PRO B 1 120 ? 0.8 -6.773 2.494 1 83.31 120 PRO B C 1
ATOM 2831 O O . PRO B 1 120 ? -0.209 -6.07 2.576 1 83.31 120 PRO B O 1
ATOM 2834 N N . ARG B 1 121 ? 1.883 -6.547 3.176 1 86.25 121 ARG B N 1
ATOM 2835 C CA . ARG B 1 121 ? 1.973 -5.484 4.172 1 86.25 121 ARG B CA 1
ATOM 2836 C C . ARG B 1 121 ? 2.914 -4.375 3.709 1 86.25 121 ARG B C 1
ATOM 2838 O O . ARG B 1 121 ? 3.861 -4.023 4.414 1 86.25 121 ARG B O 1
ATOM 2845 N N . ILE B 1 122 ? 2.582 -3.828 2.562 1 91.44 122 ILE B N 1
ATOM 2846 C CA . ILE B 1 122 ? 3.348 -2.711 2.021 1 91.44 122 ILE B CA 1
ATOM 2847 C C . ILE B 1 122 ? 3.197 -1.493 2.932 1 91.44 122 ILE B C 1
ATOM 2849 O O . ILE B 1 122 ? 2.1 -1.196 3.404 1 91.44 122 ILE B O 1
ATOM 2853 N N . GLY B 1 123 ? 4.332 -0.833 3.234 1 92.5 123 GLY B N 1
ATOM 2854 C CA . GLY B 1 123 ? 4.344 0.302 4.145 1 92.5 123 GLY B CA 1
ATOM 2855 C C . GLY B 1 123 ? 4.672 -0.082 5.574 1 92.5 123 GLY B C 1
ATOM 2856 O O . GLY B 1 123 ? 4.871 0.786 6.426 1 92.5 123 GLY B O 1
ATOM 2857 N N . ARG B 1 124 ? 4.727 -1.331 5.867 1 92.56 124 ARG B N 1
ATOM 2858 C CA . ARG B 1 124 ? 5.07 -1.814 7.199 1 92.56 124 ARG B CA 1
ATOM 2859 C C . ARG B 1 124 ? 6.508 -1.454 7.559 1 92.56 124 ARG B C 1
ATOM 2861 O O . ARG B 1 124 ? 7.406 -1.546 6.719 1 92.56 124 ARG B O 1
ATOM 2868 N N . ARG B 1 125 ? 6.688 -1.108 8.805 1 92.12 125 ARG B N 1
ATOM 2869 C CA . ARG B 1 125 ? 8.016 -0.803 9.312 1 92.12 125 ARG B CA 1
ATOM 2870 C C . ARG B 1 125 ? 8.5 -1.891 10.266 1 92.12 125 ARG B C 1
ATOM 2872 O O . ARG B 1 125 ? 7.699 -2.629 10.836 1 92.12 125 ARG B O 1
ATOM 2879 N N . ALA B 1 126 ? 9.781 -2.033 10.32 1 91.62 126 ALA B N 1
ATOM 2880 C CA . ALA B 1 126 ? 10.422 -2.971 11.242 1 91.62 126 ALA B CA 1
ATOM 2881 C C . ALA B 1 126 ? 11.773 -2.441 11.711 1 91.62 126 ALA B C 1
ATOM 2883 O O . ALA B 1 126 ? 12.383 -1.592 11.047 1 91.62 126 ALA B O 1
ATOM 2884 N N . PRO B 1 127 ? 12.188 -2.867 12.852 1 91.38 127 PRO B N 1
ATOM 2885 C CA . PRO B 1 127 ? 13.516 -2.463 13.305 1 91.38 127 PRO B CA 1
ATOM 2886 C C . PRO B 1 127 ? 14.633 -2.953 12.383 1 91.38 127 PRO B C 1
ATOM 2888 O O . PRO B 1 127 ? 14.531 -4.047 11.82 1 91.38 127 PRO B O 1
ATOM 2891 N N . VAL B 1 128 ? 15.641 -2.158 12.266 1 91.62 128 VAL B N 1
ATOM 2892 C CA . VAL B 1 128 ? 16.781 -2.535 11.43 1 91.62 128 VAL B CA 1
ATOM 2893 C C . VAL B 1 128 ? 17.594 -3.617 12.133 1 91.62 128 VAL B C 1
ATOM 2895 O O . VAL B 1 128 ? 18.188 -4.477 11.477 1 91.62 128 VAL B O 1
ATOM 2898 N N . THR B 1 129 ? 17.562 -3.568 13.438 1 88 129 THR B N 1
ATOM 2899 C CA . THR B 1 129 ? 18.297 -4.562 14.211 1 88 129 THR B CA 1
ATOM 2900 C C . THR B 1 129 ? 17.438 -5.805 14.445 1 88 129 THR B C 1
ATOM 2902 O O . THR B 1 129 ? 16.234 -5.699 14.695 1 88 129 THR B O 1
ATOM 2905 N N . GLY B 1 130 ? 17.984 -6.949 14.234 1 87.38 130 GLY B N 1
ATOM 2906 C CA . GLY B 1 130 ? 17.297 -8.188 14.555 1 87.38 130 GLY B CA 1
ATOM 2907 C C . GLY B 1 130 ? 16.562 -8.781 13.367 1 87.38 130 GLY B C 1
ATOM 2908 O O . GLY B 1 130 ? 15.953 -9.852 13.477 1 87.38 130 GLY B O 1
ATOM 2909 N N . THR B 1 131 ? 16.516 -8.109 12.242 1 91.62 131 THR B N 1
ATOM 2910 C CA . THR B 1 131 ? 15.867 -8.648 11.047 1 91.62 131 THR B CA 1
ATOM 2911 C C . THR B 1 131 ? 16.906 -8.977 9.977 1 91.62 131 THR B C 1
ATOM 2913 O O . THR B 1 131 ? 17.969 -8.352 9.922 1 91.62 131 THR B O 1
ATOM 2916 N N . ALA B 1 132 ? 16.609 -10.023 9.203 1 94.56 132 ALA B N 1
ATOM 2917 C CA . ALA B 1 132 ? 17.5 -10.336 8.086 1 94.56 132 ALA B CA 1
ATOM 2918 C C . ALA B 1 132 ? 17.609 -9.156 7.129 1 94.56 132 ALA B C 1
ATOM 2920 O O . ALA B 1 132 ? 18.719 -8.797 6.711 1 94.56 132 ALA B O 1
ATOM 2921 N N . VAL B 1 133 ? 16.562 -8.531 6.859 1 96 133 VAL B N 1
ATOM 2922 C CA . VAL B 1 133 ? 16.516 -7.383 5.961 1 96 133 VAL B CA 1
ATOM 2923 C C . VAL B 1 133 ? 17.312 -6.23 6.551 1 96 133 VAL B C 1
ATOM 2925 O O . VAL B 1 133 ? 18.109 -5.598 5.852 1 96 133 VAL B O 1
ATOM 2928 N N . GLY B 1 134 ? 17.094 -5.984 7.824 1 94.94 134 GLY B N 1
ATOM 2929 C CA . GLY B 1 134 ? 17.844 -4.93 8.492 1 94.94 134 GLY B CA 1
ATOM 2930 C C . GLY B 1 134 ? 19.344 -5.156 8.484 1 94.94 134 GLY B C 1
ATOM 2931 O O . GLY B 1 134 ? 20.109 -4.223 8.25 1 94.94 134 GLY B O 1
ATOM 2932 N N . ARG B 1 135 ? 19.75 -6.363 8.703 1 94.19 135 ARG B N 1
ATOM 2933 C CA . ARG B 1 135 ? 21.172 -6.703 8.688 1 94.19 135 ARG B CA 1
ATOM 2934 C C . ARG B 1 135 ? 21.781 -6.422 7.32 1 94.19 135 ARG B C 1
ATOM 2936 O O . ARG B 1 135 ? 22.875 -5.867 7.23 1 94.19 135 ARG B O 1
ATOM 2943 N N . VAL B 1 136 ? 21.094 -6.777 6.285 1 96.19 136 VAL B N 1
ATOM 2944 C CA . VAL B 1 136 ? 21.562 -6.582 4.918 1 96.19 136 VAL B CA 1
ATOM 2945 C C . VAL B 1 136 ? 21.688 -5.09 4.617 1 96.19 136 VAL B C 1
ATOM 2947 O O . VAL B 1 136 ? 22.688 -4.641 4.055 1 96.19 136 VAL B O 1
ATOM 2950 N N . LEU B 1 137 ? 20.75 -4.332 5.008 1 95.88 137 LEU B N 1
ATOM 2951 C CA . LEU B 1 137 ? 20.734 -2.898 4.738 1 95.88 137 LEU B CA 1
ATOM 2952 C C . LEU B 1 137 ? 21.828 -2.188 5.516 1 95.88 137 LEU B C 1
ATOM 2954 O O . LEU B 1 137 ? 22.516 -1.326 4.973 1 95.88 137 LEU B O 1
ATOM 2958 N N . LEU B 1 138 ? 21.984 -2.58 6.738 1 93 138 LEU B N 1
ATOM 2959 C CA . LEU B 1 138 ? 23.016 -1.977 7.57 1 93 138 LEU B CA 1
ATOM 2960 C C . LEU B 1 138 ? 24.406 -2.332 7.055 1 93 138 LEU B C 1
ATOM 2962 O O . LEU B 1 138 ? 25.312 -1.49 7.059 1 93 138 LEU B O 1
ATOM 2966 N N . ALA B 1 139 ? 24.547 -3.584 6.668 1 92.81 139 ALA B N 1
ATOM 2967 C CA . ALA B 1 139 ? 25.844 -4.051 6.172 1 92.81 139 ALA B CA 1
ATOM 2968 C C . ALA B 1 139 ? 26.25 -3.293 4.914 1 92.81 139 ALA B C 1
ATOM 2970 O O . ALA B 1 139 ? 27.438 -3.213 4.59 1 92.81 139 ALA B O 1
ATOM 2971 N N . GLY B 1 140 ? 25.312 -2.764 4.188 1 89.75 140 GLY B N 1
ATOM 2972 C CA . GLY B 1 140 ? 25.578 -2.088 2.926 1 89.75 140 GLY B CA 1
ATOM 2973 C C . GLY B 1 140 ? 25.891 -0.615 3.092 1 89.75 140 GLY B C 1
ATOM 2974 O O . GLY B 1 140 ? 26.234 0.065 2.121 1 89.75 140 GLY B O 1
ATOM 2975 N N . LEU B 1 141 ? 25.719 -0.037 4.242 1 84.94 141 LEU B N 1
ATOM 2976 C CA . LEU B 1 141 ? 26.016 1.37 4.48 1 84.94 141 LEU B CA 1
ATOM 2977 C C . LEU B 1 141 ? 27.516 1.628 4.395 1 84.94 141 LEU B C 1
ATOM 2979 O O . LEU B 1 141 ? 28.328 0.755 4.727 1 84.94 141 LEU B O 1
ATOM 2983 N N . PRO B 1 142 ? 27.766 2.875 3.781 1 77.25 142 PRO B N 1
ATOM 2984 C CA . PRO B 1 142 ? 29.188 3.195 3.725 1 77.25 142 PRO B CA 1
ATOM 2985 C C . PRO B 1 142 ? 29.844 3.236 5.105 1 77.25 142 PRO B C 1
ATOM 2987 O O . PRO B 1 142 ? 29.172 3.539 6.098 1 77.25 142 PRO B O 1
ATOM 2990 N N . GLU B 1 143 ? 30.922 2.617 5.234 1 64.62 143 GLU B N 1
ATOM 2991 C CA . GLU B 1 143 ? 31.688 2.711 6.477 1 64.62 143 GLU B CA 1
ATOM 2992 C C . GLU B 1 143 ? 31.984 4.164 6.832 1 64.62 143 GLU B C 1
ATOM 2994 O O . GLU B 1 143 ? 32.625 4.883 6.051 1 64.62 143 GLU B O 1
ATOM 2999 N N . ASP B 1 144 ? 30.969 4.914 7.039 1 54.66 144 ASP B N 1
ATOM 3000 C CA . ASP B 1 144 ? 31.391 6.262 7.414 1 54.66 144 ASP B CA 1
ATOM 3001 C C . ASP B 1 144 ? 32.5 6.211 8.461 1 54.66 144 ASP B C 1
ATOM 3003 O O . ASP B 1 144 ? 32.594 5.258 9.234 1 54.66 144 ASP B O 1
ATOM 3007 N N . GLY B 1 145 ? 33.594 6.996 8.242 1 47.75 145 GLY B N 1
ATOM 3008 C CA . GLY B 1 145 ? 34.688 7.266 9.141 1 47.75 145 GLY B CA 1
ATOM 3009 C C . GLY B 1 145 ? 34.281 7.297 10.602 1 47.75 145 GLY B C 1
ATOM 3010 O O . GLY B 1 145 ? 35.125 7.227 11.492 1 47.75 145 GLY B O 1
ATOM 3011 N N . GLU B 1 146 ? 33.062 7.938 10.82 1 46.69 146 GLU B N 1
ATOM 3012 C CA . GLU B 1 146 ? 32.906 8.32 12.227 1 46.69 146 GLU B CA 1
ATOM 3013 C C . GLU B 1 146 ? 32.562 7.109 13.086 1 46.69 146 GLU B C 1
ATOM 3015 O O . GLU B 1 146 ? 32.469 7.223 14.312 1 46.69 146 GLU B O 1
ATOM 3020 N N . ARG B 1 147 ? 31.828 6.195 12.523 1 47.16 147 ARG B N 1
ATOM 3021 C CA . ARG B 1 147 ? 31.703 5.129 13.508 1 47.16 147 ARG B CA 1
ATOM 3022 C C . ARG B 1 147 ? 33.062 4.527 13.844 1 47.16 147 ARG B C 1
ATOM 3024 O O . ARG B 1 147 ? 33.688 3.877 12.992 1 47.16 147 ARG B O 1
ATOM 3031 N N . VAL B 1 148 ? 33.594 5.145 14.68 1 47.69 148 VAL B N 1
ATOM 3032 C CA . VAL B 1 148 ? 34.875 4.758 15.281 1 47.69 148 VAL B CA 1
ATOM 3033 C C . VAL B 1 148 ? 35.031 3.24 15.242 1 47.69 148 VAL B C 1
ATOM 3035 O O . VAL B 1 148 ? 36.094 2.725 15 1 47.69 148 VAL B O 1
ATOM 3038 N N . ASP B 1 149 ? 33.938 2.609 15.852 1 53.12 149 ASP B N 1
ATOM 3039 C CA . ASP B 1 149 ? 34.156 1.188 16.094 1 53.12 149 ASP B CA 1
ATOM 3040 C C . ASP B 1 149 ? 33.656 0.343 14.922 1 53.12 149 ASP B C 1
ATOM 3042 O O . ASP B 1 149 ? 32.562 0.579 14.391 1 53.12 149 ASP B O 1
ATOM 3046 N N . GLY B 1 150 ? 34.344 -0.096 13.977 1 64.62 150 GLY B N 1
ATOM 3047 C CA . GLY B 1 150 ? 34.281 -1.053 12.883 1 64.62 150 GLY B CA 1
ATOM 3048 C C . GLY B 1 150 ? 32.906 -1.708 12.758 1 64.62 150 GLY B C 1
ATOM 3049 O O . GLY B 1 150 ? 32.062 -1.614 13.664 1 64.62 150 GLY B O 1
ATOM 3050 N N . LEU B 1 151 ? 32.438 -1.963 11.523 1 76.81 151 LEU B N 1
ATOM 3051 C CA . LEU B 1 151 ? 31.266 -2.777 11.273 1 76.81 151 LEU B CA 1
ATOM 3052 C C . LEU B 1 151 ? 31.219 -3.99 12.195 1 76.81 151 LEU B C 1
ATOM 3054 O O . LEU B 1 151 ? 32.188 -4.742 12.281 1 76.81 151 LEU B O 1
ATOM 3058 N N . PRO B 1 152 ? 30.234 -4.066 13.102 1 86.5 152 PRO B N 1
ATOM 3059 C CA . PRO B 1 152 ? 30.141 -5.277 13.914 1 86.5 152 PRO B CA 1
ATOM 3060 C C . PRO B 1 152 ? 30.406 -6.551 13.109 1 86.5 152 PRO B C 1
ATOM 3062 O O . PRO B 1 152 ? 30.047 -6.625 11.93 1 86.5 152 PRO B O 1
ATOM 3065 N N . PRO B 1 153 ? 31.109 -7.469 13.719 1 88 153 PRO B N 1
ATOM 3066 C CA . PRO B 1 153 ? 31.5 -8.695 13.016 1 88 153 PRO B CA 1
ATOM 3067 C C . PRO B 1 153 ? 30.328 -9.367 12.297 1 88 153 PRO B C 1
ATOM 3069 O O . PRO B 1 153 ? 30.5 -9.906 11.203 1 88 153 PRO B O 1
ATOM 3072 N N . GLU B 1 154 ? 29.203 -9.344 12.906 1 88.69 154 GLU B N 1
ATOM 3073 C CA . GLU B 1 154 ? 28.047 -9.977 12.297 1 88.69 154 GLU B CA 1
ATOM 3074 C C . GLU B 1 154 ? 27.672 -9.312 10.977 1 88.69 154 GLU B C 1
ATOM 3076 O O . GLU B 1 154 ? 27.328 -9.992 10.008 1 88.69 154 GLU B O 1
ATOM 3081 N N . LEU B 1 155 ? 27.781 -8.047 10.922 1 92.25 155 LEU B N 1
ATOM 3082 C CA . LEU B 1 155 ? 27.453 -7.316 9.703 1 92.25 155 LEU B CA 1
ATOM 3083 C C . LEU B 1 155 ? 28.547 -7.477 8.664 1 92.25 155 LEU B C 1
ATOM 3085 O O . LEU B 1 155 ? 28.266 -7.52 7.461 1 92.25 155 LEU B O 1
ATOM 3089 N N . ALA B 1 156 ? 29.75 -7.547 9.164 1 91.19 156 ALA B N 1
ATOM 3090 C CA . ALA B 1 156 ? 30.859 -7.809 8.25 1 91.19 156 ALA B CA 1
ATOM 3091 C C . ALA B 1 156 ? 30.672 -9.156 7.555 1 91.19 156 ALA B C 1
ATOM 3093 O O . ALA B 1 156 ? 30.969 -9.289 6.363 1 91.19 156 ALA B O 1
ATOM 3094 N N . ALA B 1 157 ? 30.25 -10.156 8.312 1 93 157 ALA B N 1
ATOM 3095 C CA . ALA B 1 157 ? 30 -11.477 7.742 1 93 157 ALA B CA 1
ATOM 3096 C C . ALA B 1 157 ? 28.891 -11.414 6.688 1 93 157 ALA B C 1
ATOM 3098 O O . ALA B 1 157 ? 29 -12.047 5.637 1 93 157 ALA B O 1
ATOM 3099 N N . VAL B 1 158 ? 27.859 -10.672 6.949 1 93.81 158 VAL B N 1
ATOM 3100 C CA . VAL B 1 158 ? 26.766 -10.5 6.008 1 93.81 158 VAL B CA 1
ATOM 3101 C C . VAL B 1 158 ? 27.266 -9.844 4.727 1 93.81 158 VAL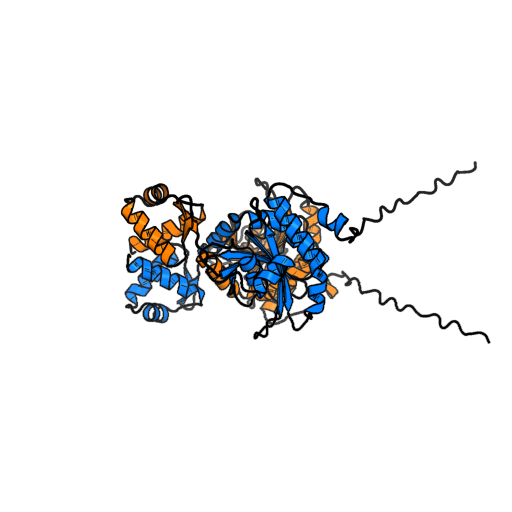 B C 1
ATOM 3103 O O . VAL B 1 158 ? 26.906 -10.258 3.623 1 93.81 158 VAL B O 1
ATOM 3106 N N . ARG B 1 159 ? 28.062 -8.859 4.879 1 91.88 159 ARG B N 1
ATOM 3107 C CA . ARG B 1 159 ? 28.641 -8.164 3.727 1 91.88 159 ARG B CA 1
ATOM 3108 C C . ARG B 1 159 ? 29.469 -9.117 2.873 1 91.88 159 ARG B C 1
ATOM 3110 O O . ARG B 1 159 ? 29.391 -9.086 1.644 1 91.88 159 ARG B O 1
ATOM 3117 N N . ARG B 1 160 ? 30.219 -9.969 3.482 1 91.38 160 ARG B N 1
ATOM 3118 C CA . ARG B 1 160 ? 31.094 -10.891 2.777 1 91.38 160 ARG B CA 1
ATOM 3119 C C . ARG B 1 160 ? 30.297 -11.961 2.037 1 91.38 160 ARG B C 1
ATOM 3121 O O . ARG B 1 160 ? 30.562 -12.234 0.864 1 91.38 160 ARG B O 1
ATOM 3128 N N . ARG B 1 161 ? 29.375 -12.531 2.703 1 92.31 161 ARG B N 1
ATOM 3129 C CA . ARG B 1 161 ? 28.656 -13.641 2.098 1 92.31 161 ARG B CA 1
ATOM 3130 C C . ARG B 1 161 ? 27.562 -13.141 1.162 1 92.31 161 ARG B C 1
ATOM 3132 O O . ARG B 1 161 ? 27.047 -13.891 0.326 1 92.31 161 ARG B O 1
ATOM 3139 N N . GLY B 1 162 ? 27 -11.922 1.391 1 94.31 162 GLY B N 1
ATOM 3140 C CA . GLY B 1 162 ? 26.047 -11.273 0.488 1 94.31 162 GLY B CA 1
ATOM 3141 C C . GLY B 1 162 ? 24.609 -11.523 0.857 1 94.31 162 GLY B C 1
ATOM 3142 O O . GLY B 1 162 ? 23.703 -11.258 0.061 1 94.31 162 GLY B O 1
ATOM 3143 N N . TRP B 1 163 ? 24.422 -12.148 2.012 1 95.81 163 TRP B N 1
ATOM 3144 C CA . TRP B 1 163 ? 23.047 -12.391 2.432 1 95.81 163 TRP B CA 1
ATOM 3145 C C . TRP B 1 163 ? 22.953 -12.562 3.943 1 95.81 163 TRP B C 1
ATOM 3147 O O . TRP B 1 163 ? 23.984 -12.672 4.621 1 95.81 163 TRP B O 1
ATOM 3157 N N . ALA B 1 164 ? 21.734 -12.484 4.484 1 95.94 164 ALA B N 1
ATOM 3158 C CA . ALA B 1 164 ? 21.453 -12.68 5.906 1 95.94 164 ALA B CA 1
ATOM 3159 C C . ALA B 1 164 ? 20.203 -13.516 6.121 1 95.94 164 ALA B C 1
ATOM 3161 O O . ALA B 1 164 ? 19.344 -13.586 5.246 1 95.94 164 ALA B O 1
ATOM 3162 N N . ALA B 1 165 ? 20.156 -14.148 7.266 1 92.5 165 ALA B N 1
ATOM 3163 C CA . ALA B 1 165 ? 19 -14.93 7.684 1 92.5 165 ALA B CA 1
ATOM 3164 C C . ALA B 1 165 ? 18.5 -14.469 9.047 1 92.5 165 ALA B C 1
ATOM 3166 O O . ALA B 1 165 ? 19.219 -13.828 9.805 1 92.5 165 ALA B O 1
ATOM 3167 N N . GLU B 1 166 ? 17.266 -14.57 9.164 1 83.88 166 GLU B N 1
ATOM 3168 C CA . GLU B 1 166 ? 16.594 -14.312 10.43 1 83.88 166 GLU B CA 1
ATOM 3169 C C . GLU B 1 166 ? 15.688 -15.477 10.82 1 83.88 166 GLU B C 1
ATOM 3171 O O . GLU B 1 166 ? 15 -16.047 9.969 1 83.88 166 GLU B O 1
ATOM 3176 N N . SER B 1 167 ? 15.953 -16.031 11.953 1 66.88 167 SER B N 1
ATOM 3177 C CA . SER B 1 167 ? 14.984 -16.984 12.492 1 66.88 167 SER B CA 1
ATOM 3178 C C . SER B 1 167 ? 14.367 -16.469 13.789 1 66.88 167 SER B C 1
ATOM 3180 O O . SER B 1 167 ? 15.086 -16.156 14.742 1 66.88 167 SER B O 1
ATOM 3182 N N . ALA B 1 168 ? 13.445 -15.43 13.602 1 60.94 168 ALA B N 1
ATOM 3183 C CA . ALA B 1 168 ? 13.031 -14.711 14.797 1 60.94 168 ALA B CA 1
ATOM 3184 C C . ALA B 1 168 ? 12.109 -15.562 15.664 1 60.94 168 ALA B C 1
ATOM 3186 O O . ALA B 1 168 ? 11.344 -16.375 15.141 1 60.94 168 ALA B O 1
ATOM 3187 N N . GLU B 1 169 ? 12.391 -15.531 16.906 1 55.25 169 GLU B N 1
ATOM 3188 C CA . GLU B 1 169 ? 11.602 -16.125 17.969 1 55.25 169 GLU B CA 1
ATOM 3189 C C . GLU B 1 169 ? 10.484 -15.18 18.422 1 55.25 169 GLU B C 1
ATOM 3191 O O . GLU B 1 169 ? 10.422 -14.781 19.578 1 55.25 169 GLU B O 1
ATOM 3196 N N . HIS B 1 170 ? 10 -14.375 17.484 1 55.12 170 HIS B N 1
ATOM 3197 C CA . HIS B 1 170 ? 8.938 -13.531 18.031 1 55.12 170 HIS B CA 1
ATOM 3198 C C . HIS B 1 170 ? 7.578 -14.219 17.938 1 55.12 170 HIS B C 1
ATOM 3200 O O . HIS B 1 170 ? 7.488 -15.359 17.469 1 55.12 170 HIS B O 1
ATOM 3206 N N . ARG B 1 171 ? 6.5 -13.57 18.406 1 52.22 171 ARG B N 1
ATOM 3207 C CA . ARG B 1 171 ? 5.141 -14.07 18.562 1 52.22 171 ARG B CA 1
ATOM 3208 C C . ARG B 1 171 ? 4.652 -14.734 17.281 1 52.22 171 ARG B C 1
ATOM 3210 O O . ARG B 1 171 ? 3.93 -15.734 17.328 1 52.22 171 ARG B O 1
ATOM 3217 N N . GLU B 1 172 ? 4.914 -14.156 16.188 1 61.66 172 GLU B N 1
ATOM 3218 C CA . GLU B 1 172 ? 4.656 -14.852 14.922 1 61.66 172 GLU B CA 1
ATOM 3219 C C . GLU B 1 172 ? 5.949 -15.086 14.148 1 61.66 172 GLU B C 1
ATOM 3221 O O . GLU B 1 172 ? 6.285 -14.32 13.25 1 61.66 172 GLU B O 1
ATOM 3226 N N . PRO B 1 173 ? 6.508 -16.156 14.586 1 79.69 173 PRO B N 1
ATOM 3227 C CA . PRO B 1 173 ? 7.855 -16.375 14.062 1 79.69 173 PRO B CA 1
ATOM 3228 C C . PRO B 1 173 ? 7.883 -16.516 12.547 1 79.69 173 PRO B C 1
ATOM 3230 O O . PRO B 1 173 ? 7.016 -17.172 11.961 1 79.69 173 PRO B O 1
ATOM 3233 N N . VAL B 1 174 ? 8.617 -15.711 12.016 1 83.94 174 VAL B N 1
ATOM 3234 C CA . VAL B 1 174 ? 8.828 -15.766 10.578 1 83.94 174 VAL B CA 1
ATOM 3235 C C . VAL B 1 174 ? 10.266 -16.172 10.273 1 83.94 174 VAL B C 1
ATOM 3237 O O . VAL B 1 174 ? 11.188 -15.836 11.023 1 83.94 174 VAL B O 1
ATOM 3240 N N . THR B 1 175 ? 10.453 -17.047 9.336 1 90.38 175 THR B N 1
ATOM 3241 C CA . THR B 1 175 ? 11.773 -17.297 8.766 1 90.38 175 THR B CA 1
ATOM 3242 C C . THR B 1 175 ? 12.008 -16.422 7.539 1 90.38 175 THR B C 1
ATOM 3244 O O . THR B 1 175 ? 11.109 -16.234 6.719 1 90.38 175 THR B O 1
ATOM 3247 N N . CYS B 1 176 ? 13.203 -15.812 7.535 1 94.19 176 CYS B N 1
ATOM 3248 C CA . CYS B 1 176 ? 13.461 -14.852 6.469 1 94.19 176 CYS B CA 1
ATOM 3249 C C . CYS B 1 176 ? 14.922 -14.906 6.035 1 94.19 176 CYS B C 1
ATOM 3251 O O . CYS B 1 176 ? 15.82 -15.055 6.863 1 94.19 176 CYS B O 1
ATOM 3253 N N . VAL B 1 177 ? 15.172 -14.875 4.719 1 96.38 177 VAL B N 1
ATOM 3254 C CA . VAL B 1 177 ? 16.5 -14.633 4.152 1 96.38 177 VAL B CA 1
ATOM 3255 C C . VAL B 1 177 ? 16.453 -13.398 3.256 1 96.38 177 VAL B C 1
ATOM 3257 O O . VAL B 1 177 ? 15.469 -13.156 2.559 1 96.38 177 VAL B O 1
ATOM 3260 N N . ALA B 1 178 ? 17.547 -12.617 3.303 1 97.69 178 ALA B N 1
ATOM 3261 C CA . ALA B 1 178 ? 17.562 -11.359 2.564 1 97.69 178 ALA B CA 1
ATOM 3262 C C . ALA B 1 178 ? 18.906 -11.148 1.872 1 97.69 178 ALA B C 1
ATOM 3264 O O . ALA B 1 178 ? 19.938 -11.648 2.336 1 97.69 178 ALA B O 1
ATOM 3265 N N . ALA B 1 179 ? 18.891 -10.445 0.771 1 97.94 179 ALA B N 1
ATOM 3266 C CA . ALA B 1 179 ? 20.078 -10.086 -0.004 1 97.94 179 ALA B CA 1
ATOM 3267 C C . ALA B 1 179 ? 20.031 -8.617 -0.44 1 97.94 179 ALA B C 1
ATOM 3269 O O . ALA B 1 179 ? 18.938 -8.07 -0.65 1 97.94 179 ALA B O 1
ATOM 3270 N N . PRO B 1 180 ? 21.156 -8.016 -0.619 1 97.19 180 PRO B N 1
ATOM 3271 C CA . PRO B 1 180 ? 21.203 -6.598 -0.977 1 97.19 180 PRO B CA 1
ATOM 3272 C C . PRO B 1 180 ? 20.953 -6.359 -2.465 1 97.19 180 PRO B C 1
ATOM 3274 O O . PRO B 1 180 ? 21.375 -7.168 -3.301 1 97.19 180 PRO B O 1
ATOM 3277 N N . VAL B 1 181 ? 20.266 -5.34 -2.74 1 96.81 181 VAL B N 1
ATOM 3278 C CA . VAL B 1 181 ? 20.172 -4.766 -4.078 1 96.81 181 VAL B CA 1
ATOM 3279 C C . VAL B 1 181 ? 21.062 -3.529 -4.176 1 96.81 181 VAL B C 1
ATOM 3281 O O . VAL B 1 181 ? 20.922 -2.588 -3.391 1 96.81 181 VAL B O 1
ATOM 3284 N N . ALA B 1 182 ? 21.922 -3.506 -5.137 1 93.31 182 ALA B N 1
ATOM 3285 C CA . ALA B 1 182 ? 22.891 -2.432 -5.246 1 93.31 182 ALA B CA 1
ATOM 3286 C C . ALA B 1 182 ? 22.469 -1.405 -6.293 1 93.31 182 ALA B C 1
ATOM 3288 O O . ALA B 1 182 ? 21.859 -1.757 -7.305 1 93.31 182 ALA B O 1
ATOM 3289 N N . GLY B 1 183 ? 22.828 -0.159 -5.957 1 89.75 183 GLY B N 1
ATOM 3290 C CA . GLY B 1 183 ? 22.688 0.905 -6.938 1 89.75 183 GLY B CA 1
ATOM 3291 C C . GLY B 1 183 ? 23.938 1.136 -7.762 1 89.75 183 GLY B C 1
ATOM 3292 O O . GLY B 1 183 ? 24.844 0.294 -7.777 1 89.75 183 GLY B O 1
ATOM 3293 N N . SER B 1 184 ? 23.922 2.236 -8.594 1 79.94 184 SER B N 1
ATOM 3294 C CA . SER B 1 184 ? 25 2.555 -9.516 1 79.94 184 SER B CA 1
ATOM 3295 C C . SER B 1 184 ? 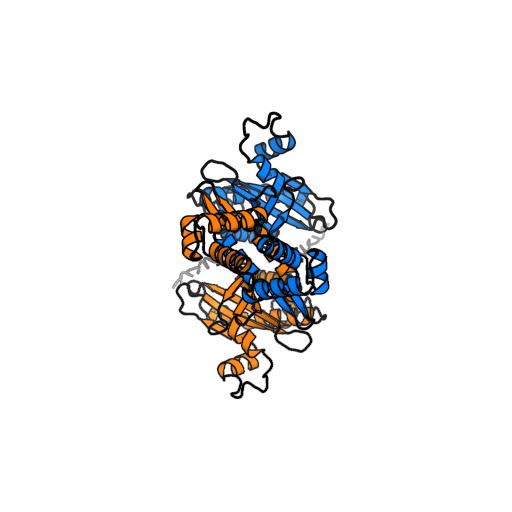26.328 2.695 -8.789 1 79.94 184 SER B C 1
ATOM 3297 O O . SER B 1 184 ? 27.375 2.314 -9.32 1 79.94 184 SER B O 1
ATOM 3299 N N . GLY B 1 185 ? 26.484 3.09 -7.668 1 78.19 185 GLY B N 1
ATOM 3300 C CA . GLY B 1 185 ? 27.719 3.262 -6.941 1 78.19 185 GLY B CA 1
ATOM 3301 C C . GLY B 1 185 ? 28.078 2.078 -6.062 1 78.19 185 GLY B C 1
ATOM 3302 O O . GLY B 1 185 ? 29.031 2.133 -5.281 1 78.19 185 GLY B O 1
ATOM 3303 N N . GLY B 1 186 ? 27.359 0.938 -6.293 1 80.88 186 GLY B N 1
ATOM 3304 C CA . GLY B 1 186 ? 27.641 -0.246 -5.496 1 80.88 186 GLY B CA 1
ATOM 3305 C C . GLY B 1 186 ? 27.047 -0.186 -4.105 1 80.88 186 GLY B C 1
ATOM 3306 O O . GLY B 1 186 ? 27.141 -1.148 -3.342 1 80.88 186 GLY B O 1
ATOM 3307 N N . ARG B 1 187 ? 26.516 0.856 -3.816 1 87.75 187 ARG B N 1
ATOM 3308 C CA . ARG B 1 187 ? 25.875 0.999 -2.506 1 87.75 187 ARG B CA 1
ATOM 3309 C C . ARG B 1 187 ? 24.547 0.272 -2.459 1 87.75 187 ARG B C 1
ATOM 3311 O O . ARG B 1 187 ? 23.797 0.274 -3.438 1 87.75 187 ARG B O 1
ATOM 3318 N N . THR B 1 188 ? 24.266 -0.32 -1.283 1 93.94 188 THR B N 1
ATOM 3319 C CA . THR B 1 188 ? 23 -1.004 -1.1 1 93.94 188 THR B CA 1
ATOM 3320 C C . THR B 1 188 ? 21.844 -0.002 -1.064 1 93.94 188 THR B C 1
ATOM 3322 O O . THR B 1 188 ? 21.844 0.919 -0.246 1 93.94 188 THR B O 1
ATOM 3325 N N . VAL B 1 189 ? 20.859 -0.181 -1.95 1 94.56 189 VAL B N 1
ATOM 3326 C CA . VAL B 1 189 ? 19.75 0.759 -2.031 1 94.56 189 VAL B CA 1
ATOM 3327 C C . VAL B 1 189 ? 18.469 0.086 -1.542 1 94.56 189 VAL B C 1
ATOM 3329 O O . VAL B 1 189 ? 17.484 0.76 -1.261 1 94.56 189 VAL B O 1
ATOM 3332 N N . ALA B 1 190 ? 18.469 -1.213 -1.479 1 97.62 190 ALA B N 1
ATOM 3333 C CA . ALA B 1 190 ? 17.328 -1.992 -1.008 1 97.62 190 ALA B CA 1
ATOM 3334 C C . ALA B 1 190 ? 17.75 -3.404 -0.615 1 97.62 190 ALA B C 1
ATOM 3336 O O . ALA B 1 190 ? 18.922 -3.781 -0.787 1 97.62 190 ALA B O 1
ATOM 3337 N N . ALA B 1 191 ? 16.859 -4.102 -0.022 1 98.12 191 ALA B N 1
ATOM 3338 C CA . ALA B 1 191 ? 17.031 -5.527 0.267 1 98.12 191 ALA B CA 1
ATOM 3339 C C . ALA B 1 191 ? 15.859 -6.336 -0.294 1 98.12 191 ALA B C 1
ATOM 3341 O O . ALA B 1 191 ? 14.703 -5.918 -0.199 1 98.12 191 ALA B O 1
ATOM 3342 N N . CYS B 1 192 ? 16.172 -7.375 -0.947 1 97.81 192 CYS B N 1
ATOM 3343 C CA . CYS B 1 192 ? 15.203 -8.375 -1.386 1 97.81 192 CYS B CA 1
ATOM 3344 C C . CYS B 1 192 ? 15.18 -9.562 -0.43 1 97.81 192 CYS B C 1
ATOM 3346 O O . CYS B 1 192 ? 16.234 -10.062 -0.023 1 97.81 192 CYS B O 1
ATOM 3348 N N . ALA B 1 193 ? 13.969 -10.055 -0.116 1 97.44 193 ALA B N 1
ATOM 3349 C CA . ALA B 1 193 ? 13.914 -11.094 0.911 1 97.44 193 ALA B CA 1
ATOM 3350 C C . ALA B 1 193 ? 12.852 -12.133 0.583 1 97.44 193 ALA B C 1
ATOM 3352 O O . ALA B 1 193 ? 11.883 -11.836 -0.128 1 97.44 193 ALA B O 1
ATOM 3353 N N . LEU B 1 194 ? 13.031 -13.297 1.038 1 96 194 LEU B N 1
ATOM 3354 C CA . LEU B 1 194 ? 12.055 -14.375 1.104 1 96 194 LEU B CA 1
ATOM 3355 C C . LEU B 1 194 ? 11.617 -14.625 2.543 1 96 194 LEU B C 1
ATOM 3357 O O . LEU B 1 194 ? 12.438 -14.594 3.463 1 96 194 LEU B O 1
ATOM 3361 N N . SER B 1 195 ? 10.32 -14.812 2.648 1 93.31 195 SER B N 1
ATOM 3362 C CA . SER B 1 195 ? 9.812 -15.047 3.998 1 93.31 195 SER B CA 1
ATOM 3363 C C . SER B 1 195 ? 8.695 -16.094 3.996 1 93.31 195 SER B C 1
ATOM 3365 O O . SER B 1 195 ? 8.047 -16.312 2.971 1 93.31 195 SER B O 1
ATOM 3367 N N . ALA B 1 196 ? 8.508 -16.75 5.141 1 91 196 ALA B N 1
ATOM 3368 C CA . ALA B 1 196 ? 7.445 -17.719 5.383 1 91 196 ALA B CA 1
ATOM 3369 C C . ALA B 1 196 ? 7.207 -17.906 6.875 1 91 196 ALA B C 1
ATOM 3371 O O . ALA B 1 196 ? 8.086 -17.625 7.695 1 91 196 ALA B O 1
ATOM 3372 N N . PRO B 1 197 ? 5.992 -18.281 7.172 1 88.25 197 PRO B N 1
ATOM 3373 C CA . PRO B 1 197 ? 5.781 -18.609 8.578 1 88.25 197 PRO B CA 1
ATOM 3374 C C . PRO B 1 197 ? 6.715 -19.719 9.07 1 88.25 197 PRO B C 1
ATOM 3376 O O . PRO B 1 197 ? 6.812 -20.781 8.438 1 88.25 197 PRO B O 1
ATOM 3379 N N . ALA B 1 198 ? 7.293 -19.469 10.203 1 88 198 ALA B N 1
ATOM 3380 C CA . ALA B 1 198 ? 8.266 -20.422 10.734 1 88 198 ALA B CA 1
ATOM 3381 C C . ALA B 1 198 ? 7.594 -21.75 11.086 1 88 198 ALA B C 1
ATOM 3383 O O . ALA B 1 198 ? 8.25 -22.797 11.133 1 88 198 ALA B O 1
ATOM 3384 N N . SER B 1 199 ? 6.301 -21.688 11.312 1 87 199 SER B N 1
ATOM 3385 C CA . SER B 1 199 ? 5.539 -22.891 11.648 1 87 199 SER B CA 1
ATOM 3386 C C . SER B 1 199 ? 5.367 -23.797 10.438 1 87 199 SER B C 1
ATOM 3388 O O . SER B 1 199 ? 5.109 -24.984 10.578 1 87 199 SER B O 1
ATOM 3390 N N . GLN B 1 200 ? 5.605 -23.297 9.281 1 87.94 200 GLN B N 1
ATOM 3391 C CA . GLN B 1 200 ? 5.32 -24.062 8.07 1 87.94 200 GLN B CA 1
ATOM 3392 C C . GLN B 1 200 ? 6.602 -24.375 7.301 1 87.94 200 GLN B C 1
ATOM 3394 O O . GLN B 1 200 ? 6.68 -25.375 6.602 1 87.94 200 GLN B O 1
ATOM 3399 N N . VAL B 1 201 ? 7.52 -23.469 7.359 1 89.5 201 VAL B N 1
ATOM 3400 C CA . VAL B 1 201 ? 8.75 -23.609 6.594 1 89.5 201 VAL B CA 1
ATOM 3401 C C . VAL B 1 201 ? 9.953 -23.484 7.52 1 89.5 201 VAL B C 1
ATOM 3403 O O . VAL B 1 201 ? 10.234 -22.406 8.047 1 89.5 201 VAL B O 1
ATOM 3406 N N . PRO B 1 202 ? 10.711 -24.516 7.695 1 88.75 202 PRO B N 1
ATOM 3407 C CA . PRO B 1 202 ? 11.93 -24.406 8.5 1 88.75 202 PRO B CA 1
ATOM 3408 C C . PRO B 1 202 ? 12.977 -23.5 7.859 1 88.75 202 PRO B C 1
ATOM 3410 O O . PRO B 1 202 ? 13.086 -23.438 6.633 1 88.75 202 PRO B O 1
ATOM 3413 N N . PRO B 1 203 ? 13.758 -22.875 8.641 1 88.81 203 PRO B N 1
ATOM 3414 C CA . PRO B 1 203 ? 14.781 -21.969 8.133 1 88.81 203 PRO B CA 1
ATOM 3415 C C . PRO B 1 203 ? 15.695 -22.609 7.098 1 88.81 203 PRO B C 1
ATOM 3417 O O . PRO B 1 203 ? 16.078 -21.969 6.113 1 88.81 203 PRO B O 1
ATOM 3420 N N . ALA B 1 204 ? 16.016 -23.812 7.285 1 90.75 204 ALA B N 1
ATOM 3421 C CA . ALA B 1 204 ? 16.922 -24.5 6.371 1 90.75 204 ALA B CA 1
ATOM 3422 C C . ALA B 1 204 ? 16.312 -24.641 4.98 1 90.75 204 ALA B C 1
ATOM 3424 O O . ALA B 1 204 ? 17.016 -24.562 3.973 1 90.75 204 ALA B O 1
ATOM 3425 N N . GLU B 1 205 ? 15.055 -24.844 4.938 1 91.12 205 GLU B N 1
ATOM 3426 C CA . GLU B 1 205 ? 14.352 -24.969 3.664 1 91.12 205 GLU B CA 1
ATOM 3427 C C . GLU B 1 205 ? 14.367 -23.641 2.906 1 91.12 205 GLU B C 1
ATOM 3429 O O . GLU B 1 205 ? 14.578 -23.609 1.692 1 91.12 205 GLU B O 1
ATOM 3434 N N . LEU B 1 206 ? 14.172 -22.594 3.609 1 92.44 206 LEU B N 1
ATOM 3435 C CA . LEU B 1 206 ? 14.195 -21.297 2.967 1 92.44 206 LEU B CA 1
ATOM 3436 C C . LEU B 1 206 ? 15.602 -20.938 2.518 1 92.44 206 LEU B C 1
ATOM 3438 O O . LEU B 1 206 ? 15.789 -20.328 1.458 1 92.44 206 LEU B O 1
ATOM 3442 N N . ALA B 1 207 ? 16.578 -21.391 3.287 1 92.19 207 ALA B N 1
ATOM 3443 C CA . ALA B 1 207 ? 17.969 -21.094 2.992 1 92.19 207 ALA B CA 1
ATOM 3444 C C . ALA B 1 207 ? 18.406 -21.75 1.683 1 92.19 207 ALA B C 1
ATOM 3446 O O . ALA B 1 207 ? 19.344 -21.281 1.035 1 92.19 207 ALA B O 1
ATOM 3447 N N . ARG B 1 208 ? 17.734 -22.766 1.282 1 94.31 208 ARG B N 1
ATOM 3448 C CA . ARG B 1 208 ? 18.047 -23.438 0.025 1 94.31 208 ARG B CA 1
ATOM 3449 C C . ARG B 1 208 ? 17.75 -22.531 -1.166 1 94.31 208 ARG B C 1
ATOM 3451 O O . ARG B 1 208 ? 18.219 -22.797 -2.279 1 94.31 208 ARG B O 1
ATOM 3458 N N . MET B 1 209 ? 17.031 -21.484 -0.905 1 95 209 MET B N 1
ATOM 3459 C CA . MET B 1 209 ? 16.641 -20.594 -1.987 1 95 209 MET B CA 1
ATOM 3460 C C . MET B 1 209 ? 17.625 -19.438 -2.121 1 95 209 MET B C 1
ATOM 3462 O O . MET B 1 209 ? 17.453 -18.578 -2.992 1 95 209 MET B O 1
ATOM 3466 N N . VAL B 1 210 ? 18.656 -19.406 -1.34 1 95.69 210 VAL B N 1
ATOM 3467 C CA . VAL B 1 210 ? 19.594 -18.281 -1.295 1 95.69 210 VAL B CA 1
ATOM 3468 C C . VAL B 1 210 ? 20.203 -18.078 -2.674 1 95.69 210 VAL B C 1
ATOM 3470 O O . VAL B 1 210 ? 20.312 -16.953 -3.152 1 95.69 210 VAL B O 1
ATOM 3473 N N . PRO B 1 211 ? 20.594 -19.188 -3.426 1 94.88 211 PRO B N 1
ATOM 3474 C CA . PRO B 1 211 ? 21.141 -18.938 -4.758 1 94.88 211 PRO B CA 1
ATOM 3475 C C . PRO B 1 211 ? 20.172 -18.203 -5.68 1 94.88 211 PRO B C 1
ATOM 3477 O O . PRO B 1 211 ? 20.562 -17.266 -6.375 1 94.88 211 PRO B O 1
ATOM 3480 N N . GLU B 1 212 ? 18.906 -18.594 -5.617 1 94.56 212 GLU B N 1
ATOM 3481 C CA . GLU B 1 212 ? 17.891 -17.922 -6.426 1 94.56 212 GLU B CA 1
ATOM 3482 C C . GLU B 1 212 ? 17.688 -16.484 -5.969 1 94.56 212 GLU B C 1
ATOM 3484 O O . GLU B 1 212 ? 17.5 -15.586 -6.793 1 94.56 212 GLU B O 1
ATOM 3489 N N . LEU B 1 213 ? 17.734 -16.25 -4.676 1 96.56 213 LEU B N 1
ATOM 3490 C CA . LEU B 1 213 ? 17.578 -14.922 -4.102 1 96.56 213 LEU B CA 1
ATOM 3491 C C . LEU B 1 213 ? 18.719 -14.008 -4.539 1 96.56 213 LEU B C 1
ATOM 3493 O O . LEU B 1 213 ? 18.484 -12.867 -4.949 1 96.56 213 LEU B O 1
ATOM 3497 N N . LEU B 1 214 ? 19.906 -14.523 -4.484 1 95.69 214 LEU B N 1
ATOM 3498 C CA . LEU B 1 214 ? 21.078 -13.75 -4.863 1 95.69 214 LEU B CA 1
ATOM 3499 C C . LEU B 1 214 ? 21.047 -13.398 -6.348 1 95.69 214 LEU B C 1
ATOM 3501 O O . LEU B 1 214 ? 21.359 -12.273 -6.734 1 95.69 214 LEU B O 1
ATOM 3505 N N . CYS B 1 215 ? 20.656 -14.406 -7.09 1 93.88 215 CYS B N 1
ATOM 3506 C CA . CYS B 1 215 ? 20.547 -14.18 -8.531 1 93.88 215 CYS B CA 1
ATOM 3507 C C . CYS B 1 215 ? 19.531 -13.086 -8.828 1 93.88 215 CYS B C 1
ATOM 3509 O O . CYS B 1 215 ? 19.781 -12.211 -9.656 1 93.88 215 CYS B O 1
ATOM 3511 N N . THR B 1 216 ? 18.469 -13.133 -8.148 1 94.81 216 THR B N 1
ATOM 3512 C CA . THR B 1 216 ? 17.406 -12.148 -8.344 1 94.81 216 THR B CA 1
ATOM 3513 C C . THR B 1 216 ? 17.859 -10.766 -7.906 1 94.81 216 THR B C 1
ATOM 3515 O O . THR B 1 216 ? 17.656 -9.781 -8.625 1 94.81 216 THR B O 1
ATOM 3518 N N . ALA B 1 217 ? 18.453 -10.594 -6.715 1 96 217 ALA B N 1
ATOM 3519 C CA . ALA B 1 217 ? 18.953 -9.32 -6.207 1 96 217 ALA B CA 1
ATOM 3520 C C . ALA B 1 217 ? 19.969 -8.703 -7.164 1 96 217 ALA B C 1
ATOM 3522 O O . ALA B 1 217 ? 19.969 -7.492 -7.387 1 96 217 ALA B O 1
ATOM 3523 N N . GLU B 1 218 ? 20.781 -9.555 -7.723 1 93 218 GLU B N 1
ATOM 3524 C CA . GLU B 1 218 ? 21.766 -9.094 -8.703 1 93 218 GLU B CA 1
ATOM 3525 C C . GLU B 1 218 ? 21.078 -8.594 -9.977 1 93 218 GLU B C 1
ATOM 3527 O O . GLU B 1 218 ? 21.453 -7.555 -10.516 1 93 218 GLU B O 1
ATOM 3532 N N . ALA B 1 219 ? 20.156 -9.391 -10.438 1 92.69 219 ALA B N 1
ATOM 3533 C CA . ALA B 1 219 ? 19.422 -8.992 -11.633 1 92.69 219 ALA B CA 1
ATOM 3534 C C . ALA B 1 219 ? 18.75 -7.637 -11.43 1 92.69 219 ALA B C 1
ATOM 3536 O O . ALA B 1 219 ? 18.766 -6.785 -12.32 1 92.69 219 ALA B O 1
ATOM 3537 N N . ILE B 1 220 ? 18.172 -7.406 -10.258 1 94 220 ILE B N 1
ATOM 3538 C CA . ILE B 1 220 ? 17.531 -6.129 -9.938 1 94 220 ILE B CA 1
ATOM 3539 C C . ILE B 1 220 ? 18.594 -5.023 -9.922 1 94 220 ILE B C 1
ATOM 3541 O O . ILE B 1 220 ? 18.359 -3.936 -10.461 1 94 220 ILE B O 1
ATOM 3545 N N . SER B 1 221 ? 19.688 -5.293 -9.32 1 93.44 221 SER B N 1
ATOM 3546 C CA . SER B 1 221 ? 20.766 -4.324 -9.242 1 93.44 221 SER B CA 1
ATOM 3547 C C . SER B 1 221 ? 21.234 -3.883 -10.625 1 93.44 221 SER B C 1
ATOM 3549 O O . SER B 1 221 ? 21.406 -2.688 -10.875 1 93.44 221 SER B O 1
ATOM 3551 N N . LEU B 1 222 ? 21.406 -4.875 -11.5 1 89.69 222 LEU B N 1
ATOM 3552 C CA . LEU B 1 222 ? 21.844 -4.59 -12.859 1 89.69 222 LEU B CA 1
ATOM 3553 C C . LEU B 1 222 ? 20.797 -3.777 -13.609 1 89.69 222 LEU B C 1
ATOM 3555 O O . LEU B 1 222 ? 21.125 -2.803 -14.289 1 89.69 222 LEU B O 1
ATOM 3559 N N . ALA B 1 223 ? 19.609 -4.195 -13.461 1 88.25 223 ALA B N 1
ATOM 3560 C CA . ALA B 1 223 ? 18.531 -3.469 -14.109 1 88.25 223 ALA B CA 1
ATOM 3561 C C . ALA B 1 223 ? 18.438 -2.037 -13.594 1 88.25 223 ALA B C 1
ATOM 3563 O O . ALA B 1 223 ? 18.219 -1.101 -14.367 1 88.25 223 ALA B O 1
ATOM 3564 N N . TYR B 1 224 ? 18.625 -1.854 -12.344 1 89.31 224 TYR B N 1
ATOM 3565 C CA . TYR B 1 224 ? 18.562 -0.545 -11.703 1 89.31 224 TYR B CA 1
ATOM 3566 C C . TYR B 1 224 ? 19.703 0.345 -12.164 1 89.31 224 TYR B C 1
ATOM 3568 O O . TYR B 1 224 ? 19.547 1.563 -12.273 1 89.31 224 TYR B O 1
ATOM 3576 N N . GLY B 1 225 ? 20.781 -0.231 -12.367 1 83.31 225 GLY B N 1
ATOM 3577 C CA . GLY B 1 225 ? 21.922 0.506 -12.875 1 83.31 225 GLY B CA 1
ATOM 3578 C C . GLY B 1 225 ? 21.891 0.706 -14.375 1 83.31 225 GLY B C 1
ATOM 3579 O O . GLY B 1 225 ? 22.828 1.282 -14.953 1 83.31 225 GLY B O 1
ATOM 3580 N N . GLY B 1 226 ? 20.844 0.255 -15.023 1 72.88 226 GLY B N 1
ATOM 3581 C CA . GLY B 1 226 ? 20.672 0.499 -16.453 1 72.88 226 GLY B CA 1
ATOM 3582 C C . GLY B 1 226 ? 21.156 -0.656 -17.312 1 72.88 226 GLY B C 1
ATOM 3583 O O . GLY B 1 226 ? 21.359 -0.497 -18.516 1 72.88 226 GLY B O 1
ATOM 3584 N N . SER B 1 227 ? 21.469 -1.844 -16.75 1 69.44 227 SER B N 1
ATOM 3585 C CA . SER B 1 227 ? 21.906 -3.027 -17.469 1 69.44 227 SER B CA 1
ATOM 3586 C C . SER B 1 227 ? 21 -4.223 -17.188 1 69.44 227 SER B C 1
ATOM 3588 O O . SER B 1 227 ? 21.422 -5.191 -16.547 1 69.44 227 SER B O 1
ATOM 3590 N N . PRO B 1 228 ? 19.719 -4.102 -17.781 1 60.12 228 PRO B N 1
ATOM 3591 C CA . PRO B 1 228 ? 18.797 -5.199 -17.469 1 60.12 228 PRO B CA 1
ATOM 3592 C C . PRO B 1 228 ? 19.219 -6.52 -18.109 1 60.12 228 PRO B C 1
ATOM 3594 O O . PRO B 1 228 ? 19.766 -6.531 -19.219 1 60.12 228 PRO B O 1
ATOM 3597 N N . THR B 1 229 ? 19.484 -7.688 -17.453 1 53.03 229 THR B N 1
ATOM 3598 C CA . THR B 1 229 ? 19.734 -9.023 -17.984 1 53.03 229 THR B CA 1
ATOM 3599 C C . THR B 1 229 ? 18.516 -9.914 -17.797 1 53.03 229 THR B C 1
ATOM 3601 O O . THR B 1 229 ? 18.109 -10.203 -16.656 1 53.03 229 THR B O 1
ATOM 3604 N N . PRO B 1 230 ? 17.562 -9.961 -18.734 1 49.06 230 PRO B N 1
ATOM 3605 C CA . PRO B 1 230 ? 16.406 -10.852 -18.547 1 49.06 230 PRO B CA 1
ATOM 3606 C C . PRO B 1 230 ? 16.812 -12.211 -17.984 1 49.06 230 PRO B C 1
ATOM 3608 O O . PRO B 1 230 ? 16.062 -12.797 -17.188 1 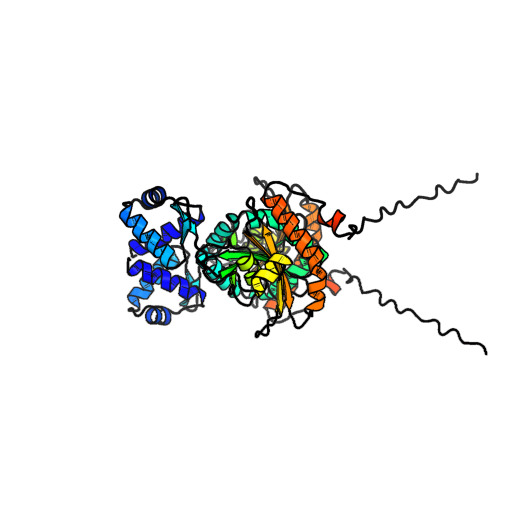49.06 230 PRO B O 1
ATOM 3611 N N . ARG B 1 231 ? 17.578 -13.016 -18.891 1 44.59 231 ARG B N 1
ATOM 3612 C CA . ARG B 1 231 ? 17.891 -14.438 -18.797 1 44.59 231 ARG B CA 1
ATOM 3613 C C . ARG B 1 231 ? 18.719 -14.742 -17.562 1 44.59 231 ARG B C 1
ATOM 3615 O O . ARG B 1 231 ? 19.328 -15.805 -17.453 1 44.59 231 ARG B O 1
ATOM 3622 N N . TRP B 1 232 ? 18.812 -13.82 -16.844 1 44.53 232 TRP B N 1
ATOM 3623 C CA . TRP B 1 232 ? 19.922 -14.008 -15.906 1 44.53 232 TRP B CA 1
ATOM 3624 C C . TRP B 1 232 ? 19.75 -15.281 -15.094 1 44.53 232 TRP B C 1
ATOM 3626 O O . TRP B 1 232 ? 20.688 -16.062 -14.945 1 44.53 232 TRP B O 1
ATOM 3636 N N . CYS B 1 233 ? 18.547 -15.391 -14.453 1 49.84 233 CYS B N 1
ATOM 3637 C CA . CYS B 1 233 ? 18.484 -16.562 -13.586 1 49.84 233 CYS B CA 1
ATOM 3638 C C . CYS B 1 233 ? 18.484 -17.844 -14.406 1 49.84 233 CYS B C 1
ATOM 3640 O O . CYS B 1 233 ? 18.797 -18.922 -13.883 1 49.84 233 CYS B O 1
ATOM 3642 N N . GLU B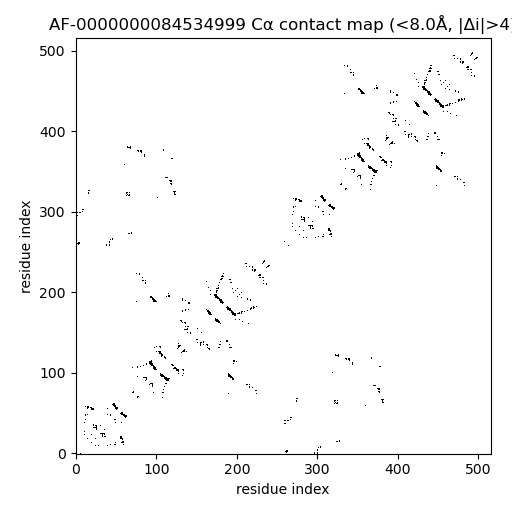 1 234 ? 17.828 -17.781 -15.531 1 44.84 234 GLU B N 1
ATOM 3643 C CA . GLU B 1 234 ? 17.734 -19.031 -16.281 1 44.84 234 GLU B CA 1
ATOM 3644 C C . GLU B 1 234 ? 19.109 -19.625 -16.516 1 44.84 234 GLU B C 1
ATOM 3646 O O . GLU B 1 234 ? 19.266 -20.859 -16.469 1 44.84 234 GLU B O 1
ATOM 3651 N N . ASN B 1 235 ? 19.953 -18.781 -17 1 41.62 235 ASN B N 1
ATOM 3652 C CA . ASN B 1 235 ? 21.25 -19.359 -17.375 1 41.62 235 ASN B CA 1
ATOM 3653 C C . ASN B 1 235 ? 22.031 -19.797 -16.141 1 41.62 235 ASN B C 1
ATOM 3655 O O . ASN B 1 235 ? 22.719 -20.812 -16.172 1 41.62 235 ASN B O 1
ATOM 3659 N N . ARG B 1 236 ? 22.156 -18.875 -15.281 1 43.19 236 ARG B N 1
ATOM 3660 C CA . ARG B 1 236 ? 23.125 -19.188 -14.25 1 43.19 236 ARG B CA 1
ATOM 3661 C C . ARG B 1 236 ? 22.547 -20.141 -13.211 1 43.19 236 ARG B C 1
ATOM 3663 O O . ARG B 1 236 ? 23.266 -20.938 -12.617 1 43.19 236 ARG B O 1
ATOM 3670 N N . CYS B 1 237 ? 21.266 -19.844 -12.867 1 47.5 237 CYS B N 1
ATOM 3671 C CA . CYS B 1 237 ? 20.812 -20.656 -11.758 1 47.5 237 CYS B CA 1
ATOM 3672 C C . CYS B 1 237 ? 20.234 -21.969 -12.25 1 47.5 237 CYS B C 1
ATOM 3674 O O . CYS B 1 237 ? 19.797 -22.812 -11.445 1 47.5 237 CYS B O 1
ATOM 3676 N N . GLY B 1 238 ? 20.703 -22.609 -13.336 1 42.38 238 GLY B N 1
ATOM 3677 C CA . GLY B 1 238 ? 20.453 -23.922 -13.891 1 42.38 238 GLY B CA 1
ATOM 3678 C C . GLY B 1 238 ? 18.984 -24.25 -14.016 1 42.38 238 GLY B C 1
ATOM 3679 O O . GLY B 1 238 ? 18.609 -25.406 -14.289 1 42.38 238 GLY B O 1
ATOM 3680 N N . ALA B 1 239 ? 18.016 -23.562 -13.43 1 41.44 239 ALA B N 1
ATOM 3681 C CA . ALA B 1 239 ? 16.672 -24.125 -13.547 1 41.44 239 ALA B CA 1
ATOM 3682 C C . ALA B 1 239 ? 16.062 -23.828 -14.914 1 41.44 239 ALA B C 1
ATOM 3684 O O . ALA B 1 239 ? 15.961 -22.672 -15.312 1 41.44 239 ALA B O 1
ATOM 3685 N N . ARG B 1 240 ? 16.094 -24.719 -15.891 1 36.41 240 ARG B N 1
ATOM 3686 C CA . ARG B 1 240 ? 15.477 -24.75 -17.203 1 36.41 240 ARG B CA 1
ATOM 3687 C C . ARG B 1 240 ? 14.016 -24.344 -17.141 1 36.41 240 ARG B C 1
ATOM 3689 O O . ARG B 1 240 ? 13.281 -24.781 -16.25 1 36.41 240 ARG B O 1
ATOM 3696 N N . PRO B 1 241 ? 13.648 -23.203 -17.703 1 36.66 241 PRO B N 1
ATOM 3697 C CA . PRO B 1 241 ? 12.195 -23.047 -17.781 1 36.66 241 PRO B CA 1
ATOM 3698 C C . PRO B 1 241 ? 11.484 -24.328 -18.234 1 36.66 241 PRO B C 1
ATOM 3700 O O . PRO B 1 241 ? 12.062 -25.125 -18.969 1 36.66 241 PRO B O 1
ATOM 3703 N N . ALA B 1 242 ? 10.625 -24.938 -17.484 1 33.81 242 ALA B N 1
ATOM 3704 C CA . ALA B 1 242 ? 9.891 -26.078 -18.047 1 33.81 242 ALA B CA 1
ATOM 3705 C C . ALA B 1 242 ? 9.469 -25.797 -19.484 1 33.81 242 ALA B C 1
ATOM 3707 O O . ALA B 1 242 ? 8.672 -24.891 -19.734 1 33.81 242 ALA B O 1
ATOM 3708 N N . GLY B 1 243 ? 10.391 -25.703 -20.391 1 30.91 243 GLY B N 1
ATOM 3709 C CA . GLY B 1 243 ? 10.102 -25.688 -21.812 1 30.91 243 GLY B CA 1
ATOM 3710 C C . GLY B 1 243 ? 8.828 -26.422 -22.172 1 30.91 243 GLY B C 1
ATOM 3711 O O . GLY B 1 243 ? 8.523 -27.469 -21.594 1 30.91 243 GLY B O 1
ATOM 3712 N N . ARG B 1 244 ? 7.727 -25.641 -22.453 1 30.81 244 ARG B N 1
ATOM 3713 C CA . ARG B 1 244 ? 6.605 -26.312 -23.094 1 30.81 244 ARG B CA 1
ATOM 3714 C C . ARG B 1 244 ? 7.09 -27.422 -24.031 1 30.81 244 ARG B C 1
ATOM 3716 O O . ARG B 1 244 ? 7.789 -27.141 -25.016 1 30.81 244 ARG B O 1
ATOM 3723 N N . ALA B 1 245 ? 7.336 -28.625 -23.516 1 29.66 245 ALA B N 1
ATOM 3724 C CA . ALA B 1 245 ? 7.527 -29.766 -24.406 1 29.66 245 ALA B CA 1
ATOM 3725 C C . ALA B 1 245 ? 6.707 -29.609 -25.688 1 29.66 245 ALA B C 1
ATOM 3727 O O . ALA B 1 245 ? 5.477 -29.5 -25.625 1 29.66 245 ALA B O 1
ATOM 3728 N N . SER B 1 246 ? 7.168 -28.734 -26.547 1 29.98 246 SER B N 1
ATOM 3729 C CA . SER B 1 246 ? 6.605 -28.812 -27.891 1 29.98 246 SER B CA 1
ATOM 3730 C C . SER B 1 246 ? 6.297 -30.25 -28.266 1 29.98 246 SER B C 1
ATOM 3732 O O . SER B 1 246 ? 7.199 -31.094 -28.328 1 29.98 246 SER B O 1
ATOM 3734 N N . ARG B 1 247 ? 5.113 -30.812 -27.781 1 29.98 247 ARG B N 1
ATOM 3735 C CA . ARG B 1 247 ? 4.629 -32.094 -28.297 1 29.98 247 ARG B CA 1
ATOM 3736 C C . ARG B 1 247 ? 4.766 -32.156 -29.812 1 29.98 247 ARG B C 1
ATOM 3738 O O . ARG B 1 247 ? 3.982 -31.547 -30.531 1 29.98 247 ARG B O 1
ATOM 3745 N N . THR B 1 248 ? 5.992 -31.844 -30.281 1 29.41 248 THR B N 1
ATOM 3746 C CA . THR B 1 248 ? 6.164 -32.281 -31.656 1 29.41 248 THR B CA 1
ATOM 3747 C C . THR B 1 248 ? 5.582 -33.656 -31.891 1 29.41 248 THR B C 1
ATOM 3749 O O . THR B 1 248 ? 6.117 -34.656 -31.375 1 29.41 248 THR B O 1
ATOM 3752 N N . SER B 1 249 ? 4.164 -33.75 -31.609 1 28.36 249 SER B N 1
ATOM 3753 C CA . SER B 1 249 ? 3.479 -34.938 -32.125 1 28.36 249 SER B CA 1
ATOM 3754 C C . SER B 1 249 ? 3.982 -35.312 -33.5 1 28.36 249 SER B C 1
ATOM 3756 O O . SER B 1 249 ? 3.859 -34.531 -34.438 1 28.36 249 SER B O 1
ATOM 3758 N N . GLY B 1 250 ? 5.281 -35.688 -33.562 1 28.34 250 GLY B N 1
ATOM 3759 C CA . GLY B 1 250 ? 5.75 -36.375 -34.75 1 28.34 250 GLY B CA 1
ATOM 3760 C C . GLY B 1 250 ? 4.707 -37.312 -35.344 1 28.34 250 GLY B C 1
ATOM 3761 O O . GLY B 1 250 ? 4.34 -38.312 -34.75 1 28.34 250 GLY B O 1
ATOM 3762 N N . ARG B 1 251 ? 3.58 -36.656 -35.906 1 29.95 251 ARG B N 1
ATOM 3763 C CA . ARG B 1 251 ? 2.695 -37.438 -36.781 1 29.95 251 ARG B CA 1
ATOM 3764 C C . ARG B 1 251 ? 3.492 -38.375 -37.688 1 29.95 251 ARG B C 1
ATOM 3766 O O . ARG B 1 251 ? 4.297 -37.906 -38.5 1 29.95 251 ARG B O 1
ATOM 3773 N N . ALA B 1 252 ? 3.887 -39.562 -37.094 1 29.86 252 ALA B N 1
ATOM 3774 C CA . ALA B 1 252 ? 4.348 -40.688 -37.875 1 29.86 252 ALA B CA 1
ATOM 3775 C C . ALA B 1 252 ? 3.6 -40.781 -39.188 1 29.86 252 ALA B C 1
ATOM 3777 O O . ALA B 1 252 ? 2.367 -40.844 -39.219 1 29.86 252 ALA B O 1
ATOM 3778 N N . SER B 1 253 ? 4.055 -39.969 -40.156 1 29.88 253 SER B N 1
ATOM 3779 C CA . SER B 1 253 ? 3.666 -40.219 -41.531 1 29.88 253 SER B CA 1
ATOM 3780 C C . SER B 1 253 ? 3.568 -41.719 -41.812 1 29.88 253 SER B C 1
ATOM 3782 O O . SER B 1 253 ? 4.582 -42.406 -41.812 1 29.88 253 SER B O 1
ATOM 3784 N N . ALA B 1 254 ? 2.654 -42.406 -41.094 1 28.7 254 ALA B N 1
ATOM 3785 C CA . ALA B 1 254 ? 2.369 -43.781 -41.562 1 28.7 254 ALA B CA 1
ATOM 3786 C C . ALA B 1 254 ? 2.305 -43.812 -43.094 1 28.7 254 ALA B C 1
ATOM 3788 O O . ALA B 1 254 ? 1.485 -43.156 -43.719 1 28.7 254 ALA B O 1
ATOM 3789 N N . ALA B 1 255 ? 3.447 -43.938 -43.75 1 29.67 255 ALA B N 1
ATOM 3790 C CA . ALA B 1 255 ? 3.666 -44.406 -45.094 1 29.67 255 ALA B CA 1
ATOM 3791 C C . ALA B 1 255 ? 2.629 -45.438 -45.5 1 29.67 255 ALA B C 1
ATOM 3793 O O . ALA B 1 255 ? 2.502 -46.469 -44.844 1 29.67 255 ALA B O 1
ATOM 3794 N N . ARG B 1 256 ? 1.412 -44.938 -45.906 1 25.92 256 ARG B N 1
ATOM 3795 C CA . ARG B 1 256 ? 0.496 -45.75 -46.656 1 25.92 256 ARG B CA 1
ATOM 3796 C C . ARG B 1 256 ? 1.259 -46.688 -47.594 1 25.92 256 ARG B C 1
ATOM 3798 O O . ARG B 1 256 ? 1.941 -46.25 -48.531 1 25.92 256 ARG B O 1
ATOM 3805 N N . ARG B 1 257 ? 1.803 -47.75 -47.094 1 25.28 257 ARG B N 1
ATOM 3806 C CA . ARG B 1 257 ? 2.18 -48.906 -47.875 1 25.28 257 ARG B CA 1
ATOM 3807 C C . ARG B 1 257 ? 1.101 -49.25 -48.875 1 25.28 257 ARG B C 1
ATOM 3809 O O . ARG B 1 257 ? 1.194 -50.281 -49.562 1 25.28 257 ARG B O 1
ATOM 3816 N N . ARG B 1 258 ? 0.262 -48.281 -49.531 1 25.09 258 ARG B N 1
ATOM 3817 C CA . ARG B 1 258 ? 0.042 -48.875 -50.844 1 25.09 258 ARG B CA 1
ATOM 3818 C C . ARG B 1 258 ? 1.291 -48.781 -51.719 1 25.09 258 ARG B C 1
ATOM 3820 O O . ARG B 1 258 ? 2.01 -47.781 -51.656 1 25.09 258 ARG B O 1
#

Radius of gyration: 25.98 Å; Cα contacts (8 Å, |Δi|>4): 975; chains: 2; bounding box: 71×104×77 Å

Foldseek 3Di:
DPLLVVLLVQLLVVLVVHWAALVRSCVSSVHDSVSSVVSQVVCVVVQQWDADPVRIIHGGCVVVVVLVVVLVPQLLCVLLPVLQVVLCVVPQFKKWKWFQDPQWTATRDIDHGPQDPDDDDHGDIDHLPQAFFSLQQVLQDDPPPPPPPDDPPSSVVCVVVFKGWHQDPDPFTKTKIKGFAAEQVRGGGMIMMTMHGCVVDPNVRRVVCVVVRHQSSDQSNCVRRVRHDPCRCCPPVVDPDPPPPPCPVPPPPPPPPD/DPLLVVLLVQLLVVLVVHWAALVRSCVSSVHDSVSSVVSQVVCVVVQQWDADPVRIIHGGCVVVVVLVVVLVPQLLCVLLPVLQVVLCVVPQFKKWKWFQDPQWTATRDIDHGPQDPDDDDHGDIDHLPQAFFSLQQVLQDDPPPPVVDDDPPSSVVCVVVFKGWHQDPDPFTKTKIKGFAAEQVRGGGMIMMTMHGCVVDPNVRRVVCVVVRHQSSDQSNCVRHVRHDPCRCCVPVVDPDPPPPPCPVVPPPPPPPD

Nearest PDB structures (foldseek):
  1mkm-assembly1_B  TM=7.942E-01  e=6.727E-19  Thermotoga maritima
  7dqb-assembly1_A  TM=7.683E-01  e=3.471E-16  Microbacterium hydrocarbonoxydans
  3mq0-assembly1_B  TM=5.728E-01  e=2.430E-17  Agrobacterium tumefaciens
  5h1a-assembly2_A  TM=5.213E-01  e=4.728E-16  Microbacterium sp.
  2o0y-assembly2_D  TM=5.585E-01  e=4.318E-14  Rhodococcus sp. (in: high G+C Gram-positive bacteria)